Protein AF-A0AAU2QTK5-F1 (afdb_monomer_lite)

Sequence (476 aa):
MVRATRADVGRDPALYPTAYGRLEAEVRTAGRTGKPVPEVRSSALAELLRTDILDTPAWRAHYVCLSLAGSRTGDAVAVLERAGLWKRAEKEAFAYLRSPDPEDDALTSLATRAAFLETLSCTGRDGDVPRAAVDRLATDTARARQPVPALYAVEALRSIGVRVRPVRALRDADVLLEGGCTALDPIQRAALALLRQRATPQTRDCLMPALHNPDPQTRWLARRALTIDANRDASSLPPPSGLIRADGLVAKTPAQLGTLTATYDAARALTAGAQQGRVPDWLTQQLRQLGSDPALEPSDRVLLAMTCHRLSLACGPQAEKGAKEVGELSVPRRLTQENQRRWYAATVARAEFGLPCRHAAIELSQGEGSGLSARSLRIVVALADAGCSGEAERLTEKADLVAQARRSLREGDLLSASDAVQAALASDQSIPQTFWDDLPALVKRYRDTKYPSLYADSPGGTASADATRAAYYLLA

Structure (mmCIF, N/CA/C/O backbone):
data_AF-A0AAU2QTK5-F1
#
_entry.id   AF-A0AAU2QTK5-F1
#
loop_
_atom_site.group_PDB
_atom_site.id
_atom_site.type_symbol
_atom_site.label_atom_id
_atom_site.label_alt_id
_atom_site.label_comp_id
_atom_site.label_asym_id
_atom_site.label_entity_id
_atom_site.label_seq_id
_atom_site.pdbx_PDB_ins_code
_atom_site.Cartn_x
_atom_site.Cartn_y
_atom_site.Cartn_z
_atom_site.occupancy
_atom_site.B_iso_or_equiv
_atom_site.auth_seq_id
_atom_site.auth_comp_id
_atom_site.auth_asym_id
_atom_site.auth_atom_id
_atom_site.pdbx_PDB_model_num
ATOM 1 N N . MET A 1 1 ? 7.742 -5.555 31.096 1.00 28.62 1 MET A N 1
ATOM 2 C CA . MET A 1 1 ? 9.065 -6.126 30.733 1.00 28.62 1 MET A CA 1
ATOM 3 C C . MET A 1 1 ? 8.896 -7.102 29.573 1.00 28.62 1 MET A C 1
ATOM 5 O O . MET A 1 1 ? 8.525 -8.235 29.831 1.00 28.62 1 MET A O 1
ATOM 9 N N . VAL A 1 2 ? 9.151 -6.708 28.318 1.00 23.73 2 VAL A N 1
ATOM 10 C CA . VAL A 1 2 ? 9.253 -7.668 27.195 1.00 23.73 2 VAL A CA 1
ATOM 11 C C . VAL A 1 2 ? 10.229 -7.130 26.142 1.00 23.73 2 VAL A C 1
ATOM 13 O O . VAL A 1 2 ? 10.145 -5.967 25.753 1.00 23.73 2 VAL A O 1
ATOM 16 N N . ARG A 1 3 ? 11.203 -7.951 25.732 1.00 25.31 3 ARG A N 1
ATOM 17 C CA . ARG A 1 3 ? 11.964 -7.778 24.488 1.00 25.31 3 ARG A CA 1
ATOM 18 C C . ARG A 1 3 ? 11.101 -8.397 23.390 1.00 25.31 3 ARG A C 1
ATOM 20 O O . ARG A 1 3 ? 11.079 -9.618 23.287 1.00 25.31 3 ARG A O 1
ATOM 27 N N . ALA A 1 4 ? 10.373 -7.589 22.620 1.00 24.52 4 ALA A N 1
ATOM 28 C CA . ALA A 1 4 ? 9.879 -8.056 21.329 1.00 24.52 4 ALA A CA 1
ATOM 29 C C . ALA A 1 4 ? 11.125 -8.346 20.488 1.00 24.52 4 ALA A C 1
ATOM 31 O O . ALA A 1 4 ? 11.935 -7.450 20.236 1.00 24.52 4 ALA A O 1
ATOM 32 N N . THR A 1 5 ? 11.373 -9.612 20.173 1.00 27.34 5 THR A N 1
ATOM 33 C CA . THR A 1 5 ? 12.520 -9.951 19.334 1.00 27.34 5 THR A CA 1
ATOM 34 C C . THR A 1 5 ? 12.207 -9.551 17.892 1.00 27.34 5 THR A C 1
ATOM 36 O O . THR A 1 5 ? 11.043 -9.417 17.513 1.00 27.34 5 THR A O 1
ATOM 39 N N . ARG A 1 6 ? 13.233 -9.380 17.044 1.00 33.34 6 ARG A N 1
ATOM 40 C CA . ARG A 1 6 ? 13.069 -9.126 15.594 1.00 33.34 6 ARG A CA 1
ATOM 41 C C . ARG A 1 6 ? 12.146 -10.147 14.889 1.00 33.34 6 ARG A C 1
ATOM 43 O O . ARG A 1 6 ? 11.692 -9.866 13.789 1.00 33.34 6 ARG A O 1
ATOM 50 N N . ALA A 1 7 ? 11.871 -11.304 15.500 1.00 34.59 7 ALA A N 1
ATOM 51 C CA . ALA A 1 7 ? 10.972 -12.337 14.983 1.00 34.59 7 ALA A CA 1
ATOM 52 C C . ALA A 1 7 ? 9.473 -12.082 15.262 1.00 34.59 7 ALA A C 1
ATOM 54 O O . ALA A 1 7 ? 8.628 -12.747 14.659 1.00 34.59 7 ALA A O 1
ATOM 55 N N . ASP A 1 8 ? 9.140 -11.149 16.161 1.00 35.91 8 ASP A N 1
ATOM 56 C CA . ASP A 1 8 ? 7.771 -10.950 16.658 1.00 35.91 8 ASP A CA 1
ATOM 57 C C . ASP A 1 8 ? 7.055 -9.765 15.987 1.00 35.91 8 ASP A C 1
ATOM 59 O O . ASP A 1 8 ? 5.838 -9.785 15.859 1.00 35.91 8 ASP A O 1
ATOM 63 N N . VAL A 1 9 ? 7.800 -8.775 15.479 1.00 38.03 9 VAL A N 1
ATOM 64 C CA . VAL A 1 9 ? 7.250 -7.559 14.833 1.00 38.03 9 VAL A CA 1
ATOM 65 C C . VAL A 1 9 ? 6.907 -7.786 13.340 1.00 38.03 9 VAL A C 1
ATOM 67 O O . VAL A 1 9 ? 6.415 -6.897 12.664 1.00 38.03 9 VAL A O 1
ATOM 70 N N . GLY A 1 10 ? 7.129 -8.988 12.800 1.00 45.59 10 GLY A N 1
ATOM 71 C CA . GLY A 1 10 ? 6.963 -9.310 11.373 1.00 45.59 10 GLY A CA 1
ATOM 72 C C . GLY A 1 10 ? 6.029 -10.487 11.093 1.00 45.59 10 GLY A C 1
ATOM 73 O O . GLY A 1 10 ? 6.302 -11.271 10.190 1.00 45.59 10 GLY A O 1
ATOM 74 N N . ARG A 1 11 ? 4.985 -10.694 11.907 1.00 52.78 11 ARG A N 1
ATOM 75 C CA . ARG A 1 11 ? 4.004 -11.785 11.703 1.00 52.78 11 ARG A CA 1
ATOM 76 C C . ARG A 1 11 ? 2.686 -11.342 11.075 1.00 52.78 11 ARG A C 1
ATOM 78 O O . ARG A 1 11 ? 1.900 -12.196 10.645 1.00 52.78 11 ARG A O 1
ATOM 85 N N . ASP A 1 12 ? 2.494 -10.034 10.975 1.00 64.56 12 ASP A N 1
ATOM 86 C CA . ASP A 1 12 ? 1.275 -9.433 10.457 1.00 64.56 12 ASP A CA 1
ATOM 87 C C . ASP A 1 12 ? 1.293 -9.511 8.941 1.00 64.56 12 ASP A C 1
ATOM 89 O O . ASP A 1 12 ? 2.243 -9.021 8.315 1.00 64.56 12 ASP A O 1
ATOM 93 N N . PRO A 1 13 ? 0.279 -10.130 8.328 1.00 71.19 13 PRO A N 1
ATOM 94 C CA . PRO A 1 13 ? 0.131 -10.050 6.894 1.00 71.19 13 PRO A CA 1
ATOM 95 C C . PRO A 1 13 ? -0.196 -8.613 6.475 1.00 71.19 13 PRO A C 1
ATOM 97 O O . PRO A 1 13 ? -0.839 -7.870 7.208 1.00 71.19 13 PRO A O 1
ATOM 100 N N . ALA A 1 14 ? 0.250 -8.226 5.284 1.00 75.94 14 ALA A N 1
ATOM 101 C CA . ALA A 1 14 ? -0.171 -6.991 4.620 1.00 75.94 14 ALA A CA 1
ATOM 102 C C . ALA A 1 14 ? -0.400 -7.254 3.132 1.00 75.94 14 ALA A C 1
ATOM 104 O O . ALA A 1 14 ? 0.126 -8.236 2.589 1.00 75.94 14 ALA A O 1
ATOM 105 N N . LEU A 1 15 ? -1.194 -6.401 2.479 1.00 80.44 15 LEU A N 1
ATOM 106 C CA . LEU A 1 15 ? -1.607 -6.629 1.093 1.00 80.44 15 LEU A CA 1
ATOM 107 C C . LEU A 1 15 ? -0.412 -6.634 0.138 1.00 80.44 15 LEU A C 1
ATOM 109 O O . LEU A 1 15 ? -0.239 -7.591 -0.616 1.00 80.44 15 LEU A O 1
ATOM 113 N N . TYR A 1 16 ? 0.463 -5.631 0.233 1.00 82.19 16 TYR A N 1
ATOM 114 C CA . TYR A 1 16 ? 1.657 -5.527 -0.609 1.00 82.19 16 TYR A CA 1
ATOM 115 C C . TYR A 1 16 ? 2.638 -6.711 -0.432 1.00 82.19 16 TYR A C 1
ATOM 117 O O . TYR A 1 16 ? 2.990 -7.344 -1.434 1.00 82.19 16 TYR A O 1
ATOM 125 N N . PRO A 1 17 ? 3.056 -7.100 0.798 1.00 82.94 17 PRO A N 1
ATOM 126 C CA . PRO A 1 17 ? 3.866 -8.303 0.994 1.00 82.94 17 PRO A CA 1
ATOM 127 C C . PRO A 1 17 ? 3.192 -9.584 0.504 1.00 82.94 17 PRO A C 1
ATOM 129 O O . PRO A 1 17 ? 3.876 -10.446 -0.048 1.00 82.94 17 PRO A O 1
ATOM 132 N N . THR A 1 18 ? 1.872 -9.707 0.683 1.00 86.94 18 THR A N 1
ATOM 133 C CA . THR A 1 18 ? 1.109 -10.874 0.217 1.00 86.94 18 THR A CA 1
ATOM 134 C C . THR A 1 18 ? 1.119 -10.966 -1.300 1.00 86.94 18 THR A C 1
ATOM 136 O O . THR A 1 18 ? 1.481 -12.016 -1.824 1.00 86.94 18 THR A O 1
ATOM 139 N N . ALA A 1 19 ? 0.831 -9.869 -1.999 1.00 89.12 19 ALA A N 1
ATOM 140 C CA . ALA A 1 19 ? 0.843 -9.808 -3.454 1.00 89.12 19 ALA A CA 1
ATOM 141 C C . ALA A 1 19 ? 2.191 -10.256 -4.032 1.00 89.12 19 ALA A C 1
ATOM 143 O O . ALA A 1 19 ? 2.282 -11.267 -4.728 1.00 89.12 19 ALA A O 1
ATOM 144 N N . TYR A 1 20 ? 3.266 -9.543 -3.698 1.00 88.19 20 TYR A N 1
ATOM 145 C CA . TYR A 1 20 ? 4.561 -9.785 -4.331 1.00 88.19 20 TYR A CA 1
ATOM 146 C C . TYR A 1 20 ? 5.305 -10.995 -3.763 1.00 88.19 20 TYR A C 1
ATOM 148 O O . TYR A 1 20 ? 6.032 -11.658 -4.497 1.00 88.19 20 TYR A O 1
ATOM 156 N N . GLY A 1 21 ? 5.118 -11.327 -2.482 1.00 87.25 21 GLY A N 1
ATOM 157 C CA . GLY A 1 21 ? 5.737 -12.507 -1.874 1.00 87.25 21 GLY A CA 1
ATOM 158 C C . GLY A 1 21 ? 5.180 -13.816 -2.434 1.00 87.25 21 GLY A C 1
ATOM 159 O O . GLY A 1 21 ? 5.935 -14.768 -2.632 1.00 87.25 21 GLY A O 1
ATOM 160 N N . ARG A 1 22 ? 3.878 -13.857 -2.747 1.00 89.12 22 ARG A N 1
ATOM 161 C CA . ARG A 1 22 ? 3.267 -14.996 -3.444 1.00 89.12 22 ARG A CA 1
ATOM 162 C C . ARG A 1 22 ? 3.736 -15.084 -4.886 1.00 89.12 22 ARG A C 1
ATOM 164 O O . ARG A 1 22 ? 4.206 -16.140 -5.292 1.00 89.12 22 ARG A O 1
ATOM 171 N N . LEU A 1 23 ? 3.703 -13.966 -5.611 1.00 89.25 23 LEU A N 1
ATOM 172 C CA . LEU A 1 23 ? 4.207 -13.906 -6.979 1.00 89.25 23 LEU A CA 1
ATOM 173 C C . LEU A 1 23 ? 5.674 -14.349 -7.073 1.00 89.25 23 LEU A C 1
ATOM 175 O O . LEU A 1 23 ? 6.024 -15.081 -7.992 1.00 89.25 23 LEU A O 1
ATOM 179 N N . GLU A 1 24 ? 6.530 -13.954 -6.122 1.00 89.00 24 GLU A N 1
ATOM 180 C CA . GLU A 1 24 ? 7.914 -14.438 -6.011 1.00 89.00 24 GLU A CA 1
ATOM 181 C C . GLU A 1 24 ? 7.962 -15.965 -5.869 1.00 89.00 24 GLU A C 1
ATOM 183 O O . GLU A 1 24 ? 8.747 -16.621 -6.556 1.00 89.00 24 GLU A O 1
ATOM 188 N N . ALA A 1 25 ? 7.132 -16.528 -4.989 1.00 85.56 25 ALA A N 1
ATOM 189 C CA . ALA A 1 25 ? 7.099 -17.960 -4.722 1.00 85.56 25 ALA A CA 1
ATOM 190 C C . ALA A 1 25 ? 6.514 -18.794 -5.871 1.00 85.56 25 ALA A C 1
ATOM 192 O O . ALA A 1 25 ? 6.861 -19.965 -6.017 1.00 85.56 25 ALA A O 1
ATOM 193 N N . GLU A 1 26 ? 5.665 -18.191 -6.700 1.00 82.69 26 GLU A N 1
ATOM 194 C CA . GLU A 1 26 ? 5.050 -18.817 -7.871 1.00 82.69 26 GLU A CA 1
ATOM 195 C C . GLU A 1 26 ? 5.944 -18.777 -9.122 1.00 82.69 26 GLU A C 1
ATOM 197 O O . GLU A 1 26 ? 5.689 -19.522 -10.076 1.00 82.69 26 GLU A O 1
ATOM 202 N N . VAL A 1 27 ? 7.027 -17.981 -9.138 1.00 80.94 27 VAL A N 1
ATOM 203 C CA . VAL A 1 27 ? 8.030 -18.057 -10.214 1.00 80.94 27 VAL A CA 1
ATOM 204 C C . VAL A 1 27 ? 8.699 -19.433 -10.155 1.00 80.94 27 VAL A C 1
ATOM 206 O O . VAL A 1 27 ? 9.577 -19.677 -9.328 1.00 80.94 27 VAL A O 1
ATOM 209 N N . ARG A 1 28 ? 8.248 -20.336 -11.038 1.00 63.03 28 ARG A N 1
ATOM 210 C CA . ARG A 1 28 ? 8.636 -21.754 -11.124 1.00 63.03 28 ARG A CA 1
ATOM 211 C C . ARG A 1 28 ? 10.120 -21.984 -10.818 1.00 63.03 28 ARG A C 1
ATOM 213 O O . ARG A 1 28 ? 10.974 -21.725 -11.662 1.00 63.03 28 ARG A O 1
ATOM 220 N N . THR A 1 29 ? 10.416 -22.595 -9.673 1.00 51.34 29 THR A N 1
ATOM 221 C CA . THR A 1 29 ? 11.626 -23.404 -9.519 1.00 51.34 29 THR A CA 1
ATOM 222 C C . THR A 1 29 ? 11.355 -24.730 -10.226 1.00 51.34 29 THR A C 1
ATOM 224 O O . THR A 1 29 ? 10.439 -25.476 -9.881 1.00 51.34 29 THR A O 1
ATOM 227 N N . ALA A 1 30 ? 12.080 -25.001 -11.307 1.00 39.69 30 ALA A N 1
ATOM 228 C CA . ALA A 1 30 ? 11.976 -26.257 -12.036 1.00 39.69 30 ALA A CA 1
ATOM 229 C C . ALA A 1 30 ? 12.461 -27.393 -11.122 1.00 39.69 30 ALA A C 1
ATOM 231 O O . ALA A 1 30 ? 13.652 -27.647 -11.004 1.00 39.69 30 ALA A O 1
ATOM 232 N N . GLY A 1 31 ? 11.538 -28.028 -10.404 1.00 40.19 31 GLY A N 1
ATOM 233 C CA . GLY A 1 31 ? 11.841 -29.135 -9.507 1.00 40.19 31 GLY A CA 1
ATOM 234 C C . GLY A 1 31 ? 10.637 -29.493 -8.647 1.00 40.19 31 GLY A C 1
ATOM 235 O O . GLY A 1 31 ? 10.124 -28.668 -7.901 1.00 40.19 31 GLY A O 1
ATOM 236 N N . ARG A 1 32 ? 10.203 -30.754 -8.731 1.00 41.31 32 ARG A N 1
ATOM 237 C CA . ARG A 1 32 ? 9.094 -31.392 -7.987 1.00 41.31 32 ARG A CA 1
ATOM 238 C C . ARG A 1 32 ? 9.238 -31.389 -6.446 1.00 41.31 32 ARG A C 1
ATOM 240 O O . ARG A 1 32 ? 8.585 -32.179 -5.776 1.00 41.31 32 ARG A O 1
ATOM 247 N N . THR A 1 33 ? 10.096 -30.552 -5.870 1.00 40.59 33 THR A N 1
ATOM 248 C CA . THR A 1 33 ? 10.473 -30.578 -4.448 1.00 40.59 33 THR A CA 1
ATOM 249 C C . THR A 1 33 ? 10.028 -29.345 -3.659 1.00 40.59 33 THR A C 1
ATOM 251 O O . THR A 1 33 ? 10.112 -29.356 -2.432 1.00 40.59 33 THR A O 1
ATOM 254 N N . GLY A 1 34 ? 9.503 -28.304 -4.313 1.00 50.59 34 GLY A N 1
ATOM 255 C CA . GLY A 1 34 ? 8.857 -27.192 -3.616 1.00 50.59 34 GLY A CA 1
ATOM 256 C C . GLY A 1 34 ? 7.479 -27.606 -3.106 1.00 50.59 34 GLY A C 1
ATOM 257 O O . GLY A 1 34 ? 6.647 -28.067 -3.887 1.00 50.59 34 GLY A O 1
ATOM 258 N N . LYS A 1 35 ? 7.209 -27.437 -1.804 1.00 55.50 35 LYS A N 1
ATOM 259 C CA . LYS A 1 35 ? 5.823 -27.482 -1.314 1.00 55.50 35 LYS A CA 1
ATOM 260 C C . LYS A 1 35 ? 5.014 -26.452 -2.116 1.00 55.50 35 LYS A C 1
ATOM 262 O O . LYS A 1 35 ? 5.518 -25.341 -2.295 1.00 55.50 35 LYS A O 1
ATOM 267 N N . PRO A 1 36 ? 3.808 -26.793 -2.602 1.00 68.38 36 PRO A N 1
ATOM 268 C CA . PRO A 1 36 ? 2.976 -25.828 -3.305 1.00 68.38 36 PRO A CA 1
ATOM 269 C C . PRO A 1 36 ? 2.761 -24.604 -2.414 1.00 68.38 36 PRO A C 1
ATOM 271 O O . PRO A 1 36 ? 2.608 -24.742 -1.195 1.00 68.38 36 PRO A O 1
ATOM 274 N N . VAL A 1 37 ? 2.776 -23.416 -3.023 1.00 78.00 37 VAL A N 1
ATOM 275 C CA . VAL A 1 37 ? 2.398 -22.178 -2.338 1.00 78.00 37 VAL A CA 1
ATOM 276 C C . VAL A 1 37 ? 1.002 -22.402 -1.745 1.00 78.00 37 VAL A C 1
ATOM 278 O O . VAL A 1 37 ? 0.096 -22.755 -2.501 1.00 78.00 37 VAL A O 1
ATOM 281 N N . PRO A 1 38 ? 0.810 -22.257 -0.418 1.00 82.50 38 PRO A N 1
ATOM 282 C CA . PRO A 1 38 ? -0.492 -22.467 0.203 1.00 82.50 38 PRO A CA 1
ATOM 283 C C . PRO A 1 38 ? -1.581 -21.645 -0.487 1.00 82.50 38 PRO A C 1
ATOM 285 O O . PRO A 1 38 ? -1.352 -20.481 -0.828 1.00 82.50 38 PRO A O 1
ATOM 288 N N . GLU A 1 39 ? -2.760 -22.231 -0.687 1.00 85.44 39 GLU A N 1
ATOM 289 C CA . GLU A 1 39 ? -3.906 -21.501 -1.231 1.00 85.44 39 GLU A CA 1
ATOM 290 C C . GLU A 1 39 ? -4.294 -20.340 -0.310 1.00 85.44 39 GLU A C 1
ATOM 292 O O . GLU A 1 39 ? -4.220 -20.437 0.919 1.00 85.44 39 GLU A O 1
ATOM 297 N N . VAL A 1 40 ? -4.721 -19.230 -0.911 1.00 86.81 40 VAL A N 1
ATOM 298 C CA . VAL A 1 40 ? -5.196 -18.075 -0.151 1.00 86.81 40 VAL A CA 1
ATOM 299 C C . VAL A 1 40 ? -6.569 -18.382 0.428 1.00 86.81 40 VAL A C 1
ATOM 301 O O . VAL A 1 40 ? -7.535 -18.607 -0.300 1.00 86.81 40 VAL A O 1
ATOM 304 N N . ARG A 1 41 ? -6.699 -18.301 1.754 1.00 88.81 41 ARG A N 1
ATOM 305 C CA . ARG A 1 41 ? -8.013 -18.327 2.398 1.00 88.81 41 ARG A CA 1
ATOM 306 C C . ARG A 1 41 ? -8.742 -17.022 2.108 1.00 88.81 41 ARG A C 1
ATOM 308 O O . ARG A 1 41 ? -8.432 -15.980 2.684 1.00 88.81 41 ARG A O 1
ATOM 315 N N . SER A 1 42 ? -9.770 -17.089 1.267 1.00 87.44 42 SER A N 1
ATOM 316 C CA . SER A 1 42 ? -10.539 -15.921 0.826 1.00 87.44 42 SER A CA 1
ATOM 317 C C . SER A 1 42 ? -11.146 -15.101 1.973 1.00 87.44 42 SER A C 1
ATOM 319 O O . SER A 1 42 ? -11.383 -13.910 1.806 1.00 87.44 42 SER A O 1
ATOM 321 N N . SER A 1 43 ? -11.446 -15.709 3.128 1.00 83.88 43 SER A N 1
ATOM 322 C CA . SER A 1 43 ? -11.919 -14.986 4.319 1.00 83.88 43 SER A CA 1
ATOM 323 C C . SER A 1 43 ? -10.811 -14.168 4.983 1.00 83.88 43 SER A C 1
ATOM 325 O O . SER A 1 43 ? -11.055 -13.027 5.355 1.00 83.88 43 SER A O 1
ATOM 327 N N . ALA A 1 44 ? -9.599 -14.718 5.080 1.00 81.69 44 ALA A N 1
ATOM 328 C CA . ALA A 1 44 ? -8.451 -14.040 5.673 1.00 81.69 44 ALA A CA 1
ATOM 329 C C . ALA A 1 44 ? -7.978 -12.869 4.797 1.00 81.69 44 ALA A C 1
ATOM 331 O O . ALA A 1 44 ? -7.718 -11.787 5.312 1.00 81.69 44 ALA A O 1
ATOM 332 N N . LEU A 1 45 ? -7.950 -13.047 3.469 1.00 88.19 45 LEU A N 1
ATOM 333 C CA . LEU A 1 45 ? -7.635 -11.951 2.546 1.00 88.19 45 LEU A CA 1
ATOM 334 C C . LEU A 1 45 ? -8.719 -10.859 2.569 1.00 88.19 45 LEU A C 1
ATOM 336 O O . LEU A 1 45 ? -8.386 -9.678 2.589 1.00 88.19 45 LEU A O 1
ATOM 340 N N . ALA A 1 46 ? -10.005 -11.238 2.621 1.00 85.88 46 ALA A N 1
ATOM 341 C CA . ALA A 1 46 ? -11.117 -10.292 2.763 1.00 85.88 46 ALA A CA 1
ATOM 342 C C . ALA A 1 46 ? -11.049 -9.480 4.064 1.00 85.88 46 ALA A C 1
ATOM 344 O O . ALA A 1 46 ? -11.394 -8.302 4.052 1.00 85.88 46 ALA A O 1
ATOM 345 N N . GLU A 1 47 ? -10.608 -10.086 5.165 1.00 78.06 47 GLU A N 1
ATOM 346 C CA . GLU A 1 47 ? -10.397 -9.369 6.423 1.00 78.06 47 GLU A CA 1
ATOM 347 C C . GLU A 1 47 ? -9.226 -8.392 6.319 1.00 78.06 47 GLU A C 1
ATOM 349 O O . GLU A 1 47 ? -9.379 -7.214 6.633 1.00 78.06 47 GLU A O 1
ATOM 354 N N . LEU A 1 48 ? -8.098 -8.841 5.760 1.00 77.19 48 LEU A N 1
ATOM 355 C CA . LEU A 1 48 ? -6.927 -7.995 5.542 1.00 77.19 48 LEU A CA 1
ATOM 356 C C . LEU A 1 48 ? -7.250 -6.750 4.694 1.00 77.19 48 LEU A C 1
ATOM 358 O O . LEU A 1 48 ? -6.792 -5.654 4.988 1.00 77.19 48 LEU A O 1
ATOM 362 N N . LEU A 1 49 ? -8.104 -6.890 3.679 1.00 77.31 49 LEU A N 1
ATOM 363 C CA . LEU A 1 49 ? -8.613 -5.778 2.864 1.00 77.31 49 LEU A CA 1
ATOM 364 C C . LEU A 1 49 ? -9.382 -4.710 3.659 1.00 77.31 49 LEU A C 1
ATOM 366 O O . LEU A 1 49 ? -9.367 -3.527 3.288 1.00 77.31 49 LEU A O 1
ATOM 370 N N . ARG A 1 50 ? -10.105 -5.120 4.709 1.00 72.44 50 ARG A N 1
ATOM 371 C CA . ARG A 1 50 ? -10.889 -4.213 5.561 1.00 72.44 50 ARG A CA 1
ATOM 372 C C . ARG A 1 50 ? -9.989 -3.449 6.523 1.00 72.44 50 ARG A C 1
ATOM 374 O O . ARG A 1 50 ? -10.259 -2.276 6.789 1.00 72.44 50 ARG A O 1
ATOM 381 N N . THR A 1 51 ? -8.942 -4.099 7.023 1.00 59.66 51 THR A N 1
ATOM 382 C CA . THR A 1 51 ? -8.043 -3.543 8.038 1.00 59.66 51 THR A CA 1
ATOM 383 C C . THR A 1 51 ? -6.908 -2.716 7.434 1.00 59.66 51 THR A C 1
ATOM 385 O O . THR A 1 51 ? -6.594 -1.657 7.978 1.00 59.66 51 THR A O 1
ATOM 388 N N . ASP A 1 52 ? -6.376 -3.108 6.273 1.00 62.91 52 ASP A N 1
ATOM 389 C CA . ASP A 1 52 ? -5.285 -2.423 5.567 1.00 62.91 52 ASP A CA 1
ATOM 390 C C . ASP A 1 52 ? -5.797 -1.170 4.830 1.00 62.91 52 ASP A C 1
ATOM 392 O O . ASP A 1 52 ? -6.053 -1.164 3.623 1.00 62.91 52 ASP A O 1
ATOM 396 N N . ILE A 1 53 ? -6.072 -0.104 5.597 1.00 55.03 53 ILE A N 1
ATOM 397 C CA . ILE A 1 53 ? -6.767 1.088 5.091 1.00 55.03 53 ILE A CA 1
ATOM 398 C C . ILE A 1 53 ? -5.878 2.150 4.440 1.00 55.03 53 ILE A C 1
ATOM 400 O O . ILE A 1 53 ? -6.401 3.151 3.940 1.00 55.03 53 ILE A O 1
ATOM 404 N N . LEU A 1 54 ? -4.562 1.952 4.464 1.00 49.81 54 LEU A N 1
ATOM 405 C CA . LEU A 1 54 ? -3.601 2.951 4.004 1.00 49.81 54 LEU A CA 1
ATOM 406 C C . LEU A 1 54 ? -3.562 3.075 2.485 1.00 49.81 54 LEU A C 1
ATOM 408 O O . LEU A 1 54 ? -3.183 4.133 1.989 1.00 49.81 54 LEU A O 1
ATOM 412 N N . ASP A 1 55 ? -4.024 2.057 1.767 1.00 61.94 55 ASP A N 1
ATOM 413 C CA . ASP A 1 55 ? -4.206 2.086 0.321 1.00 61.94 55 ASP A CA 1
ATOM 414 C C . ASP A 1 55 ? -5.636 2.461 -0.068 1.00 61.94 55 ASP A C 1
ATOM 416 O O . ASP A 1 55 ? -6.592 2.281 0.694 1.00 61.94 55 ASP A O 1
ATOM 420 N N . THR A 1 56 ? -5.818 2.987 -1.275 1.00 69.50 56 THR A N 1
ATOM 421 C CA . THR A 1 56 ? -7.156 3.266 -1.803 1.00 69.50 56 THR A CA 1
ATOM 422 C C . THR A 1 56 ? -7.879 1.967 -2.188 1.00 69.50 56 THR A C 1
ATOM 424 O O . THR A 1 56 ? -7.221 0.946 -2.407 1.00 69.50 56 THR A O 1
ATOM 427 N N . PRO A 1 57 ? -9.223 1.944 -2.270 1.00 81.81 57 PRO A N 1
ATOM 428 C CA . PRO A 1 57 ? -9.960 0.778 -2.759 1.00 81.81 57 PRO A CA 1
ATOM 429 C C . PRO A 1 57 ? -9.386 0.155 -4.041 1.00 81.81 57 PRO A C 1
ATOM 431 O O . PRO A 1 57 ? -9.269 -1.070 -4.106 1.00 81.81 57 PRO A O 1
ATOM 434 N N . ALA A 1 58 ? -8.995 0.966 -5.031 1.00 84.31 58 ALA A N 1
ATOM 435 C CA . ALA A 1 58 ? -8.408 0.466 -6.276 1.00 84.31 58 ALA A CA 1
ATOM 436 C C . ALA A 1 58 ? -7.018 -0.170 -6.083 1.00 84.31 58 ALA A C 1
ATOM 438 O O . ALA A 1 58 ? -6.762 -1.243 -6.632 1.00 84.31 58 ALA A O 1
ATOM 439 N N . TRP A 1 59 ? -6.147 0.422 -5.258 1.00 83.62 59 TRP A N 1
ATOM 440 C CA . TRP A 1 59 ? -4.837 -0.157 -4.926 1.00 83.62 59 TRP A CA 1
ATOM 441 C C . TRP A 1 59 ? -4.949 -1.459 -4.136 1.00 83.62 59 TRP A C 1
ATOM 443 O O . TRP A 1 59 ? -4.266 -2.438 -4.434 1.00 83.62 59 TRP A O 1
ATOM 453 N N . ARG A 1 60 ? -5.875 -1.530 -3.177 1.00 84.19 60 ARG A N 1
ATOM 454 C CA . ARG A 1 60 ? -6.127 -2.782 -2.456 1.00 84.19 60 ARG A CA 1
ATOM 455 C C . ARG A 1 60 ? -6.638 -3.876 -3.387 1.00 84.19 60 ARG A C 1
ATOM 457 O O . ARG A 1 60 ? -6.202 -5.018 -3.278 1.00 84.19 60 ARG A O 1
ATOM 464 N N . ALA A 1 61 ? -7.528 -3.533 -4.320 1.00 91.25 61 ALA A N 1
ATOM 465 C CA . ALA A 1 61 ? -7.997 -4.472 -5.333 1.00 91.25 61 ALA A CA 1
ATOM 466 C C . ALA A 1 61 ? -6.876 -4.940 -6.266 1.00 91.25 61 ALA A C 1
ATOM 468 O O . ALA A 1 61 ? -6.810 -6.129 -6.570 1.00 91.25 61 ALA A O 1
ATOM 469 N N . HIS A 1 62 ? -5.953 -4.050 -6.634 1.00 92.19 62 HIS A N 1
ATOM 470 C CA . HIS A 1 62 ? -4.757 -4.421 -7.384 1.00 92.19 62 HIS A CA 1
ATOM 471 C C . HIS A 1 62 ? -3.936 -5.491 -6.644 1.00 92.19 62 HIS A C 1
ATOM 473 O O . HIS A 1 62 ? -3.650 -6.548 -7.205 1.00 92.19 62 HIS A O 1
ATOM 479 N N . TYR A 1 63 ? -3.645 -5.302 -5.352 1.00 91.19 63 TYR A N 1
ATOM 480 C CA . TYR A 1 63 ? -2.906 -6.302 -4.570 1.00 91.19 63 TYR A CA 1
ATOM 481 C C . TYR A 1 63 ? -3.651 -7.631 -4.405 1.00 91.19 63 TYR A C 1
ATOM 483 O O . TYR A 1 63 ? -3.013 -8.683 -4.347 1.00 91.19 63 TYR A O 1
ATOM 491 N N . VAL A 1 64 ? -4.985 -7.623 -4.369 1.00 93.38 64 VAL A N 1
ATOM 492 C CA . VAL A 1 64 ? -5.794 -8.856 -4.383 1.00 93.38 64 VAL A CA 1
ATOM 493 C C . VAL A 1 64 ? -5.630 -9.601 -5.696 1.00 93.38 64 VAL A C 1
ATOM 495 O O . VAL A 1 64 ? -5.392 -10.806 -5.683 1.00 93.38 64 VAL A O 1
ATOM 498 N N . CYS A 1 65 ? -5.715 -8.884 -6.814 1.00 93.12 65 CYS A N 1
ATOM 499 C CA . CYS A 1 65 ? -5.514 -9.447 -8.141 1.00 93.12 65 CYS A CA 1
ATOM 500 C C . CYS A 1 65 ? -4.124 -10.068 -8.293 1.00 93.12 65 CYS A C 1
ATOM 502 O O . CYS A 1 65 ? -4.009 -11.190 -8.777 1.00 93.12 65 CYS A O 1
ATOM 504 N N . LEU A 1 66 ? -3.085 -9.395 -7.792 1.00 91.56 66 LEU A N 1
ATOM 505 C CA . LEU A 1 66 ? -1.730 -9.945 -7.754 1.00 91.56 66 LEU A CA 1
ATOM 506 C C . LEU A 1 66 ? -1.615 -11.167 -6.826 1.00 91.56 66 LEU A C 1
ATOM 508 O O . LEU A 1 66 ? -0.992 -12.158 -7.192 1.00 91.56 66 LEU A O 1
ATOM 512 N N . SER A 1 67 ? -2.238 -11.130 -5.643 1.00 90.62 67 SER A N 1
ATOM 513 C CA . SER A 1 67 ? -2.193 -12.231 -4.663 1.00 90.62 67 SER A CA 1
ATOM 514 C C . SER A 1 67 ? -2.884 -13.508 -5.151 1.00 90.62 67 SER A C 1
ATOM 516 O O . SER A 1 67 ? -2.563 -14.598 -4.677 1.00 90.62 67 SER A O 1
ATOM 518 N N . LEU A 1 68 ? -3.855 -13.362 -6.055 1.00 90.56 68 LEU A N 1
ATOM 519 C CA . LEU A 1 68 ? -4.646 -14.443 -6.641 1.00 90.56 68 LEU A CA 1
ATOM 520 C C . LEU A 1 68 ? -4.256 -14.728 -8.100 1.00 90.56 68 LEU A C 1
ATOM 522 O O . LEU A 1 68 ? -4.996 -15.421 -8.803 1.00 90.56 68 LEU A O 1
ATOM 526 N N . ALA A 1 69 ? -3.114 -14.217 -8.571 1.00 83.56 69 ALA A N 1
ATOM 527 C CA . ALA A 1 69 ? -2.631 -14.484 -9.919 1.00 83.56 69 ALA A CA 1
ATOM 528 C C . ALA A 1 69 ? -2.563 -16.003 -10.181 1.00 83.56 69 ALA A C 1
ATOM 530 O O . ALA A 1 69 ? -2.088 -16.774 -9.355 1.00 83.56 69 ALA A O 1
ATOM 531 N N . GLY A 1 70 ? -3.108 -16.458 -11.314 1.00 72.06 70 GLY A N 1
ATOM 532 C CA . GLY A 1 70 ? -3.183 -17.890 -11.646 1.00 72.06 70 GLY A CA 1
ATOM 533 C C . GLY A 1 70 ? -4.322 -18.679 -10.977 1.00 72.06 70 GLY A C 1
ATOM 534 O O . GLY A 1 70 ? -4.460 -19.870 -11.259 1.00 72.06 70 GLY A O 1
ATOM 535 N N . SER A 1 71 ? -5.154 -18.040 -10.146 1.00 73.44 71 SER A N 1
ATOM 536 C CA . SER A 1 71 ? -6.401 -18.623 -9.612 1.00 73.44 71 SER A CA 1
ATOM 537 C C . SER A 1 71 ? -7.546 -18.552 -10.637 1.00 73.44 71 SER A C 1
ATOM 539 O O . SER A 1 71 ? -7.362 -18.070 -11.759 1.00 73.44 71 SER A O 1
ATOM 541 N N . ARG A 1 72 ? -8.739 -19.060 -10.294 1.00 69.19 72 ARG A N 1
ATOM 542 C CA . ARG A 1 72 ? -9.873 -19.059 -11.230 1.00 69.19 72 ARG A CA 1
ATOM 543 C C . ARG A 1 72 ? -10.391 -17.637 -11.437 1.00 69.19 72 ARG A C 1
ATOM 545 O O . ARG A 1 72 ? -10.426 -16.815 -10.521 1.00 69.19 72 ARG A O 1
ATOM 552 N N . THR A 1 73 ? -10.850 -17.361 -12.655 1.00 66.44 73 THR A N 1
ATOM 553 C CA . THR A 1 73 ? -11.541 -16.111 -12.980 1.00 66.44 73 THR A CA 1
ATOM 554 C C . THR A 1 73 ? -12.738 -15.929 -12.039 1.00 66.44 73 THR A C 1
ATOM 556 O O . THR A 1 73 ? -13.575 -16.823 -11.933 1.00 66.44 73 THR A O 1
ATOM 559 N N . GLY A 1 74 ? -12.810 -14.788 -11.347 1.00 75.88 74 GLY A N 1
ATOM 560 C CA . GLY A 1 74 ? -13.877 -14.469 -10.386 1.00 75.88 74 GLY A CA 1
ATOM 561 C C . GLY A 1 74 ? -13.496 -14.587 -8.903 1.00 75.88 74 GLY A C 1
ATOM 562 O O . GLY A 1 74 ? -14.177 -13.987 -8.070 1.00 75.88 74 GLY A O 1
ATOM 563 N N . ASP A 1 75 ? -12.386 -15.247 -8.552 1.00 86.81 75 ASP A N 1
ATOM 564 C CA . ASP A 1 75 ? -11.961 -15.387 -7.146 1.00 86.81 75 ASP A CA 1
ATOM 565 C C . ASP A 1 75 ? -11.654 -14.023 -6.496 1.00 86.81 75 ASP A C 1
ATOM 567 O O . ASP A 1 75 ? -12.040 -13.759 -5.353 1.00 86.81 75 ASP A O 1
ATOM 571 N N . ALA A 1 76 ? -11.030 -13.113 -7.253 1.00 91.06 76 ALA A N 1
ATOM 572 C CA . ALA A 1 76 ? -10.763 -11.745 -6.810 1.00 91.06 76 ALA A CA 1
ATOM 573 C C . ALA A 1 76 ? -12.054 -10.953 -6.557 1.00 91.06 76 ALA A C 1
ATOM 575 O O . ALA A 1 76 ? -12.161 -10.263 -5.543 1.00 91.06 76 ALA A O 1
ATOM 576 N N . VAL A 1 77 ? -13.061 -11.096 -7.428 1.00 93.44 77 VAL A N 1
ATOM 577 C CA . VAL A 1 77 ? -14.369 -10.438 -7.266 1.00 93.44 77 VAL A CA 1
ATOM 578 C C . VAL A 1 77 ? -15.046 -10.916 -5.984 1.00 93.44 77 VAL A C 1
ATOM 580 O O . VAL A 1 77 ? -15.462 -10.086 -5.181 1.00 93.44 77 VAL A O 1
ATOM 583 N N . ALA A 1 78 ? -15.071 -12.227 -5.726 1.00 92.88 78 ALA A N 1
ATOM 584 C CA . ALA A 1 78 ? -15.677 -12.785 -4.517 1.00 92.88 78 ALA A CA 1
ATOM 585 C C . ALA A 1 78 ? -14.994 -12.291 -3.224 1.00 92.88 78 ALA A C 1
ATOM 587 O O . ALA A 1 78 ? -15.660 -11.999 -2.226 1.00 92.88 78 ALA A O 1
ATOM 588 N N . VAL A 1 79 ? -13.662 -12.167 -3.228 1.00 94.25 79 VAL A N 1
ATOM 589 C CA . VAL A 1 79 ? -12.902 -11.603 -2.100 1.00 94.25 79 VAL A CA 1
ATOM 590 C C . VAL A 1 79 ? -13.219 -10.117 -1.903 1.00 94.25 79 VAL A C 1
ATOM 592 O O . VAL A 1 79 ? -13.489 -9.690 -0.777 1.00 94.25 79 VAL A O 1
ATOM 595 N N . LEU A 1 80 ? -13.236 -9.330 -2.982 1.00 93.19 80 LEU A N 1
ATOM 596 C CA . LEU A 1 80 ? -13.529 -7.895 -2.939 1.00 93.19 80 LEU A CA 1
ATOM 597 C C . LEU A 1 80 ? -14.978 -7.596 -2.552 1.00 93.19 80 LEU A C 1
ATOM 599 O O . LEU A 1 80 ? -15.240 -6.607 -1.863 1.00 93.19 80 LEU A O 1
ATOM 603 N N . GLU A 1 81 ? -15.919 -8.433 -2.978 1.00 93.06 81 GLU A N 1
ATOM 604 C CA . GLU A 1 81 ? -17.326 -8.349 -2.601 1.00 93.06 81 GLU A CA 1
ATOM 605 C C . GLU A 1 81 ? -17.498 -8.654 -1.113 1.00 93.06 81 GLU A C 1
ATOM 607 O O . GLU A 1 81 ? -18.101 -7.859 -0.393 1.00 93.06 81 GLU A O 1
ATOM 612 N N . ARG A 1 82 ? -16.863 -9.724 -0.613 1.00 91.12 82 ARG A N 1
ATOM 613 C CA . ARG A 1 82 ? -16.846 -10.040 0.823 1.00 91.12 82 ARG A CA 1
ATOM 614 C C . ARG A 1 82 ? -16.242 -8.903 1.649 1.00 91.12 82 ARG A C 1
ATOM 616 O O . ARG A 1 82 ? -16.728 -8.624 2.744 1.00 91.12 82 ARG A O 1
ATOM 623 N N . ALA A 1 83 ? -15.209 -8.232 1.146 1.00 85.06 83 ALA A N 1
ATOM 624 C CA . ALA A 1 83 ? -14.612 -7.062 1.791 1.00 85.06 83 ALA A CA 1
ATOM 625 C C . ALA A 1 83 ? -15.458 -5.774 1.653 1.00 85.06 83 ALA A C 1
ATOM 627 O O . ALA A 1 83 ? -15.134 -4.760 2.269 1.00 85.06 83 ALA A O 1
ATOM 628 N N . GLY A 1 84 ? -16.532 -5.778 0.853 1.00 87.12 84 GLY A N 1
ATOM 629 C CA . GLY A 1 84 ? -17.352 -4.594 0.579 1.00 87.12 84 GLY A CA 1
ATOM 630 C C . GLY A 1 84 ? -16.623 -3.517 -0.236 1.00 87.12 84 GLY A C 1
ATOM 631 O O . GLY A 1 84 ? -16.949 -2.329 -0.136 1.00 87.12 84 GLY A O 1
ATOM 632 N N . LEU A 1 85 ? -15.599 -3.894 -1.008 1.00 87.88 85 LEU A N 1
ATOM 633 C CA . LEU A 1 85 ? -14.733 -2.972 -1.752 1.00 87.88 85 LEU A CA 1
ATOM 634 C C . LEU A 1 85 ? -14.927 -3.027 -3.265 1.00 87.88 85 LEU A C 1
ATOM 636 O O . LEU A 1 85 ? -14.626 -2.033 -3.916 1.00 87.88 85 LEU A O 1
ATOM 640 N N . TRP A 1 86 ? -15.478 -4.114 -3.815 1.00 92.56 86 TRP A N 1
ATOM 641 C CA . TRP A 1 86 ? -15.539 -4.353 -5.264 1.00 92.56 86 TRP A CA 1
ATOM 642 C C . TRP A 1 86 ? -16.029 -3.145 -6.086 1.00 92.56 86 TRP A C 1
ATOM 644 O O . TRP A 1 86 ? -15.263 -2.569 -6.854 1.00 92.56 86 TRP A O 1
ATOM 654 N N . LYS A 1 87 ? -17.262 -2.673 -5.849 1.00 91.94 87 LYS A N 1
ATOM 655 C CA . LYS A 1 87 ? -17.838 -1.528 -6.585 1.00 91.94 87 LYS A CA 1
ATOM 656 C C . LYS A 1 87 ? -17.043 -0.228 -6.414 1.00 91.94 87 LYS A C 1
ATOM 658 O O . LYS A 1 87 ? -17.002 0.593 -7.326 1.00 91.94 87 LYS A O 1
ATOM 663 N N . ARG A 1 88 ? -16.440 -0.015 -5.238 1.00 90.06 88 ARG A N 1
ATOM 664 C CA . ARG A 1 88 ? -15.648 1.192 -4.943 1.00 90.06 88 ARG A CA 1
ATOM 665 C C . ARG A 1 88 ? -14.310 1.157 -5.672 1.00 90.06 88 ARG A C 1
ATOM 667 O O . ARG A 1 88 ? -13.943 2.158 -6.273 1.00 90.06 88 ARG A O 1
ATOM 674 N N . ALA A 1 89 ? -13.645 0.005 -5.664 1.00 91.69 89 ALA A N 1
ATOM 675 C CA . ALA A 1 89 ? -12.399 -0.218 -6.379 1.00 91.69 89 ALA A CA 1
ATOM 676 C C . ALA A 1 89 ? -12.572 -0.024 -7.890 1.00 91.69 89 ALA A C 1
ATOM 678 O O . ALA A 1 89 ? -11.801 0.714 -8.493 1.00 91.69 89 ALA A O 1
ATOM 679 N N . GLU A 1 90 ? -13.622 -0.599 -8.491 1.00 95.00 90 GLU A N 1
ATOM 680 C CA . GLU A 1 90 ? -13.901 -0.404 -9.921 1.00 95.00 90 GLU A CA 1
ATOM 681 C C . GLU A 1 90 ? -14.211 1.056 -10.247 1.00 95.00 90 GLU A C 1
ATOM 683 O O . GLU A 1 90 ? -13.647 1.614 -11.187 1.00 95.00 90 GLU A O 1
ATOM 688 N N . LYS A 1 91 ? -15.080 1.702 -9.456 1.00 93.56 91 LYS A N 1
ATOM 689 C CA . LYS A 1 91 ? -15.427 3.115 -9.655 1.00 93.56 91 LYS A CA 1
ATOM 690 C C . LYS A 1 91 ? -14.180 3.999 -9.632 1.00 93.56 91 LYS A C 1
ATOM 692 O O . LYS A 1 91 ? -14.040 4.861 -10.497 1.00 93.56 91 LYS A O 1
ATOM 697 N N . GLU A 1 92 ? -13.304 3.794 -8.656 1.00 91.50 92 GLU A N 1
ATOM 698 C CA . GLU A 1 92 ? -12.066 4.555 -8.510 1.00 91.50 92 GLU A CA 1
ATOM 699 C C . GLU A 1 92 ? -11.080 4.268 -9.652 1.00 91.50 92 GLU A C 1
ATOM 701 O O . GLU A 1 92 ? -10.578 5.210 -10.265 1.00 91.50 92 GLU A O 1
ATOM 706 N N . ALA A 1 93 ? -10.879 2.997 -10.016 1.00 95.25 93 ALA A N 1
ATOM 707 C CA . ALA A 1 93 ? -10.024 2.608 -11.136 1.00 95.25 93 ALA A CA 1
ATOM 708 C C . ALA A 1 93 ? -10.485 3.250 -12.457 1.00 95.25 93 ALA A C 1
ATOM 710 O O . ALA A 1 93 ? -9.684 3.849 -13.179 1.00 95.25 93 ALA A O 1
ATOM 711 N N . PHE A 1 94 ? -11.792 3.215 -12.745 1.00 96.12 94 PHE A N 1
ATOM 712 C CA . PHE A 1 94 ? -12.368 3.898 -13.906 1.00 96.12 94 PHE A CA 1
ATOM 713 C C . PHE A 1 94 ? -12.209 5.416 -13.841 1.00 96.12 94 PHE A C 1
ATOM 715 O O . PHE A 1 94 ? -11.928 6.041 -14.866 1.00 96.12 94 PHE A O 1
ATOM 722 N N . ALA A 1 95 ? -12.433 6.025 -12.674 1.00 92.19 95 ALA A N 1
ATOM 723 C CA . ALA A 1 95 ? -12.315 7.469 -12.506 1.00 92.19 95 ALA A CA 1
ATOM 724 C C . ALA A 1 95 ? -10.886 7.938 -12.801 1.00 92.19 95 ALA A C 1
ATOM 726 O O . ALA A 1 95 ? -10.699 8.843 -13.613 1.00 92.19 95 ALA A O 1
ATOM 727 N N . TYR A 1 96 ? -9.891 7.257 -12.236 1.00 92.06 96 TYR A N 1
ATOM 728 C CA . TYR A 1 96 ? -8.487 7.606 -12.415 1.00 92.06 96 TYR A CA 1
ATOM 729 C C . TYR A 1 96 ? -7.991 7.343 -13.848 1.00 92.06 96 TYR A C 1
ATOM 731 O O . TYR A 1 96 ? -7.255 8.151 -14.405 1.00 92.06 96 TYR A O 1
ATOM 739 N N . LEU A 1 97 ? -8.440 6.270 -14.516 1.00 94.62 97 LEU A N 1
ATOM 740 C CA . LEU A 1 97 ? -8.120 6.049 -15.937 1.00 94.62 97 LEU A CA 1
ATOM 741 C C . LEU A 1 97 ? -8.676 7.153 -16.853 1.00 94.62 97 LEU A C 1
ATOM 743 O O . LEU A 1 97 ? -8.059 7.475 -17.870 1.00 94.62 97 LEU A O 1
ATOM 747 N N . ARG A 1 98 ? -9.833 7.737 -16.510 1.00 91.94 98 ARG A N 1
ATOM 748 C CA . ARG A 1 98 ? -10.431 8.859 -17.256 1.00 91.94 98 ARG A CA 1
ATOM 749 C C . ARG A 1 98 ? -9.747 10.185 -16.944 1.00 91.94 98 ARG A C 1
ATOM 751 O O . ARG A 1 98 ? -9.521 10.979 -17.854 1.00 91.94 98 ARG A O 1
ATOM 758 N N . SER A 1 99 ? -9.443 10.418 -15.673 1.00 90.56 99 SER A N 1
ATOM 759 C CA . SER A 1 99 ? -8.857 11.655 -15.173 1.00 90.56 99 SER A CA 1
ATOM 760 C C . SER A 1 99 ? -7.849 11.331 -14.069 1.00 90.56 99 SER A C 1
ATOM 762 O O . SER A 1 99 ? -8.239 11.286 -12.901 1.00 90.56 99 SER A O 1
ATOM 764 N N . PRO A 1 100 ? -6.573 11.091 -14.424 1.00 87.50 100 PRO A N 1
ATOM 765 C CA . PRO A 1 100 ? -5.515 10.873 -13.441 1.00 87.50 100 PRO A CA 1
ATOM 766 C C . PRO A 1 100 ? -5.362 12.076 -12.510 1.00 87.50 100 PRO A C 1
ATOM 768 O O . PRO A 1 100 ? -5.704 13.199 -12.895 1.00 87.50 100 PRO A O 1
ATOM 771 N N . ASP A 1 101 ? -4.829 11.842 -11.311 1.00 79.12 101 ASP A N 1
ATOM 772 C CA . ASP A 1 101 ? -4.554 12.915 -10.355 1.00 79.12 101 ASP A CA 1
ATOM 773 C C . ASP A 1 101 ? -3.539 13.908 -10.960 1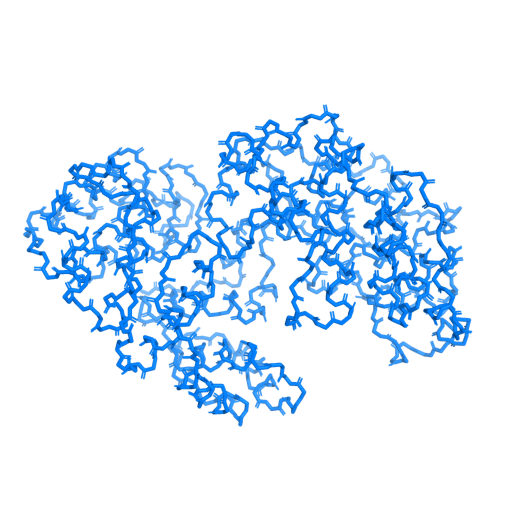.00 79.12 101 ASP A C 1
ATOM 775 O O . ASP A 1 101 ? -2.474 13.483 -11.415 1.00 79.12 101 ASP A O 1
ATOM 779 N N . PRO A 1 102 ? -3.852 15.215 -11.032 1.00 73.06 102 PRO A N 1
ATOM 780 C CA . PRO A 1 102 ? -2.922 16.214 -11.550 1.00 73.06 102 PRO A CA 1
ATOM 781 C C . PRO A 1 102 ? -1.684 16.427 -10.666 1.00 73.06 102 PRO A C 1
ATOM 783 O O . PRO A 1 102 ? -0.725 17.030 -11.148 1.00 73.06 102 PRO A O 1
ATOM 786 N N . GLU A 1 103 ? -1.697 15.986 -9.401 1.00 68.44 103 GLU A N 1
ATOM 787 C CA . GLU A 1 103 ? -0.534 16.036 -8.504 1.00 68.44 103 GLU A CA 1
ATOM 788 C C . GLU A 1 103 ? 0.471 14.899 -8.784 1.00 68.44 103 GLU A C 1
ATOM 790 O O . GLU A 1 103 ? 1.639 15.024 -8.414 1.00 68.44 103 GLU A O 1
ATOM 795 N N . ASP A 1 104 ? 0.062 13.824 -9.472 1.00 69.31 104 ASP A N 1
ATOM 796 C CA . ASP A 1 104 ? 0.957 12.710 -9.793 1.00 69.31 104 ASP A CA 1
ATOM 797 C C . ASP A 1 104 ? 1.963 13.101 -10.882 1.00 69.31 104 ASP A C 1
ATOM 799 O O . ASP A 1 104 ? 1.608 13.566 -11.973 1.00 69.31 104 ASP A O 1
ATOM 803 N N . ASP A 1 105 ? 3.244 12.819 -10.636 1.00 80.56 105 ASP A N 1
ATOM 804 C CA . ASP A 1 105 ? 4.245 12.901 -11.691 1.00 80.56 105 ASP A CA 1
ATOM 805 C C . ASP A 1 105 ? 3.947 11.888 -12.817 1.00 80.56 105 ASP A C 1
ATOM 807 O O . ASP A 1 105 ? 3.194 10.919 -12.672 1.00 80.56 105 ASP A O 1
ATOM 811 N N . ALA A 1 106 ? 4.564 12.095 -13.982 1.00 82.00 106 ALA A N 1
ATOM 812 C CA . ALA A 1 106 ? 4.266 11.305 -15.173 1.00 82.00 106 ALA A CA 1
ATOM 813 C C . ALA A 1 106 ? 4.520 9.791 -15.011 1.00 82.00 106 ALA A C 1
ATOM 815 O O . ALA A 1 106 ? 3.846 8.994 -15.668 1.00 82.00 106 ALA A O 1
ATOM 816 N N . LEU A 1 107 ? 5.492 9.383 -14.188 1.00 77.00 107 LEU A N 1
ATOM 817 C CA . LEU A 1 107 ? 5.830 7.977 -13.966 1.00 77.00 107 LEU A CA 1
ATOM 818 C C . LEU A 1 107 ? 4.910 7.340 -12.928 1.00 77.00 107 LEU A C 1
ATOM 820 O O . LEU A 1 107 ? 4.448 6.221 -13.163 1.00 77.00 107 LEU A O 1
ATOM 824 N N . THR A 1 108 ? 4.582 8.063 -11.857 1.00 78.44 108 THR A N 1
ATOM 825 C CA . THR A 1 108 ? 3.561 7.645 -10.885 1.00 78.44 108 THR A CA 1
ATOM 826 C C . THR A 1 108 ? 2.215 7.462 -11.582 1.00 78.44 108 THR A C 1
ATOM 828 O O . THR A 1 108 ? 1.633 6.379 -11.533 1.00 78.44 108 THR A O 1
ATOM 831 N N . SER A 1 109 ? 1.782 8.445 -12.377 1.00 84.88 109 SER A N 1
ATOM 832 C CA . SER A 1 109 ? 0.546 8.352 -13.161 1.00 84.88 109 SER A CA 1
ATOM 833 C C . SER A 1 109 ? 0.544 7.186 -14.155 1.00 84.88 109 SER A C 1
ATOM 835 O O . SER A 1 109 ? -0.489 6.552 -14.395 1.00 84.88 109 SER A O 1
ATOM 837 N N . LEU A 1 110 ? 1.693 6.880 -14.767 1.00 92.38 110 LEU A N 1
ATOM 838 C CA . LEU A 1 110 ? 1.830 5.738 -15.670 1.00 92.38 110 LEU A CA 1
ATOM 839 C C . LEU A 1 110 ? 1.655 4.405 -14.928 1.00 92.38 110 LEU A C 1
ATOM 841 O O . LEU A 1 110 ? 0.891 3.556 -15.388 1.00 92.38 110 LEU A O 1
ATOM 845 N N . ALA A 1 111 ? 2.340 4.235 -13.795 1.00 87.31 111 ALA A N 1
ATOM 846 C CA . ALA A 1 111 ? 2.270 3.023 -12.985 1.00 87.31 111 ALA A CA 1
ATOM 847 C C . ALA A 1 111 ? 0.864 2.811 -12.400 1.00 87.31 111 ALA A C 1
ATOM 849 O O . ALA A 1 111 ? 0.327 1.709 -12.503 1.00 87.31 111 ALA A O 1
ATOM 850 N N . THR A 1 112 ? 0.223 3.864 -11.882 1.00 87.12 112 THR A N 1
ATOM 851 C CA . THR A 1 112 ? -1.138 3.787 -11.326 1.00 87.12 112 THR A CA 1
ATOM 852 C C . THR A 1 112 ? -2.168 3.424 -12.397 1.00 87.12 112 THR A C 1
ATOM 854 O O . THR A 1 112 ? -2.995 2.539 -12.185 1.00 87.12 112 THR A O 1
ATOM 857 N N . ARG A 1 113 ? -2.101 4.032 -13.594 1.00 97.00 113 ARG A N 1
ATOM 858 C CA . ARG A 1 113 ? -2.989 3.650 -14.709 1.00 97.00 113 ARG A CA 1
ATOM 859 C C . ARG A 1 113 ? -2.774 2.203 -15.152 1.00 97.00 113 ARG A C 1
ATOM 861 O O . ARG A 1 113 ? -3.752 1.526 -15.456 1.00 97.00 113 ARG A O 1
ATOM 868 N N . ALA A 1 114 ? -1.528 1.729 -15.190 1.00 97.12 114 ALA A N 1
ATOM 869 C CA . ALA A 1 114 ? -1.225 0.336 -15.510 1.00 97.12 114 ALA A CA 1
ATOM 870 C C . ALA A 1 114 ? -1.830 -0.622 -14.473 1.00 97.12 114 ALA A C 1
ATOM 872 O O . ALA A 1 114 ? -2.574 -1.529 -14.842 1.00 97.12 114 ALA A O 1
ATOM 873 N N . ALA A 1 115 ? -1.596 -0.357 -13.186 1.00 94.44 115 ALA A N 1
ATOM 874 C CA . ALA A 1 115 ? -2.134 -1.147 -12.084 1.00 94.44 115 ALA A CA 1
ATOM 875 C C . ALA A 1 115 ? -3.669 -1.195 -12.107 1.00 94.44 115 ALA A C 1
ATOM 877 O O . ALA A 1 115 ? -4.263 -2.258 -11.943 1.00 94.44 115 ALA A O 1
ATOM 878 N N . PHE A 1 116 ? -4.326 -0.061 -12.361 1.00 96.25 116 PHE A N 1
ATOM 879 C CA . PHE A 1 116 ? -5.787 0.019 -12.393 1.00 96.25 116 PHE A CA 1
ATOM 880 C C . PHE A 1 116 ? -6.393 -0.621 -13.641 1.00 96.25 116 PHE A C 1
ATOM 882 O O . PHE A 1 116 ? -7.482 -1.188 -13.557 1.00 96.25 116 PHE A O 1
ATOM 889 N N . LEU A 1 117 ? -5.692 -0.596 -14.778 1.00 97.62 117 LEU A N 1
ATOM 890 C CA . LEU A 1 117 ? -6.087 -1.378 -15.946 1.00 97.62 117 LEU A CA 1
ATOM 891 C C . LEU A 1 117 ? -6.008 -2.885 -15.659 1.00 97.62 117 LEU A C 1
ATOM 893 O O . LEU A 1 117 ? -6.947 -3.610 -15.981 1.00 97.62 117 LEU A O 1
ATOM 897 N N . GLU A 1 118 ? -4.936 -3.354 -15.013 1.00 93.75 118 GLU A N 1
ATOM 898 C CA . GLU A 1 118 ? -4.820 -4.755 -14.580 1.00 93.75 118 GLU A CA 1
ATOM 899 C C . GLU A 1 118 ? -5.908 -5.138 -13.578 1.00 93.75 118 GLU A C 1
ATOM 901 O O . GLU A 1 118 ? -6.492 -6.213 -13.701 1.00 93.75 118 GLU A O 1
ATOM 906 N N . THR A 1 119 ? -6.237 -4.255 -12.629 1.00 93.62 119 THR A N 1
ATOM 907 C CA . THR A 1 119 ? -7.348 -4.465 -11.692 1.00 93.62 119 THR A CA 1
ATOM 908 C C . THR A 1 119 ? -8.663 -4.669 -12.437 1.00 93.62 119 THR A C 1
ATOM 910 O O . THR A 1 119 ? -9.378 -5.623 -12.144 1.00 93.62 119 THR A O 1
ATOM 913 N N . LEU A 1 120 ? -8.974 -3.822 -13.425 1.00 95.25 120 LEU A N 1
ATOM 914 C CA . LEU A 1 120 ? -10.206 -3.950 -14.210 1.00 95.25 120 LEU A CA 1
ATOM 915 C C . LEU A 1 120 ? -10.207 -5.208 -15.086 1.00 95.25 120 LEU A C 1
ATOM 917 O O . LEU A 1 120 ? -11.239 -5.857 -15.192 1.00 95.25 120 LEU A O 1
ATOM 921 N N . SER A 1 121 ? -9.069 -5.604 -15.658 1.00 92.88 121 SER A N 1
ATOM 922 C CA . SER A 1 121 ? -8.938 -6.880 -16.382 1.00 92.88 121 SER A CA 1
ATOM 923 C C . SER A 1 121 ? -9.179 -8.083 -15.463 1.00 92.88 121 SER A C 1
ATOM 925 O O . SER A 1 121 ? -10.003 -8.951 -15.745 1.00 92.88 121 SER A O 1
ATOM 927 N N . CYS A 1 122 ? -8.555 -8.081 -14.286 1.00 92.44 122 CYS A N 1
ATOM 928 C CA . CYS A 1 122 ? -8.728 -9.103 -13.257 1.00 92.44 122 CYS A CA 1
ATOM 929 C C . CYS A 1 122 ? -10.180 -9.227 -12.753 1.00 92.44 122 CYS A C 1
ATOM 931 O O . CYS A 1 122 ? -10.633 -10.339 -12.470 1.00 92.44 122 CYS A O 1
ATOM 933 N N . THR A 1 123 ? -10.926 -8.119 -12.652 1.00 91.69 123 THR A N 1
ATOM 934 C CA . THR A 1 123 ? -12.350 -8.139 -12.266 1.00 91.69 123 THR A CA 1
ATOM 935 C C . THR A 1 123 ? -13.312 -8.321 -13.446 1.00 91.69 123 THR A C 1
ATOM 937 O O . THR A 1 123 ? -14.524 -8.321 -13.238 1.00 91.69 123 THR A O 1
ATOM 940 N N . GLY A 1 124 ? -12.806 -8.522 -14.670 1.00 90.31 124 GLY A N 1
ATOM 941 C CA . GLY A 1 124 ? -13.613 -8.767 -15.872 1.00 90.31 124 GLY A CA 1
ATOM 942 C C . GLY A 1 124 ? -14.319 -7.525 -16.427 1.00 90.31 124 GLY A C 1
ATOM 943 O O . GLY A 1 124 ? -15.395 -7.635 -17.012 1.00 90.31 124 GLY A O 1
ATOM 944 N N . ARG A 1 125 ? -13.751 -6.338 -16.198 1.00 92.56 125 ARG A N 1
ATOM 945 C CA . ARG A 1 125 ? -14.276 -5.018 -16.589 1.00 92.56 125 ARG A CA 1
ATOM 946 C C . ARG A 1 125 ? -13.361 -4.245 -17.538 1.00 92.56 125 ARG A C 1
ATOM 948 O O . ARG A 1 125 ? -13.595 -3.064 -17.791 1.00 92.56 125 ARG A O 1
ATOM 955 N N . ASP A 1 126 ? -12.333 -4.879 -18.085 1.00 87.62 126 ASP A N 1
ATOM 956 C CA . ASP A 1 126 ? -11.448 -4.288 -19.093 1.00 87.62 126 ASP A CA 1
ATOM 957 C C . ASP A 1 126 ? -12.193 -3.866 -20.368 1.00 87.62 126 ASP A C 1
ATOM 959 O O . ASP A 1 126 ? -11.873 -2.826 -20.942 1.00 87.62 126 ASP A O 1
ATOM 963 N N . GLY A 1 127 ? -13.238 -4.604 -20.761 1.00 90.25 127 GLY A N 1
ATOM 964 C CA . GLY A 1 127 ? -14.089 -4.261 -21.909 1.00 90.25 127 GLY A CA 1
ATOM 965 C C . GLY A 1 127 ? -14.834 -2.923 -21.783 1.00 90.25 127 GLY A C 1
ATOM 966 O O . GLY A 1 127 ? -15.215 -2.336 -22.794 1.00 90.25 127 GLY A O 1
ATOM 967 N N . ASP A 1 128 ? -14.994 -2.407 -20.561 1.00 93.56 128 ASP A N 1
ATOM 968 C CA . ASP A 1 128 ? -15.658 -1.128 -20.284 1.00 93.56 128 ASP A CA 1
ATOM 969 C C . ASP A 1 128 ? -14.670 0.053 -20.208 1.00 93.56 128 ASP A C 1
ATOM 971 O O . ASP A 1 128 ? -15.068 1.207 -19.997 1.00 93.56 128 ASP A O 1
ATOM 975 N N . VAL A 1 129 ? -13.364 -0.206 -20.343 1.00 94.88 129 VAL A N 1
ATOM 976 C CA . VAL A 1 129 ? -12.340 0.841 -20.291 1.00 94.88 129 VAL A CA 1
ATOM 977 C C . VAL A 1 129 ? -12.413 1.693 -21.562 1.00 94.88 129 VAL A C 1
ATOM 979 O O . VAL A 1 129 ? -12.337 1.161 -22.672 1.00 94.88 129 VAL A O 1
ATOM 982 N N . PRO A 1 130 ? -12.512 3.035 -21.452 1.00 93.44 130 PRO A N 1
ATOM 983 C CA . PRO A 1 130 ? -12.539 3.897 -22.625 1.00 93.44 130 PRO A CA 1
ATOM 984 C C . PRO A 1 130 ? -11.294 3.704 -23.492 1.00 93.44 130 PRO A C 1
ATOM 986 O O . PRO A 1 130 ? -10.169 3.856 -23.014 1.00 93.44 130 PRO A O 1
ATOM 989 N N . ARG A 1 131 ? -11.487 3.466 -24.793 1.00 94.81 131 ARG A N 1
ATOM 990 C CA . ARG A 1 131 ? -10.384 3.267 -25.749 1.00 94.81 131 ARG A CA 1
ATOM 991 C C . ARG A 1 131 ? -9.358 4.404 -25.723 1.00 94.81 131 ARG A C 1
ATOM 993 O O . ARG A 1 131 ? -8.162 4.150 -25.737 1.00 94.81 131 ARG A O 1
ATOM 1000 N N . ALA A 1 132 ? -9.819 5.645 -25.560 1.00 95.50 132 ALA A N 1
ATOM 1001 C CA . ALA A 1 132 ? -8.947 6.810 -25.418 1.00 95.50 132 ALA A CA 1
ATOM 1002 C C . ALA A 1 132 ? -7.996 6.725 -24.203 1.00 95.50 132 ALA A C 1
ATOM 1004 O O . ALA A 1 132 ? -6.863 7.197 -24.280 1.00 95.50 132 ALA A O 1
ATOM 1005 N N . ALA A 1 133 ? -8.426 6.116 -23.090 1.00 95.44 133 ALA A N 1
ATOM 1006 C CA . ALA A 1 133 ? -7.572 5.911 -21.920 1.00 95.44 133 ALA A CA 1
ATOM 1007 C C . ALA A 1 133 ? -6.481 4.865 -22.204 1.00 95.44 133 ALA A C 1
ATOM 1009 O O . ALA A 1 133 ? -5.322 5.075 -21.842 1.00 95.44 133 ALA A O 1
ATOM 1010 N N . VAL A 1 134 ? -6.834 3.787 -22.915 1.00 97.12 134 VAL A N 1
ATOM 1011 C CA . VAL A 1 134 ? -5.894 2.745 -23.365 1.00 97.12 134 VAL A CA 1
ATOM 1012 C C . VAL A 1 134 ? -4.870 3.314 -24.351 1.00 97.12 134 VAL A C 1
ATOM 1014 O O . VAL A 1 134 ? -3.669 3.123 -24.165 1.00 97.12 134 VAL A O 1
ATOM 1017 N N . ASP A 1 135 ? -5.316 4.079 -25.350 1.00 97.06 135 ASP A N 1
ATOM 1018 C CA . ASP A 1 135 ? -4.443 4.704 -26.353 1.00 97.06 135 ASP A CA 1
ATOM 1019 C C . ASP A 1 135 ? -3.476 5.720 -25.713 1.00 97.06 135 ASP A C 1
ATOM 1021 O O . ASP A 1 135 ? -2.295 5.806 -26.079 1.00 97.06 135 ASP A O 1
ATOM 1025 N N . ARG A 1 136 ? -3.949 6.469 -24.707 1.00 96.56 136 ARG A N 1
ATOM 1026 C CA . ARG A 1 136 ? -3.109 7.388 -23.929 1.00 96.56 136 ARG A CA 1
ATOM 1027 C C . ARG A 1 136 ? -2.086 6.637 -23.083 1.00 96.56 136 ARG A C 1
ATOM 1029 O O . ARG A 1 136 ? -0.916 7.014 -23.100 1.00 96.56 136 ARG A O 1
ATOM 1036 N N . LEU A 1 137 ? -2.497 5.575 -22.384 1.00 97.75 137 LEU A N 1
ATOM 1037 C CA . LEU A 1 137 ? -1.582 4.713 -21.631 1.00 97.75 137 LEU A CA 1
ATOM 1038 C C . LEU A 1 137 ? -0.489 4.163 -22.554 1.00 97.75 137 LEU A C 1
ATOM 1040 O O . LEU A 1 137 ? 0.687 4.353 -22.271 1.00 97.75 137 LEU A O 1
ATOM 1044 N N . ALA A 1 138 ? -0.864 3.613 -23.711 1.00 98.00 138 ALA A N 1
ATOM 1045 C CA . ALA A 1 138 ? 0.068 3.109 -24.717 1.00 98.00 138 ALA A CA 1
ATOM 1046 C C . ALA A 1 138 ? 1.071 4.168 -25.211 1.00 98.00 138 ALA A C 1
ATOM 1048 O O . ALA A 1 138 ? 2.275 3.907 -25.311 1.00 98.00 138 ALA A O 1
ATOM 1049 N N . THR A 1 139 ? 0.590 5.381 -25.488 1.00 97.38 139 THR A N 1
ATOM 1050 C CA . THR A 1 139 ? 1.436 6.504 -25.916 1.00 97.38 139 THR A CA 1
ATOM 1051 C C . THR A 1 139 ? 2.440 6.899 -24.832 1.00 97.38 139 THR A C 1
ATOM 1053 O O . THR A 1 139 ? 3.619 7.122 -25.125 1.00 97.38 139 THR A O 1
ATOM 1056 N N . ASP A 1 140 ? 1.997 6.964 -23.579 1.00 97.25 140 ASP A N 1
ATOM 1057 C CA . ASP A 1 140 ? 2.847 7.338 -22.450 1.00 97.25 140 ASP A CA 1
ATOM 1058 C C . ASP A 1 140 ? 3.859 6.234 -22.117 1.00 97.25 140 ASP A C 1
ATOM 1060 O O . ASP A 1 140 ? 5.029 6.535 -21.878 1.00 97.25 140 ASP A O 1
ATOM 1064 N N . THR A 1 141 ? 3.479 4.957 -22.233 1.00 98.06 141 THR A N 1
ATOM 1065 C CA . THR A 1 141 ? 4.395 3.810 -22.119 1.00 98.06 141 THR A CA 1
ATOM 1066 C C . THR A 1 141 ? 5.544 3.897 -23.125 1.00 98.06 141 THR A C 1
ATOM 1068 O O . THR A 1 141 ? 6.698 3.656 -22.772 1.00 98.06 141 THR A O 1
ATOM 1071 N N . ALA A 1 142 ? 5.277 4.299 -24.374 1.00 96.12 142 ALA A N 1
ATOM 1072 C CA . ALA A 1 142 ? 6.328 4.487 -25.381 1.00 96.12 142 ALA A CA 1
ATOM 1073 C C . ALA A 1 142 ? 7.316 5.618 -25.016 1.00 96.12 142 ALA A C 1
ATOM 1075 O O . ALA A 1 142 ? 8.482 5.598 -25.433 1.00 96.12 142 ALA A O 1
ATOM 1076 N N . ARG A 1 143 ? 6.855 6.605 -24.235 1.00 95.31 143 ARG A N 1
ATOM 1077 C CA . ARG A 1 143 ? 7.612 7.792 -23.801 1.00 95.31 143 ARG A CA 1
ATOM 1078 C C . ARG A 1 143 ? 8.265 7.636 -22.425 1.00 95.31 143 ARG A C 1
ATOM 1080 O O . ARG A 1 143 ? 9.115 8.462 -22.078 1.00 95.31 143 ARG A O 1
ATOM 1087 N N . ALA A 1 144 ? 7.902 6.606 -21.670 1.00 94.56 144 ALA A N 1
ATOM 1088 C CA . ALA A 1 144 ? 8.473 6.303 -20.368 1.00 94.56 144 ALA A CA 1
ATOM 1089 C C . ALA A 1 144 ? 9.983 6.065 -20.484 1.00 94.56 144 ALA A C 1
ATOM 1091 O O . ALA A 1 144 ? 10.439 5.322 -21.355 1.00 94.56 144 ALA A O 1
ATOM 1092 N N . ARG A 1 145 ? 10.767 6.726 -19.625 1.00 91.31 145 ARG A N 1
ATOM 1093 C CA . ARG A 1 145 ? 12.230 6.565 -19.582 1.00 91.31 145 ARG A CA 1
ATOM 1094 C C . ARG A 1 145 ? 12.676 5.517 -18.568 1.00 91.31 145 ARG A C 1
ATOM 1096 O O . ARG A 1 145 ? 13.706 4.894 -18.782 1.00 91.31 145 ARG A O 1
ATOM 1103 N N . GLN A 1 146 ? 11.918 5.330 -17.489 1.00 89.44 146 GLN A N 1
ATOM 1104 C CA . GLN A 1 146 ? 12.263 4.363 -16.452 1.00 89.44 146 GLN A CA 1
ATOM 1105 C C . GLN A 1 146 ? 11.731 2.959 -16.796 1.00 89.44 146 GLN A C 1
ATOM 1107 O O . GLN A 1 146 ? 10.549 2.837 -17.139 1.00 89.44 146 GLN A O 1
ATOM 1112 N N . PRO A 1 147 ? 12.572 1.908 -16.706 1.00 94.56 147 PRO A N 1
ATOM 1113 C CA . PRO A 1 147 ? 12.182 0.529 -16.996 1.00 94.56 147 PRO A CA 1
ATOM 1114 C C . PRO A 1 147 ? 10.995 -0.013 -16.188 1.00 94.56 147 PRO A C 1
ATOM 1116 O O . PRO A 1 147 ? 10.132 -0.654 -16.780 1.00 94.56 147 PRO A O 1
ATOM 1119 N N . VAL A 1 148 ? 10.917 0.233 -14.875 1.00 92.75 148 VAL A N 1
ATOM 1120 C CA . VAL A 1 148 ? 9.881 -0.366 -14.006 1.00 92.75 148 VAL A CA 1
ATOM 1121 C C . VAL A 1 148 ? 8.462 0.100 -14.373 1.00 92.75 148 VAL A C 1
ATOM 1123 O O . VAL A 1 148 ? 7.653 -0.755 -14.738 1.00 92.75 148 VAL A O 1
ATOM 1126 N N . PRO A 1 149 ? 8.137 1.413 -14.394 1.00 90.31 149 PRO A N 1
ATOM 1127 C CA . PRO A 1 149 ? 6.812 1.870 -14.829 1.00 90.31 149 PRO A CA 1
ATOM 1128 C C . PRO A 1 149 ? 6.471 1.448 -16.265 1.00 90.31 149 PRO A C 1
ATOM 1130 O O . PRO A 1 149 ? 5.319 1.146 -16.577 1.00 90.31 149 PRO A O 1
ATOM 1133 N N . ALA A 1 150 ? 7.475 1.399 -17.150 1.00 97.00 150 ALA A N 1
ATOM 1134 C CA . ALA A 1 150 ? 7.290 0.950 -18.525 1.00 97.00 150 ALA A CA 1
ATOM 1135 C C . ALA A 1 150 ? 6.946 -0.545 -18.611 1.00 97.00 150 ALA A C 1
ATOM 1137 O O . ALA A 1 150 ? 6.075 -0.910 -19.398 1.00 97.00 150 ALA A O 1
ATOM 1138 N N . LEU A 1 151 ? 7.600 -1.399 -17.814 1.00 97.62 151 LEU A N 1
ATOM 1139 C CA . LEU A 1 151 ? 7.307 -2.830 -17.748 1.00 97.62 151 LEU A CA 1
ATOM 1140 C C . LEU A 1 151 ? 5.862 -3.067 -17.315 1.00 97.62 151 LEU A C 1
ATOM 1142 O O . LEU A 1 151 ? 5.138 -3.744 -18.039 1.00 97.62 151 LEU A O 1
ATOM 1146 N N . TYR A 1 152 ? 5.433 -2.469 -16.201 1.00 95.62 152 TYR A N 1
ATOM 1147 C CA . TYR A 1 152 ? 4.063 -2.641 -15.711 1.00 95.62 152 TYR A CA 1
ATOM 1148 C C . TYR A 1 152 ? 3.028 -2.171 -16.725 1.00 95.62 152 TYR A C 1
ATOM 1150 O O . TYR A 1 152 ? 2.071 -2.884 -17.005 1.00 95.62 152 TYR A O 1
ATOM 1158 N N . ALA A 1 153 ? 3.251 -1.027 -17.374 1.00 97.94 153 ALA A N 1
ATOM 1159 C CA . ALA A 1 153 ? 2.332 -0.564 -18.406 1.00 97.94 153 ALA A CA 1
ATOM 1160 C C . ALA A 1 153 ? 2.310 -1.474 -19.650 1.00 97.94 153 ALA A C 1
ATOM 1162 O O . ALA A 1 153 ? 1.244 -1.702 -20.220 1.00 97.94 153 ALA A O 1
ATOM 1163 N N . VAL A 1 154 ? 3.453 -2.036 -20.065 1.00 98.25 154 VAL A N 1
ATOM 1164 C CA . VAL A 1 154 ? 3.506 -3.029 -21.155 1.00 98.25 154 VAL A CA 1
ATOM 1165 C C . VAL A 1 154 ? 2.744 -4.305 -20.791 1.00 98.25 154 VAL A C 1
ATOM 1167 O O . VAL A 1 154 ? 2.068 -4.863 -21.655 1.00 98.25 154 VAL A O 1
ATOM 1170 N N . GLU A 1 155 ? 2.858 -4.785 -19.553 1.00 96.19 155 GLU A N 1
ATOM 1171 C CA . GLU A 1 155 ? 2.177 -5.998 -19.080 1.00 96.19 155 GLU A CA 1
ATOM 1172 C C . GLU A 1 155 ? 0.665 -5.783 -18.962 1.00 96.19 155 GLU A C 1
ATOM 1174 O O . GLU A 1 155 ? -0.101 -6.561 -19.542 1.00 96.19 155 GLU A O 1
ATOM 1179 N N . ALA A 1 156 ? 0.250 -4.659 -18.377 1.00 96.62 156 ALA A N 1
ATOM 1180 C CA . ALA A 1 156 ? -1.143 -4.243 -18.293 1.00 96.62 156 ALA A CA 1
ATOM 1181 C C . ALA A 1 156 ? -1.807 -4.164 -19.674 1.00 96.62 156 ALA A C 1
ATOM 1183 O O . ALA A 1 156 ? -2.848 -4.775 -19.911 1.00 96.62 156 ALA A O 1
ATOM 1184 N N . LEU A 1 157 ? -1.174 -3.473 -20.628 1.00 97.88 157 LEU A N 1
ATOM 1185 C CA . LEU A 1 157 ? -1.680 -3.352 -21.999 1.00 97.88 157 LEU A CA 1
ATOM 1186 C C . LEU A 1 157 ? -1.712 -4.704 -22.722 1.00 97.88 157 LEU A C 1
ATOM 1188 O O . LEU A 1 157 ? -2.665 -4.998 -23.444 1.00 97.88 157 LEU A O 1
ATOM 1192 N N . ARG A 1 158 ? -0.707 -5.561 -22.504 1.00 95.62 158 ARG A N 1
ATOM 1193 C CA . ARG A 1 158 ? -0.670 -6.903 -23.098 1.00 95.62 158 ARG A CA 1
ATOM 1194 C C . ARG A 1 158 ? -1.827 -7.768 -22.606 1.00 95.62 158 ARG A C 1
ATOM 1196 O O . ARG A 1 158 ? -2.351 -8.539 -23.409 1.00 95.62 158 ARG A O 1
ATOM 1203 N N . SER A 1 159 ? -2.221 -7.638 -21.337 1.00 90.38 159 SER A N 1
ATOM 1204 C CA . SER A 1 159 ? -3.323 -8.414 -20.751 1.00 90.38 159 SER A CA 1
ATOM 1205 C C . SER A 1 159 ? -4.659 -8.200 -21.475 1.00 90.38 159 SER A C 1
ATOM 1207 O O . SER A 1 159 ? -5.454 -9.128 -21.560 1.00 90.38 159 SER A O 1
ATOM 1209 N N . ILE A 1 160 ? -4.849 -7.025 -22.087 1.00 93.44 160 ILE A N 1
ATOM 1210 C CA . ILE A 1 160 ? -6.038 -6.657 -22.875 1.00 93.44 160 ILE A CA 1
ATOM 1211 C C . ILE A 1 160 ? -5.784 -6.692 -24.396 1.00 93.44 160 ILE A C 1
ATOM 1213 O O . ILE A 1 160 ? -6.509 -6.087 -25.184 1.00 93.44 160 ILE A O 1
ATOM 1217 N N . GLY A 1 161 ? -4.711 -7.358 -24.838 1.00 93.94 161 GLY A N 1
ATOM 1218 C CA . GLY A 1 161 ? -4.392 -7.546 -26.258 1.00 93.94 161 GLY A CA 1
ATOM 1219 C C . GLY A 1 161 ? -3.687 -6.374 -26.955 1.00 93.94 161 GLY A C 1
ATOM 1220 O O . GLY A 1 161 ? -3.451 -6.443 -28.163 1.00 93.94 161 GLY A O 1
ATOM 1221 N N . VAL A 1 162 ? -3.286 -5.322 -26.235 1.00 96.56 162 VAL A N 1
ATOM 1222 C CA . VAL A 1 162 ? -2.585 -4.160 -26.805 1.00 96.56 162 VAL A CA 1
ATOM 1223 C C . VAL A 1 162 ? -1.070 -4.339 -26.701 1.00 96.56 162 VAL A C 1
ATOM 1225 O O . VAL A 1 162 ? -0.504 -4.521 -25.626 1.00 96.56 162 VAL A O 1
ATOM 1228 N N . ARG A 1 163 ? -0.372 -4.270 -27.839 1.00 95.38 163 ARG A N 1
ATOM 1229 C CA . ARG A 1 163 ? 1.094 -4.382 -27.892 1.00 95.38 163 ARG A CA 1
ATOM 1230 C C . ARG A 1 163 ? 1.735 -3.005 -27.978 1.00 95.38 163 ARG A C 1
ATOM 1232 O O . ARG A 1 163 ? 1.473 -2.260 -28.917 1.00 95.38 163 ARG A O 1
ATOM 1239 N N . VAL A 1 164 ? 2.641 -2.710 -27.048 1.00 95.38 164 VAL A N 1
ATOM 1240 C CA . VAL A 1 164 ? 3.426 -1.469 -27.036 1.00 95.38 164 VAL A CA 1
ATOM 1241 C C . VAL A 1 164 ? 4.901 -1.773 -26.848 1.00 95.38 164 VAL A C 1
ATOM 1243 O O . VAL A 1 164 ? 5.279 -2.653 -26.076 1.00 95.38 164 VAL A O 1
ATOM 1246 N N . ARG A 1 165 ? 5.745 -1.018 -27.555 1.00 95.06 165 ARG A N 1
ATOM 1247 C CA . ARG A 1 165 ? 7.195 -1.038 -27.375 1.00 95.06 165 ARG A CA 1
ATOM 1248 C C . ARG A 1 165 ? 7.625 0.204 -26.583 1.00 95.06 165 ARG A C 1
ATOM 1250 O O . ARG A 1 165 ? 7.431 1.312 -27.083 1.00 95.06 165 ARG A O 1
ATOM 1257 N N . PRO A 1 166 ? 8.243 0.062 -25.397 1.00 95.56 166 PRO A N 1
ATOM 1258 C CA . PRO A 1 166 ? 8.692 1.199 -24.596 1.00 95.56 166 PRO A CA 1
ATOM 1259 C C . PRO A 1 166 ? 10.016 1.755 -25.142 1.00 95.56 166 PRO A C 1
ATOM 1261 O O . PRO A 1 166 ? 11.095 1.509 -24.606 1.00 95.56 166 PRO A O 1
ATOM 1264 N N . VAL A 1 167 ? 9.947 2.470 -26.271 1.00 95.00 167 VAL A N 1
ATOM 1265 C CA . VAL A 1 167 ? 11.121 2.890 -27.063 1.00 95.00 167 VAL A CA 1
ATOM 1266 C C . VAL A 1 167 ? 12.133 3.680 -26.233 1.00 95.00 167 VAL A C 1
ATOM 1268 O O . VAL A 1 167 ? 13.334 3.464 -26.380 1.00 95.00 167 VAL A O 1
ATOM 1271 N N . ARG A 1 168 ? 11.673 4.585 -25.359 1.00 93.94 168 ARG A N 1
ATOM 1272 C CA . ARG A 1 168 ? 12.579 5.423 -24.560 1.00 93.94 168 ARG A CA 1
ATOM 1273 C C . ARG A 1 168 ? 13.265 4.660 -23.430 1.00 93.94 168 ARG A C 1
ATOM 1275 O O . ARG A 1 168 ? 14.474 4.807 -23.301 1.00 93.94 168 ARG A O 1
ATOM 1282 N N . ALA A 1 169 ? 12.548 3.816 -22.690 1.00 93.56 169 ALA A N 1
ATOM 1283 C CA . ALA A 1 169 ? 13.152 2.952 -21.671 1.00 93.56 169 ALA A CA 1
ATOM 1284 C C . ALA A 1 169 ? 14.157 1.956 -22.276 1.00 93.56 169 ALA A C 1
ATOM 1286 O O . ALA A 1 169 ? 15.103 1.548 -21.613 1.00 93.56 169 ALA A O 1
ATOM 1287 N N . LEU A 1 170 ? 13.978 1.582 -23.550 1.00 95.75 170 LEU A N 1
ATOM 1288 C CA . LEU A 1 170 ? 14.866 0.646 -24.238 1.00 95.75 170 LEU A CA 1
ATOM 1289 C C . LEU A 1 170 ? 16.057 1.294 -24.952 1.00 95.75 170 LEU A C 1
ATOM 1291 O O . LEU A 1 170 ? 16.888 0.539 -25.456 1.00 95.75 170 LEU A O 1
ATOM 1295 N N . ARG A 1 171 ? 16.146 2.629 -25.037 1.00 92.25 171 ARG A N 1
ATOM 1296 C CA . ARG A 1 171 ? 17.116 3.328 -25.901 1.00 92.25 171 ARG A CA 1
ATOM 1297 C C . ARG A 1 171 ? 18.565 2.907 -25.633 1.00 92.25 171 ARG A C 1
ATOM 1299 O O . ARG A 1 171 ? 19.258 2.569 -26.583 1.00 92.25 171 ARG A O 1
ATOM 1306 N N . ASP A 1 172 ? 18.949 2.827 -24.362 1.00 88.56 172 ASP A N 1
ATOM 1307 C CA . ASP A 1 172 ? 20.321 2.516 -23.928 1.00 88.56 172 ASP A CA 1
ATOM 1308 C C . ASP A 1 172 ? 20.406 1.163 -23.202 1.00 88.56 172 ASP A C 1
ATOM 1310 O O . ASP A 1 172 ? 21.316 0.907 -22.416 1.00 88.56 172 ASP A O 1
ATOM 1314 N N . ALA A 1 173 ? 19.424 0.286 -23.440 1.00 89.38 173 ALA A N 1
ATOM 1315 C CA . ALA A 1 173 ? 19.244 -0.916 -22.634 1.00 89.38 173 ALA A CA 1
ATOM 1316 C C . ALA A 1 173 ? 20.452 -1.855 -22.668 1.00 89.38 173 ALA A C 1
ATOM 1318 O O . ALA A 1 173 ? 20.832 -2.391 -21.635 1.00 89.38 173 ALA A O 1
ATOM 1319 N N . ASP A 1 174 ? 21.045 -2.049 -23.846 1.00 87.94 174 ASP A N 1
ATOM 1320 C CA . ASP A 1 174 ? 22.155 -2.985 -24.024 1.00 87.94 174 ASP A CA 1
ATOM 1321 C C . ASP A 1 174 ? 23.400 -2.500 -23.252 1.00 87.94 174 ASP A C 1
ATOM 1323 O O . ASP A 1 174 ? 23.979 -3.264 -22.483 1.00 87.94 174 ASP A O 1
ATOM 1327 N N . VAL A 1 175 ? 23.706 -1.197 -23.315 1.00 89.31 175 VAL A N 1
ATOM 1328 C CA . VAL A 1 175 ? 24.792 -0.568 -22.537 1.00 89.31 175 VAL A CA 1
ATOM 1329 C C . VAL A 1 175 ? 24.539 -0.684 -21.029 1.00 89.31 175 VAL A C 1
ATOM 1331 O O . VAL A 1 175 ? 25.435 -1.057 -20.274 1.00 89.31 175 VAL A O 1
ATOM 1334 N N . LEU A 1 176 ? 23.315 -0.403 -20.570 1.00 88.94 176 LEU A N 1
ATOM 1335 C CA . LEU A 1 176 ? 22.962 -0.467 -19.145 1.00 88.94 176 LEU A CA 1
ATOM 1336 C C . LEU A 1 176 ? 22.989 -1.902 -18.590 1.00 88.94 176 LEU A C 1
ATOM 1338 O O . LEU A 1 176 ? 23.417 -2.119 -17.455 1.00 88.94 176 LEU A O 1
ATOM 1342 N N . LEU A 1 177 ? 22.553 -2.892 -19.377 1.00 89.50 177 LEU A N 1
ATOM 1343 C CA . LEU A 1 177 ? 22.547 -4.304 -18.979 1.00 89.50 177 LEU A CA 1
ATOM 1344 C C . LEU A 1 177 ? 23.952 -4.930 -18.977 1.00 89.50 177 LEU A C 1
ATOM 1346 O O . LEU A 1 177 ? 24.183 -5.883 -18.226 1.00 89.50 177 LEU A O 1
ATOM 1350 N N . GLU A 1 178 ? 24.883 -4.407 -19.775 1.00 87.81 178 GLU A N 1
ATOM 1351 C CA . GLU A 1 178 ? 26.301 -4.804 -19.787 1.00 87.81 178 GLU A CA 1
ATOM 1352 C C . GLU A 1 178 ? 27.156 -4.020 -18.778 1.00 87.81 178 GLU A C 1
ATOM 1354 O O . GLU A 1 178 ? 28.212 -4.495 -18.366 1.00 87.81 178 GLU A O 1
ATOM 1359 N N . GLY A 1 179 ? 26.687 -2.855 -18.321 1.00 88.12 179 GLY A N 1
ATOM 1360 C CA . GLY A 1 179 ? 27.343 -2.074 -17.275 1.00 88.12 179 GLY A CA 1
ATOM 1361 C C . GLY A 1 179 ? 27.375 -2.775 -15.910 1.00 88.12 179 GLY A C 1
ATOM 1362 O O . GLY A 1 179 ? 26.551 -3.646 -15.609 1.00 88.12 179 GLY A O 1
ATOM 1363 N N . GLY A 1 180 ? 28.306 -2.346 -15.050 1.00 87.25 180 GLY A N 1
ATOM 1364 C CA . GLY A 1 180 ? 28.480 -2.875 -13.691 1.00 87.25 180 GLY A CA 1
ATOM 1365 C C . GLY A 1 180 ? 27.245 -2.708 -12.791 1.00 87.25 180 GLY A C 1
ATOM 1366 O O . GLY A 1 180 ? 26.338 -1.927 -13.081 1.00 87.25 180 GLY A O 1
ATOM 1367 N N . CYS A 1 181 ? 27.198 -3.433 -11.669 1.00 87.44 181 CYS A N 1
ATOM 1368 C CA . CYS A 1 181 ? 25.986 -3.539 -10.840 1.00 87.44 181 CYS A CA 1
ATOM 1369 C C . CYS A 1 181 ? 25.519 -2.227 -10.195 1.00 87.44 181 CYS A C 1
ATOM 1371 O O . CYS A 1 181 ? 24.357 -2.119 -9.829 1.00 87.44 181 CYS A O 1
ATOM 1373 N N . THR A 1 182 ? 26.389 -1.224 -10.091 1.00 83.00 182 THR A N 1
ATOM 1374 C CA . THR A 1 182 ? 26.052 0.112 -9.579 1.00 83.00 182 THR A CA 1
ATOM 1375 C C . THR A 1 182 ? 25.438 1.033 -10.634 1.00 83.00 182 THR A C 1
ATOM 1377 O O . THR A 1 182 ? 24.881 2.064 -10.277 1.00 83.00 182 THR A O 1
ATOM 1380 N N . ALA A 1 183 ? 25.516 0.682 -11.924 1.00 81.88 183 ALA A N 1
ATOM 1381 C CA . ALA A 1 183 ? 24.999 1.516 -13.011 1.00 81.88 183 ALA A CA 1
ATOM 1382 C C . ALA A 1 183 ? 23.464 1.592 -13.046 1.00 81.88 183 ALA A C 1
ATOM 1384 O O . ALA A 1 183 ? 22.906 2.508 -13.645 1.00 81.88 183 ALA A O 1
ATOM 1385 N N . LEU A 1 184 ? 22.781 0.615 -12.446 1.00 84.19 184 LEU A N 1
ATOM 1386 C CA . LEU A 1 184 ? 21.328 0.539 -12.423 1.00 84.19 184 LEU A CA 1
ATOM 1387 C C . LEU A 1 184 ? 20.893 -0.218 -11.174 1.00 84.19 184 LEU A C 1
ATOM 13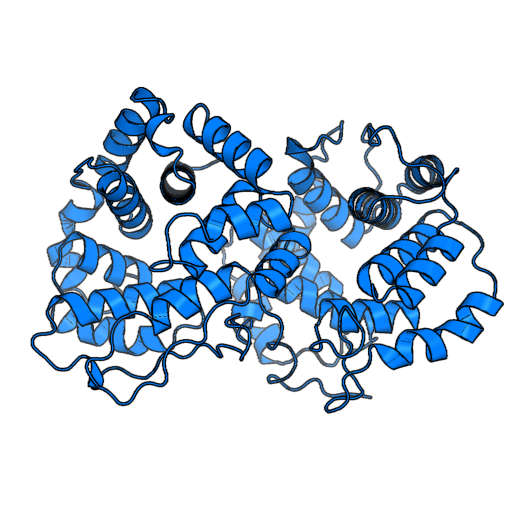89 O O . LEU A 1 184 ? 21.443 -1.287 -10.896 1.00 84.19 184 LEU A O 1
ATOM 1393 N N . ASP A 1 185 ? 19.907 0.313 -10.451 1.00 86.06 185 ASP A N 1
ATOM 1394 C CA . ASP A 1 185 ? 19.362 -0.390 -9.298 1.00 86.06 185 ASP A CA 1
ATOM 1395 C C . ASP A 1 185 ? 18.787 -1.768 -9.710 1.00 86.06 185 ASP A C 1
ATOM 1397 O O . ASP A 1 185 ? 18.434 -1.990 -10.880 1.00 86.06 185 ASP A O 1
ATOM 1401 N N . PRO A 1 186 ? 18.702 -2.730 -8.775 1.00 89.31 186 PRO A N 1
ATOM 1402 C CA . PRO A 1 186 ? 18.302 -4.086 -9.125 1.00 89.31 186 PRO A CA 1
ATOM 1403 C C . PRO A 1 186 ? 16.892 -4.202 -9.715 1.00 89.31 186 PRO A C 1
ATOM 1405 O O . PRO A 1 186 ? 16.680 -5.034 -10.599 1.00 89.31 186 PRO A O 1
ATOM 1408 N N . ILE A 1 187 ? 15.933 -3.384 -9.267 1.00 90.06 187 ILE A N 1
ATOM 1409 C CA . ILE A 1 187 ? 14.545 -3.472 -9.734 1.00 90.06 187 ILE A CA 1
ATOM 1410 C C . ILE A 1 187 ? 14.415 -2.932 -11.168 1.00 90.06 187 ILE A C 1
ATOM 1412 O O . ILE A 1 187 ? 13.795 -3.577 -12.017 1.00 90.06 187 ILE A O 1
ATOM 1416 N N . GLN A 1 188 ? 15.097 -1.830 -11.493 1.00 92.50 188 GLN A N 1
ATOM 1417 C CA . GLN A 1 188 ? 15.175 -1.279 -12.847 1.00 92.50 188 GLN A CA 1
ATOM 1418 C C . GLN A 1 188 ? 15.951 -2.200 -13.784 1.00 92.50 188 GLN A C 1
ATOM 1420 O O . GLN A 1 188 ? 15.532 -2.398 -14.925 1.00 92.50 188 GLN A O 1
ATOM 1425 N N . ARG A 1 189 ? 17.041 -2.823 -13.317 1.00 95.25 189 ARG A N 1
ATOM 1426 C CA . ARG A 1 189 ? 17.796 -3.807 -14.108 1.00 95.25 189 ARG A CA 1
ATOM 1427 C C . ARG A 1 189 ? 16.955 -5.035 -14.436 1.00 95.25 189 ARG A C 1
ATOM 1429 O O . ARG A 1 189 ? 16.939 -5.465 -15.589 1.00 95.25 189 ARG A O 1
ATOM 1436 N N . ALA A 1 190 ? 16.230 -5.569 -13.456 1.00 96.38 190 ALA A N 1
ATOM 1437 C CA . ALA A 1 190 ? 15.314 -6.680 -13.671 1.00 96.38 190 ALA A CA 1
ATOM 1438 C C . ALA A 1 190 ? 14.202 -6.311 -14.663 1.00 96.38 190 ALA A C 1
ATOM 1440 O O . ALA A 1 190 ? 13.943 -7.058 -15.609 1.00 96.38 190 ALA A O 1
ATOM 1441 N N . ALA A 1 191 ? 13.597 -5.131 -14.504 1.00 96.88 191 ALA A N 1
ATOM 1442 C CA . ALA A 1 191 ? 12.559 -4.664 -15.411 1.00 96.88 191 ALA A CA 1
ATOM 1443 C C . ALA A 1 191 ? 13.070 -4.467 -16.845 1.00 96.88 191 ALA A C 1
ATOM 1445 O O . ALA A 1 191 ? 12.413 -4.871 -17.803 1.00 96.88 191 ALA A O 1
ATOM 1446 N N . LEU A 1 192 ? 14.271 -3.913 -17.005 1.00 96.44 192 LEU A N 1
ATOM 1447 C CA . LEU A 1 192 ? 14.905 -3.713 -18.304 1.00 96.44 192 LEU A CA 1
ATOM 1448 C C . LEU A 1 192 ? 15.238 -5.043 -18.997 1.00 96.44 192 LEU A C 1
ATOM 1450 O O . LEU A 1 192 ? 14.985 -5.188 -20.195 1.00 96.44 192 LEU A O 1
ATOM 1454 N N . ALA A 1 193 ? 15.735 -6.028 -18.244 1.00 95.62 193 ALA A N 1
ATOM 1455 C CA . ALA A 1 193 ? 15.977 -7.384 -18.734 1.00 95.62 193 ALA A CA 1
ATOM 1456 C C . ALA A 1 193 ? 14.677 -8.060 -19.203 1.00 95.62 193 ALA A C 1
ATOM 1458 O O . ALA A 1 193 ? 14.643 -8.650 -20.283 1.00 95.62 193 ALA A O 1
ATOM 1459 N N . LEU A 1 194 ? 13.583 -7.911 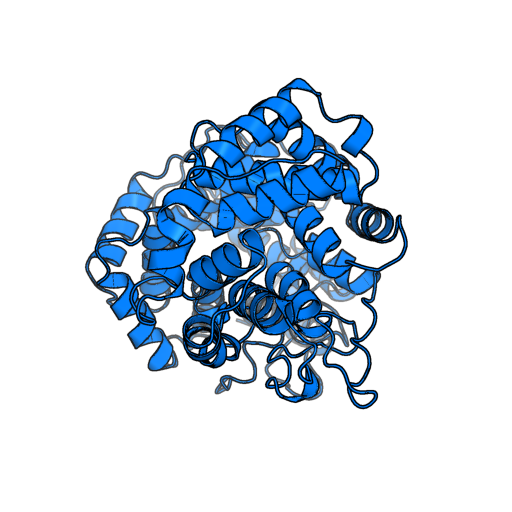-18.445 1.00 96.19 194 LEU A N 1
ATOM 1460 C CA . LEU A 1 194 ? 12.252 -8.417 -18.807 1.00 96.19 194 LEU A CA 1
ATOM 1461 C C . LEU A 1 194 ? 11.670 -7.711 -20.036 1.00 96.19 194 LEU A C 1
ATOM 1463 O O . LEU A 1 194 ? 11.129 -8.369 -20.924 1.00 96.19 194 LEU A O 1
ATOM 1467 N N . LEU A 1 195 ? 11.816 -6.391 -20.147 1.00 96.25 195 LEU A N 1
ATOM 1468 C CA . LEU A 1 195 ? 11.398 -5.642 -21.336 1.00 96.25 195 LEU A CA 1
ATOM 1469 C C . LEU A 1 195 ? 12.172 -6.065 -22.589 1.00 96.25 195 LEU A C 1
ATOM 1471 O O . LEU A 1 195 ? 11.602 -6.106 -23.681 1.00 96.25 195 LEU A O 1
ATOM 1475 N N . ARG A 1 196 ? 13.462 -6.386 -22.441 1.00 94.44 196 ARG A N 1
ATOM 1476 C CA . ARG A 1 196 ? 14.301 -6.916 -23.524 1.00 94.44 196 ARG A CA 1
ATOM 1477 C C . ARG A 1 196 ? 14.150 -8.415 -23.747 1.00 94.44 196 ARG A C 1
ATOM 1479 O O . ARG A 1 196 ? 14.625 -8.887 -24.774 1.00 94.44 196 ARG A O 1
ATOM 1486 N N . GLN A 1 197 ? 13.493 -9.130 -22.831 1.00 92.31 197 GLN A N 1
ATOM 1487 C CA . GLN A 1 197 ? 13.427 -10.593 -22.821 1.00 92.31 197 GLN A CA 1
ATOM 1488 C C . GLN A 1 197 ? 14.826 -11.209 -22.965 1.00 92.31 197 GLN A C 1
ATOM 1490 O O . GLN A 1 197 ? 15.045 -12.109 -23.769 1.00 92.31 197 GLN A O 1
ATOM 1495 N N . ARG A 1 198 ? 15.798 -10.680 -22.207 1.00 90.31 198 ARG A N 1
ATOM 1496 C CA . ARG A 1 198 ? 17.188 -11.146 -22.231 1.00 90.31 198 ARG A CA 1
ATOM 1497 C C . ARG A 1 198 ? 17.863 -10.925 -20.885 1.00 90.31 198 ARG A C 1
ATOM 1499 O O . ARG A 1 198 ? 17.861 -9.805 -20.378 1.00 90.31 198 ARG A O 1
ATOM 1506 N N . ALA A 1 199 ? 18.531 -11.952 -20.362 1.00 88.44 199 ALA A N 1
ATOM 1507 C CA . ALA A 1 199 ? 19.435 -11.812 -19.224 1.00 88.44 199 ALA A CA 1
ATOM 1508 C C . ALA A 1 199 ? 20.888 -12.040 -19.674 1.00 88.44 199 ALA A C 1
ATOM 1510 O O . ALA A 1 199 ? 21.260 -13.130 -20.110 1.00 88.44 199 ALA A O 1
ATOM 1511 N N . THR A 1 200 ? 21.741 -11.016 -19.578 1.00 88.69 200 THR A N 1
ATOM 1512 C CA . THR A 1 200 ? 23.194 -11.159 -19.805 1.00 88.69 200 THR A CA 1
ATOM 1513 C C . THR A 1 200 ? 23.861 -11.840 -18.600 1.00 88.69 200 THR A C 1
ATOM 1515 O O . THR A 1 200 ? 23.283 -11.824 -17.511 1.00 88.69 200 THR A O 1
ATOM 1518 N N . PRO A 1 201 ? 25.060 -12.444 -18.734 1.00 89.31 201 PRO A N 1
ATOM 1519 C CA . PRO A 1 201 ? 25.822 -12.937 -17.580 1.00 89.31 201 PRO A CA 1
ATOM 1520 C C . PRO A 1 201 ? 25.996 -11.862 -16.497 1.00 89.31 201 PRO A C 1
ATOM 1522 O O . PRO A 1 201 ? 25.603 -12.086 -15.359 1.00 89.31 201 PRO A O 1
ATOM 1525 N N . GLN A 1 202 ? 26.400 -10.648 -16.892 1.00 90.38 202 GLN A N 1
ATOM 1526 C CA . GLN A 1 202 ? 26.516 -9.497 -15.991 1.00 90.38 202 GLN A CA 1
ATOM 1527 C C . GLN A 1 202 ? 25.202 -9.182 -15.260 1.00 90.38 202 GLN A C 1
ATOM 1529 O O . GLN A 1 202 ? 25.191 -8.934 -14.058 1.00 90.38 202 GLN A O 1
ATOM 1534 N N . THR A 1 203 ? 24.070 -9.212 -15.969 1.00 91.81 203 THR A N 1
ATOM 1535 C CA . THR A 1 203 ? 22.754 -8.998 -15.353 1.00 91.81 203 THR A CA 1
ATOM 1536 C C . THR A 1 203 ? 22.427 -10.086 -14.338 1.00 91.81 203 THR A C 1
ATOM 1538 O O . THR A 1 203 ? 21.896 -9.768 -13.277 1.00 91.81 203 THR A O 1
ATOM 1541 N N . ARG A 1 204 ? 22.766 -11.350 -14.619 1.00 91.06 204 ARG A N 1
ATOM 1542 C CA . ARG A 1 204 ? 22.561 -12.445 -13.663 1.00 91.06 204 ARG A CA 1
ATOM 1543 C C . ARG A 1 204 ? 23.382 -12.236 -12.395 1.00 91.06 204 ARG A C 1
ATOM 1545 O O . ARG A 1 204 ? 22.817 -12.309 -11.307 1.00 91.06 204 ARG A O 1
ATOM 1552 N N . ASP A 1 205 ? 24.658 -11.896 -12.541 1.00 91.38 205 ASP A N 1
ATOM 1553 C CA . ASP A 1 205 ? 25.558 -11.655 -11.411 1.00 91.38 205 ASP A CA 1
ATOM 1554 C C . ASP A 1 205 ? 25.082 -10.476 -10.552 1.00 91.38 205 ASP A C 1
ATOM 1556 O O . ASP A 1 205 ? 25.092 -10.555 -9.325 1.00 91.38 205 ASP A O 1
ATOM 1560 N N . CYS A 1 206 ? 24.568 -9.411 -11.177 1.00 92.62 206 CYS A N 1
ATOM 1561 C CA . CYS A 1 206 ? 24.028 -8.257 -10.456 1.00 92.62 206 CYS A CA 1
ATOM 1562 C C . CYS A 1 206 ? 22.661 -8.506 -9.798 1.00 92.62 206 CYS A C 1
ATOM 1564 O O . CYS A 1 206 ? 22.348 -7.866 -8.795 1.00 92.62 206 CYS A O 1
ATOM 1566 N N . LEU A 1 207 ? 21.832 -9.400 -10.347 1.00 93.56 207 LEU A N 1
ATOM 1567 C CA . LEU A 1 207 ? 20.497 -9.694 -9.811 1.00 93.56 207 LEU A CA 1
ATOM 1568 C C . LEU A 1 207 ? 20.491 -10.826 -8.779 1.00 93.56 207 LEU A C 1
ATOM 1570 O O . LEU A 1 207 ? 19.561 -10.891 -7.978 1.00 93.56 207 LEU A O 1
ATOM 1574 N N . MET A 1 208 ? 21.511 -11.690 -8.745 1.00 91.94 208 MET A N 1
ATOM 1575 C CA . MET A 1 208 ? 21.579 -12.781 -7.767 1.00 91.94 208 MET A CA 1
ATOM 1576 C C . MET A 1 208 ? 21.512 -12.278 -6.310 1.00 91.94 208 MET A C 1
ATOM 1578 O O . MET A 1 208 ? 20.683 -12.789 -5.554 1.00 91.94 208 MET A O 1
ATOM 1582 N N . PRO A 1 209 ? 22.264 -11.231 -5.898 1.00 90.50 209 PRO A N 1
ATOM 1583 C CA . PRO A 1 209 ? 22.144 -10.670 -4.549 1.00 90.50 209 PRO A CA 1
ATOM 1584 C C . PRO A 1 209 ? 20.772 -10.037 -4.276 1.00 90.50 209 PRO A C 1
ATOM 1586 O O . PRO A 1 209 ? 20.321 -9.997 -3.132 1.00 90.50 209 PRO A O 1
ATOM 1589 N N . ALA A 1 210 ? 20.076 -9.568 -5.318 1.00 88.69 210 ALA A N 1
ATOM 1590 C CA . ALA A 1 210 ? 18.768 -8.930 -5.190 1.00 88.69 210 ALA A CA 1
ATOM 1591 C C . ALA A 1 210 ? 17.660 -9.907 -4.766 1.00 88.69 210 ALA A C 1
ATOM 1593 O O . ALA A 1 210 ? 16.627 -9.465 -4.274 1.00 88.69 210 ALA A O 1
ATOM 1594 N N . LEU A 1 211 ? 17.885 -11.223 -4.857 1.00 88.50 211 LEU A N 1
ATOM 1595 C CA . LEU A 1 211 ? 16.993 -12.240 -4.284 1.00 88.50 211 LEU A CA 1
ATOM 1596 C C . LEU A 1 211 ? 16.952 -12.220 -2.746 1.00 88.50 211 LEU A C 1
ATOM 1598 O O . LEU A 1 211 ? 16.069 -12.834 -2.154 1.00 88.50 211 LEU A O 1
ATOM 1602 N N . HIS A 1 212 ? 17.864 -11.493 -2.098 1.00 83.31 212 HIS A N 1
ATOM 1603 C CA . HIS A 1 212 ? 17.842 -11.222 -0.659 1.00 83.31 212 HIS A CA 1
ATOM 1604 C C . HIS A 1 212 ? 17.374 -9.798 -0.327 1.00 83.31 212 HIS A C 1
ATOM 1606 O O . HIS A 1 212 ? 17.422 -9.394 0.835 1.00 83.31 212 HIS A O 1
ATOM 1612 N N . ASN A 1 213 ? 16.925 -9.023 -1.325 1.00 81.69 213 ASN A N 1
ATOM 1613 C CA . ASN A 1 213 ? 16.429 -7.669 -1.103 1.00 81.69 213 ASN A CA 1
ATOM 1614 C C . ASN A 1 213 ? 15.223 -7.702 -0.142 1.00 81.69 213 ASN A C 1
ATOM 1616 O O . ASN A 1 213 ? 14.377 -8.593 -0.264 1.00 81.69 213 ASN A O 1
ATOM 1620 N N . PRO A 1 214 ? 15.116 -6.771 0.820 1.00 68.75 214 PRO A N 1
ATOM 1621 C CA . PRO A 1 214 ? 13.986 -6.729 1.747 1.00 68.75 214 PRO A CA 1
ATOM 1622 C C . PRO A 1 214 ? 12.622 -6.526 1.069 1.00 68.75 214 PRO A C 1
ATOM 1624 O O . PRO A 1 214 ? 11.611 -7.035 1.567 1.00 68.75 214 PRO A O 1
ATOM 1627 N N . ASP A 1 215 ? 12.593 -5.849 -0.077 1.00 74.12 215 ASP A N 1
ATOM 1628 C CA . ASP A 1 215 ? 11.392 -5.594 -0.860 1.00 74.12 215 ASP A CA 1
ATOM 1629 C C . ASP A 1 215 ? 10.988 -6.815 -1.727 1.00 74.12 215 ASP A C 1
ATOM 1631 O O . ASP A 1 215 ? 11.754 -7.248 -2.596 1.00 74.12 215 ASP A O 1
ATOM 1635 N N . PRO A 1 216 ? 9.786 -7.396 -1.524 1.00 82.19 216 PRO A N 1
ATOM 1636 C CA . PRO A 1 216 ? 9.296 -8.534 -2.296 1.00 82.19 216 PRO A CA 1
ATOM 1637 C C . PRO A 1 216 ? 9.086 -8.224 -3.778 1.00 82.19 216 PRO A C 1
ATOM 1639 O O . PRO A 1 216 ? 9.244 -9.137 -4.584 1.00 82.19 216 PRO A O 1
ATOM 1642 N N . GLN A 1 217 ? 8.770 -6.983 -4.164 1.00 87.25 217 GLN A N 1
ATOM 1643 C CA . GLN A 1 217 ? 8.599 -6.624 -5.576 1.00 87.25 217 GLN A CA 1
ATOM 1644 C C . GLN A 1 217 ? 9.936 -6.702 -6.319 1.00 87.25 217 GLN A C 1
ATOM 1646 O O . GLN A 1 217 ? 10.020 -7.313 -7.388 1.00 87.25 217 GLN A O 1
ATOM 1651 N N . THR A 1 218 ? 11.003 -6.173 -5.715 1.00 88.25 218 THR A N 1
ATOM 1652 C CA . THR A 1 218 ? 12.373 -6.299 -6.222 1.00 88.25 218 THR A CA 1
ATOM 1653 C C . THR A 1 218 ? 12.791 -7.763 -6.345 1.00 88.25 218 THR A C 1
ATOM 1655 O O . THR A 1 218 ? 13.285 -8.164 -7.400 1.00 88.25 218 THR A O 1
ATOM 1658 N N . ARG A 1 219 ? 12.560 -8.590 -5.312 1.00 89.38 219 ARG A N 1
ATOM 1659 C CA . ARG A 1 219 ? 12.881 -10.030 -5.371 1.00 89.38 219 ARG A CA 1
ATOM 1660 C C . ARG A 1 219 ? 12.105 -10.750 -6.467 1.00 89.38 219 ARG A C 1
ATOM 1662 O O . ARG A 1 219 ? 12.689 -11.529 -7.219 1.00 89.38 219 ARG A O 1
ATOM 1669 N N . TRP A 1 220 ? 10.805 -10.481 -6.575 1.00 91.62 220 TRP A N 1
ATOM 1670 C CA . TRP A 1 220 ? 9.940 -11.053 -7.602 1.00 91.62 220 TRP A CA 1
ATOM 1671 C C . TRP A 1 220 ? 10.427 -10.702 -9.012 1.00 91.62 220 TRP A C 1
ATOM 1673 O O . TRP A 1 220 ? 10.629 -11.605 -9.828 1.00 91.62 220 TRP A O 1
ATOM 1683 N N . LEU A 1 221 ? 10.686 -9.420 -9.297 1.00 94.06 221 LEU A N 1
ATOM 1684 C CA . LEU A 1 221 ? 11.197 -8.992 -10.600 1.00 94.06 221 LEU A CA 1
ATOM 1685 C C . LEU A 1 221 ? 12.582 -9.575 -10.891 1.00 94.06 221 LEU A C 1
ATOM 1687 O O . LEU A 1 221 ? 12.802 -10.080 -11.994 1.00 94.06 221 LEU A O 1
ATOM 1691 N N . ALA A 1 222 ? 13.497 -9.565 -9.918 1.00 93.44 222 ALA A N 1
ATOM 1692 C CA . ALA A 1 222 ? 14.823 -10.158 -10.069 1.00 93.44 222 ALA A CA 1
ATOM 1693 C C . ALA A 1 222 ? 14.727 -11.651 -10.408 1.00 93.44 222 ALA A C 1
ATOM 1695 O O . ALA A 1 222 ? 15.348 -12.108 -11.367 1.00 93.44 222 ALA A O 1
ATOM 1696 N N . ARG A 1 223 ? 13.884 -12.403 -9.690 1.00 92.38 223 ARG A N 1
ATOM 1697 C CA . ARG A 1 223 ? 13.646 -13.827 -9.955 1.00 92.38 223 ARG A CA 1
ATOM 1698 C C . ARG A 1 223 ? 13.072 -14.050 -11.352 1.00 92.38 223 ARG A C 1
ATOM 1700 O O . ARG A 1 223 ? 13.610 -14.871 -12.088 1.00 92.38 223 ARG A O 1
ATOM 1707 N N . ARG A 1 224 ? 12.053 -13.281 -11.759 1.00 92.62 224 ARG A N 1
ATOM 1708 C CA . ARG A 1 224 ? 11.496 -13.335 -13.124 1.00 92.62 224 ARG A CA 1
ATOM 1709 C C . ARG A 1 224 ? 12.574 -13.091 -14.182 1.00 92.62 224 ARG A C 1
ATOM 1711 O O . ARG A 1 224 ? 12.683 -13.866 -15.130 1.00 92.62 224 ARG A O 1
ATOM 1718 N N . ALA A 1 225 ? 13.392 -12.056 -14.007 1.00 93.56 225 ALA A N 1
ATOM 1719 C CA . ALA A 1 225 ? 14.462 -11.715 -14.940 1.00 93.56 225 ALA A CA 1
ATOM 1720 C C . ALA A 1 225 ? 15.531 -12.819 -15.037 1.00 93.56 225 ALA A C 1
ATOM 1722 O O . ALA A 1 225 ? 15.972 -13.163 -16.132 1.00 93.56 225 ALA A O 1
ATOM 1723 N N . LEU A 1 226 ? 15.902 -13.431 -13.909 1.00 91.31 226 LEU A N 1
ATOM 1724 C CA . LEU A 1 226 ? 16.848 -14.550 -13.863 1.00 91.31 226 LEU A CA 1
ATOM 1725 C C . LEU A 1 226 ? 16.321 -15.815 -14.568 1.00 91.31 226 LEU A C 1
ATOM 1727 O O . LEU A 1 226 ? 17.125 -16.647 -14.990 1.00 91.31 226 LEU A O 1
ATOM 1731 N N . THR A 1 227 ? 15.000 -15.939 -14.750 1.00 88.31 227 THR A N 1
ATOM 1732 C CA . THR A 1 227 ? 14.352 -17.091 -15.405 1.00 88.31 227 THR A CA 1
ATOM 1733 C C . THR A 1 227 ? 14.066 -16.936 -16.905 1.00 88.31 227 THR A C 1
ATOM 1735 O O . THR A 1 227 ? 13.596 -17.891 -17.514 1.00 88.31 227 THR A O 1
ATOM 1738 N N . ILE A 1 228 ? 14.368 -15.785 -17.525 1.00 86.62 228 ILE A N 1
ATOM 1739 C CA . ILE A 1 228 ? 14.043 -15.501 -18.942 1.00 86.62 228 ILE A CA 1
ATOM 1740 C C . ILE A 1 228 ? 14.588 -16.572 -19.911 1.00 86.62 228 ILE A C 1
ATOM 1742 O O . ILE A 1 228 ? 13.883 -16.983 -20.826 1.00 86.62 228 ILE A O 1
ATOM 1746 N N . ASP A 1 229 ? 15.811 -17.062 -19.682 1.00 70.56 229 ASP A N 1
ATOM 1747 C CA . ASP A 1 229 ? 16.507 -18.011 -20.571 1.00 70.56 229 ASP A CA 1
ATOM 1748 C C . ASP A 1 229 ? 16.663 -19.408 -19.938 1.00 70.56 229 ASP A C 1
ATOM 1750 O O . ASP A 1 229 ? 17.661 -20.099 -20.169 1.00 70.56 229 ASP A O 1
ATOM 1754 N N . ALA A 1 230 ? 15.736 -19.816 -19.066 1.00 61.31 230 ALA A N 1
ATOM 1755 C CA . ALA A 1 230 ? 15.835 -21.045 -18.276 1.00 61.31 230 ALA A CA 1
ATOM 1756 C C . ALA A 1 230 ? 15.628 -22.340 -19.104 1.00 61.31 230 ALA A C 1
ATOM 1758 O O . ALA A 1 230 ? 14.731 -23.130 -18.838 1.00 61.31 230 ALA A O 1
ATOM 1759 N N . ASN A 1 231 ? 16.514 -22.587 -20.077 1.00 52.56 231 ASN A N 1
ATOM 1760 C CA . ASN A 1 231 ? 17.010 -23.931 -20.410 1.00 52.56 231 ASN A CA 1
ATOM 1761 C C . ASN A 1 231 ? 18.065 -24.408 -19.385 1.00 52.56 231 ASN A C 1
ATOM 1763 O O . ASN A 1 231 ? 18.523 -25.545 -19.447 1.00 52.56 231 ASN A O 1
ATOM 1767 N N . ARG A 1 232 ? 18.470 -23.538 -18.446 1.00 51.59 232 ARG A N 1
ATOM 1768 C CA . ARG A 1 232 ? 19.228 -23.887 -17.239 1.00 51.59 232 ARG A CA 1
ATOM 1769 C C . ARG A 1 232 ? 18.293 -23.894 -16.035 1.00 51.59 232 ARG A C 1
ATOM 1771 O O . ARG A 1 232 ? 17.500 -22.975 -15.852 1.00 51.59 232 ARG A O 1
ATOM 1778 N N . ASP A 1 233 ? 18.420 -24.956 -15.257 1.00 52.62 233 ASP A N 1
ATOM 1779 C CA . ASP A 1 233 ? 17.639 -25.327 -14.085 1.00 52.62 233 ASP A CA 1
ATOM 1780 C C . ASP A 1 233 ? 17.290 -24.152 -13.152 1.00 52.62 233 ASP A C 1
ATOM 1782 O O . ASP A 1 233 ? 18.112 -23.677 -12.372 1.00 52.62 233 ASP A O 1
ATOM 1786 N N . ALA A 1 234 ? 16.020 -23.733 -13.147 1.00 54.44 234 ALA A N 1
ATOM 1787 C CA . ALA A 1 234 ? 15.491 -22.792 -12.155 1.00 54.44 234 ALA A CA 1
ATOM 1788 C C . ALA A 1 234 ? 15.574 -23.325 -10.701 1.00 54.44 234 ALA A C 1
ATOM 1790 O O . ALA A 1 234 ? 15.264 -22.598 -9.760 1.00 54.44 234 ALA A O 1
ATOM 1791 N N . SER A 1 235 ? 16.017 -24.573 -10.503 1.00 56.47 235 SER A N 1
ATOM 1792 C CA . SER A 1 235 ? 16.401 -25.145 -9.208 1.00 56.47 235 SER A CA 1
ATOM 1793 C C . SER A 1 235 ? 17.726 -24.603 -8.650 1.00 56.47 235 SER A C 1
ATOM 1795 O O . SER A 1 235 ? 18.003 -24.829 -7.475 1.00 56.47 235 SER A O 1
ATOM 1797 N N . SER A 1 236 ? 18.525 -23.858 -9.431 1.00 69.62 236 SER A N 1
ATOM 1798 C CA . SER A 1 236 ? 19.772 -23.240 -8.951 1.00 69.62 236 SER A CA 1
ATOM 1799 C C . SER A 1 236 ? 19.574 -21.895 -8.242 1.00 69.62 236 SER A C 1
ATOM 1801 O O . SER A 1 236 ? 20.541 -21.323 -7.739 1.00 69.62 236 SER A O 1
ATOM 1803 N N . LEU A 1 237 ? 18.356 -21.341 -8.244 1.00 80.94 237 LEU A N 1
ATOM 1804 C CA . LEU A 1 237 ? 18.060 -20.084 -7.559 1.00 80.94 237 LEU A CA 1
ATOM 1805 C C . LEU A 1 237 ? 17.788 -20.337 -6.068 1.00 80.94 237 LEU A C 1
ATOM 1807 O O . LEU A 1 237 ? 17.095 -21.303 -5.738 1.00 80.94 237 LEU A O 1
ATOM 1811 N N . PRO A 1 238 ? 18.240 -19.446 -5.164 1.00 81.75 238 PRO A N 1
ATOM 1812 C CA . PRO A 1 238 ? 17.833 -19.466 -3.763 1.00 81.75 238 PRO A CA 1
ATOM 1813 C C . PRO A 1 238 ? 16.307 -19.570 -3.612 1.00 81.75 238 PRO A C 1
ATOM 1815 O O . PRO A 1 238 ? 15.578 -18.980 -4.424 1.00 81.75 238 PRO A O 1
ATOM 1818 N N . PRO A 1 239 ? 15.794 -20.272 -2.584 1.00 78.25 239 PRO A N 1
ATOM 1819 C CA . PRO A 1 239 ? 14.360 -20.327 -2.333 1.00 78.25 239 PRO A CA 1
ATOM 1820 C C . PRO A 1 239 ? 13.792 -18.917 -2.070 1.00 78.25 239 PRO A C 1
ATOM 1822 O O . PRO A 1 239 ? 14.531 -18.026 -1.644 1.00 78.25 239 PRO A O 1
ATOM 1825 N N . PRO A 1 240 ? 12.494 -18.687 -2.332 1.00 80.94 240 PRO A N 1
ATOM 1826 C CA . PRO A 1 240 ? 11.823 -17.439 -1.974 1.00 80.94 240 PRO A CA 1
ATOM 1827 C C . PRO A 1 240 ? 11.986 -17.120 -0.482 1.00 80.94 240 PRO A C 1
ATOM 1829 O O . PRO A 1 240 ? 11.887 -18.013 0.359 1.00 80.94 240 PRO A O 1
ATOM 1832 N N . SER A 1 241 ? 12.225 -15.849 -0.151 1.00 67.88 241 SER A N 1
ATOM 1833 C CA . SER A 1 241 ? 12.531 -15.431 1.233 1.00 67.88 241 SER A CA 1
ATOM 1834 C C . SER A 1 241 ? 11.290 -15.076 2.075 1.00 67.88 241 SER A C 1
ATOM 1836 O O .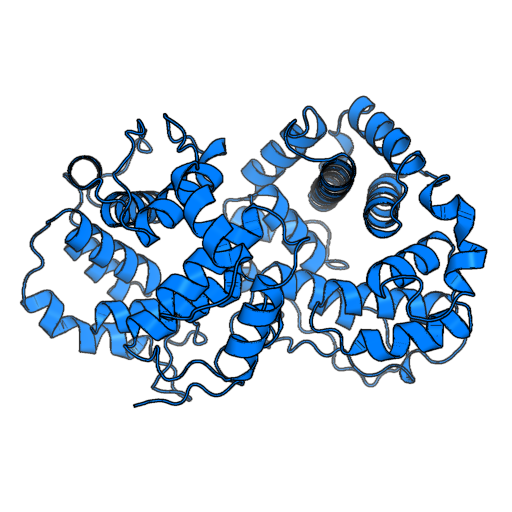 SER A 1 241 ? 11.409 -14.851 3.279 1.00 67.88 241 SER A O 1
ATOM 1838 N N . GLY A 1 242 ? 10.097 -14.996 1.472 1.00 66.56 242 GLY A N 1
ATOM 1839 C CA . GLY A 1 242 ? 8.855 -14.633 2.167 1.00 66.56 242 GLY A CA 1
ATOM 1840 C C . GLY A 1 242 ? 8.263 -15.776 3.001 1.00 66.56 242 GLY A C 1
ATOM 1841 O O . GLY A 1 242 ? 8.065 -16.880 2.496 1.00 66.56 242 GLY A O 1
ATOM 1842 N N . LEU A 1 243 ? 7.918 -15.509 4.268 1.00 72.94 243 LEU A N 1
ATOM 1843 C CA . LEU A 1 243 ? 7.173 -16.460 5.097 1.00 72.94 243 LEU A CA 1
ATOM 1844 C C . LEU A 1 243 ? 5.694 -16.454 4.687 1.00 72.94 243 LEU A C 1
ATOM 1846 O O . LEU A 1 243 ? 4.922 -15.601 5.127 1.00 72.94 243 LEU A O 1
ATOM 1850 N N . ILE A 1 244 ? 5.305 -17.421 3.855 1.00 81.25 244 ILE A N 1
ATOM 1851 C CA . ILE A 1 244 ? 3.901 -17.662 3.510 1.00 81.25 244 ILE A CA 1
ATOM 1852 C C . ILE A 1 244 ? 3.262 -18.488 4.628 1.00 81.25 244 ILE A C 1
ATOM 1854 O O . ILE A 1 244 ? 3.695 -19.601 4.937 1.00 81.25 244 ILE A O 1
ATOM 1858 N N . ARG A 1 245 ? 2.235 -17.924 5.259 1.00 80.38 245 ARG A N 1
ATOM 1859 C CA . ARG A 1 245 ? 1.465 -18.552 6.335 1.00 80.38 245 ARG A CA 1
ATOM 1860 C C . ARG A 1 245 ? 0.573 -19.672 5.790 1.00 80.38 245 ARG A C 1
ATOM 1862 O O . ARG A 1 245 ? 0.329 -19.785 4.591 1.00 80.38 245 ARG A O 1
ATOM 1869 N N . ALA A 1 246 ? 0.026 -20.489 6.690 1.00 80.62 246 ALA A N 1
ATOM 1870 C CA . ALA A 1 246 ? -0.887 -21.581 6.329 1.00 80.62 246 ALA A CA 1
ATOM 1871 C C . ALA A 1 246 ? -2.227 -21.106 5.726 1.00 80.62 246 ALA A C 1
ATOM 1873 O O . ALA A 1 246 ? -2.940 -21.897 5.116 1.00 80.62 246 ALA A O 1
ATOM 1874 N N . ASP A 1 247 ? -2.581 -19.833 5.913 1.00 81.06 247 ASP A N 1
ATOM 1875 C CA . ASP A 1 247 ? -3.734 -19.172 5.289 1.00 81.06 247 ASP A CA 1
ATOM 1876 C C . ASP A 1 247 ? -3.404 -18.546 3.918 1.00 81.06 247 ASP A C 1
ATOM 1878 O O . ASP A 1 247 ? -4.273 -17.926 3.304 1.00 81.06 247 ASP A O 1
ATOM 1882 N N . GLY A 1 248 ? -2.164 -18.708 3.440 1.00 83.25 248 GLY A N 1
ATOM 1883 C CA . GLY A 1 248 ? -1.679 -18.184 2.167 1.00 83.25 248 GLY A CA 1
ATOM 1884 C C . GLY A 1 248 ? -1.257 -16.714 2.199 1.00 83.25 248 GLY A C 1
ATOM 1885 O O . GLY A 1 248 ? -0.800 -16.218 1.167 1.00 83.25 248 GLY A O 1
ATOM 1886 N N . LEU A 1 249 ? -1.372 -16.027 3.343 1.00 86.19 249 LEU A N 1
ATOM 1887 C CA . LEU A 1 249 ? -0.957 -14.632 3.503 1.00 86.19 249 LEU A CA 1
ATOM 1888 C C . LEU A 1 249 ? 0.544 -14.524 3.807 1.00 86.19 249 LEU A C 1
ATOM 1890 O O . LEU A 1 249 ? 1.130 -15.419 4.422 1.00 86.19 249 LEU A O 1
ATOM 1894 N N . VAL A 1 250 ? 1.176 -13.421 3.404 1.00 81.06 250 VAL A N 1
ATOM 1895 C CA . VAL A 1 250 ? 2.615 -13.200 3.627 1.00 81.06 250 VAL A CA 1
ATOM 1896 C C . VAL A 1 250 ? 2.804 -12.107 4.658 1.00 81.06 250 VAL A C 1
ATOM 1898 O O . VAL A 1 250 ? 2.275 -11.004 4.519 1.00 81.06 250 VAL A O 1
ATOM 1901 N N . ALA A 1 251 ? 3.569 -12.429 5.696 1.00 70.94 251 ALA A N 1
ATOM 1902 C CA . ALA A 1 251 ? 3.863 -11.489 6.761 1.00 70.94 251 ALA A CA 1
ATOM 1903 C C . ALA A 1 251 ? 4.862 -10.407 6.319 1.00 70.94 251 ALA A C 1
ATOM 1905 O O . ALA A 1 251 ? 5.732 -10.658 5.479 1.00 70.94 251 ALA A O 1
ATOM 1906 N N . LYS A 1 252 ? 4.764 -9.213 6.914 1.00 63.94 252 LYS A N 1
ATOM 1907 C CA . LYS A 1 252 ? 5.768 -8.151 6.758 1.00 63.94 252 LYS A CA 1
ATOM 1908 C C . LYS A 1 252 ? 7.139 -8.684 7.187 1.00 63.94 252 LYS A C 1
ATOM 1910 O O . LYS A 1 252 ? 7.295 -9.186 8.297 1.00 63.94 252 LYS A O 1
ATOM 1915 N N . THR A 1 253 ? 8.163 -8.549 6.348 1.00 55.78 253 THR A N 1
ATOM 1916 C CA . THR A 1 253 ? 9.532 -8.840 6.793 1.00 55.78 253 THR A CA 1
ATOM 1917 C C . THR A 1 253 ? 9.997 -7.769 7.791 1.00 55.78 253 THR A C 1
ATOM 1919 O O . THR A 1 253 ? 9.558 -6.618 7.708 1.00 55.78 253 THR A O 1
ATOM 1922 N N . PRO A 1 254 ? 10.940 -8.079 8.703 1.00 47.56 254 PRO A N 1
ATOM 1923 C CA . PRO A 1 254 ? 11.500 -7.079 9.613 1.00 47.56 254 PRO A CA 1
ATOM 1924 C C . PRO A 1 254 ? 12.108 -5.855 8.916 1.00 47.56 254 PRO A C 1
ATOM 1926 O O . PRO A 1 254 ? 12.212 -4.799 9.523 1.00 47.56 254 PRO A O 1
ATOM 1929 N N . ALA A 1 255 ? 12.496 -5.979 7.646 1.00 46.84 255 ALA A N 1
ATOM 1930 C CA . ALA A 1 255 ? 13.007 -4.871 6.849 1.00 46.84 255 ALA A CA 1
ATOM 1931 C C . ALA A 1 255 ? 11.903 -4.093 6.105 1.00 46.84 255 ALA A C 1
ATOM 1933 O O . ALA A 1 255 ? 12.089 -2.918 5.816 1.00 46.84 255 ALA A O 1
ATOM 1934 N N . GLN A 1 256 ? 10.727 -4.688 5.865 1.00 45.75 256 GLN A N 1
ATOM 1935 C CA . GLN A 1 256 ? 9.529 -3.957 5.418 1.00 45.75 256 GLN A CA 1
ATOM 1936 C C . GLN A 1 256 ? 8.903 -3.117 6.536 1.00 45.75 256 GLN A C 1
ATOM 1938 O O . GLN A 1 256 ? 8.269 -2.101 6.253 1.00 45.75 256 GLN A O 1
ATOM 1943 N N . LEU A 1 257 ? 9.159 -3.473 7.802 1.00 43.41 257 LEU A N 1
ATOM 1944 C CA . LEU A 1 257 ? 8.989 -2.536 8.919 1.00 43.41 257 LEU A CA 1
ATOM 1945 C C . LEU A 1 257 ? 9.866 -1.289 8.769 1.00 43.41 257 LEU A C 1
ATOM 1947 O O . LEU A 1 257 ? 9.569 -0.278 9.386 1.00 43.41 257 LEU A O 1
ATOM 1951 N N . GLY A 1 258 ? 10.923 -1.355 7.955 1.00 41.44 258 GLY A N 1
ATOM 1952 C CA . GLY A 1 258 ? 11.785 -0.233 7.601 1.00 41.44 258 GLY A CA 1
ATOM 1953 C C . GLY A 1 258 ? 11.200 0.708 6.543 1.00 41.44 258 GLY A C 1
ATOM 1954 O O . GLY A 1 258 ? 11.877 1.668 6.186 1.00 41.44 258 GLY A O 1
ATOM 1955 N N . THR A 1 259 ? 9.982 0.468 6.032 1.00 57.34 259 THR A N 1
ATOM 1956 C CA . THR A 1 259 ? 9.219 1.546 5.376 1.00 57.34 259 THR A CA 1
ATOM 1957 C C . THR A 1 259 ? 8.825 2.562 6.440 1.00 57.34 259 THR A C 1
ATOM 1959 O O . THR A 1 259 ? 8.448 2.175 7.544 1.00 57.34 259 THR A O 1
ATOM 1962 N N . LEU A 1 260 ? 8.898 3.857 6.137 1.00 62.16 260 LEU A N 1
ATOM 1963 C CA . LEU A 1 260 ? 8.651 4.896 7.141 1.00 62.16 260 LEU A CA 1
ATOM 1964 C C . LEU A 1 260 ? 7.250 4.806 7.760 1.00 62.16 260 LEU A C 1
ATOM 1966 O O . LEU A 1 260 ? 7.096 5.034 8.955 1.00 62.16 260 LEU A O 1
ATOM 1970 N N . THR A 1 261 ? 6.250 4.376 6.990 1.00 59.91 261 THR A N 1
ATOM 1971 C CA . THR A 1 261 ? 4.902 4.085 7.493 1.00 59.91 261 THR A CA 1
ATOM 1972 C C . THR A 1 261 ? 4.891 2.939 8.506 1.00 59.91 261 THR A C 1
ATOM 1974 O O . THR A 1 261 ? 4.402 3.106 9.619 1.00 59.91 261 THR A O 1
ATOM 1977 N N . ALA A 1 262 ? 5.476 1.786 8.169 1.00 57.47 262 ALA A N 1
ATOM 1978 C CA . ALA A 1 262 ? 5.515 0.655 9.094 1.00 57.47 262 ALA A CA 1
ATOM 1979 C C . ALA A 1 262 ? 6.427 0.925 10.305 1.00 57.47 262 ALA A C 1
ATOM 1981 O O . ALA A 1 262 ? 6.170 0.417 11.398 1.00 57.47 262 ALA A O 1
ATOM 1982 N N . THR A 1 263 ? 7.466 1.751 10.138 1.00 66.62 263 THR A N 1
ATOM 1983 C CA . THR A 1 263 ? 8.305 2.201 11.250 1.00 66.62 263 THR A CA 1
ATOM 1984 C C . THR A 1 263 ? 7.526 3.119 12.182 1.00 66.62 263 THR A C 1
ATOM 1986 O O . THR A 1 263 ? 7.638 2.980 13.399 1.00 66.62 263 THR A O 1
ATOM 1989 N N . TYR A 1 264 ? 6.716 4.023 11.635 1.00 69.44 264 TYR A N 1
ATOM 1990 C CA . TYR A 1 264 ? 5.850 4.883 12.426 1.00 69.44 264 TYR A CA 1
ATOM 1991 C C . TYR A 1 264 ? 4.852 4.060 13.256 1.00 69.44 264 TYR A C 1
ATOM 1993 O O . TYR A 1 264 ? 4.757 4.270 14.464 1.00 69.44 264 TYR A O 1
ATOM 2001 N N . ASP A 1 265 ? 4.196 3.051 12.677 1.00 59.16 265 ASP A N 1
ATOM 2002 C CA . ASP A 1 265 ? 3.290 2.166 13.428 1.00 59.16 265 ASP A CA 1
ATOM 2003 C C . ASP A 1 265 ? 4.020 1.385 14.537 1.00 59.16 265 ASP A C 1
ATOM 2005 O O . ASP A 1 265 ? 3.533 1.279 15.669 1.00 59.16 265 ASP A O 1
ATOM 2009 N N . ALA A 1 266 ? 5.235 0.899 14.259 1.00 60.59 266 ALA A N 1
ATOM 2010 C CA . ALA A 1 266 ? 6.082 0.264 15.268 1.00 60.59 266 ALA A CA 1
ATOM 2011 C C . ALA A 1 266 ? 6.482 1.246 16.386 1.00 60.59 266 ALA A C 1
ATOM 2013 O O . ALA A 1 266 ? 6.472 0.882 17.565 1.00 60.59 266 ALA A O 1
ATOM 2014 N N . ALA A 1 267 ? 6.786 2.500 16.042 1.00 67.00 267 ALA A N 1
ATOM 2015 C CA . ALA A 1 267 ? 7.056 3.559 17.006 1.00 67.00 267 ALA A CA 1
ATOM 2016 C C . ALA A 1 267 ? 5.834 3.848 17.884 1.00 67.00 267 ALA A C 1
ATOM 2018 O O . ALA A 1 267 ? 5.975 3.938 19.104 1.00 67.00 267 ALA A O 1
ATOM 2019 N N . ARG A 1 268 ? 4.624 3.899 17.307 1.00 61.91 268 ARG A N 1
ATOM 2020 C CA . ARG A 1 268 ? 3.375 4.027 18.077 1.00 61.91 268 ARG A CA 1
ATOM 2021 C C . ARG A 1 268 ? 3.219 2.892 19.084 1.00 61.91 268 ARG A C 1
ATOM 2023 O O . ARG A 1 268 ? 2.879 3.152 20.235 1.00 61.91 268 ARG A O 1
ATOM 2030 N N . ALA A 1 269 ? 3.479 1.652 18.673 1.00 54.50 269 ALA A N 1
ATOM 2031 C CA . ALA A 1 269 ? 3.382 0.490 19.554 1.00 54.50 269 ALA A CA 1
ATOM 2032 C C . ALA A 1 269 ? 4.411 0.534 20.700 1.00 54.50 269 ALA A C 1
ATOM 2034 O O . ALA A 1 269 ? 4.064 0.279 21.854 1.00 54.50 269 ALA A O 1
ATOM 2035 N N . LEU A 1 270 ? 5.664 0.901 20.407 1.00 56.00 270 LEU A N 1
ATOM 2036 C CA . LEU A 1 270 ? 6.710 1.053 21.423 1.00 56.00 270 LEU A CA 1
ATOM 2037 C C . LEU A 1 270 ? 6.376 2.165 22.422 1.00 56.00 270 LEU A C 1
ATOM 2039 O O . LEU A 1 270 ? 6.544 1.967 23.625 1.00 56.00 270 LEU A O 1
ATOM 2043 N N . THR A 1 271 ? 5.871 3.302 21.943 1.00 57.22 271 THR A N 1
ATOM 2044 C CA . THR A 1 271 ? 5.457 4.430 22.785 1.00 57.22 271 THR A CA 1
ATOM 2045 C C . THR A 1 271 ? 4.253 4.085 23.655 1.00 57.22 271 THR A C 1
ATOM 2047 O O . THR A 1 271 ? 4.281 4.370 24.849 1.00 57.22 271 THR A O 1
ATOM 2050 N N . ALA A 1 272 ? 3.246 3.395 23.111 1.00 51.56 272 ALA A N 1
ATOM 2051 C CA . ALA A 1 272 ? 2.092 2.933 23.886 1.00 51.56 272 ALA A CA 1
ATOM 2052 C C . ALA A 1 272 ? 2.490 1.973 25.022 1.00 51.56 272 ALA A C 1
ATOM 2054 O O . ALA A 1 272 ? 1.911 2.010 26.100 1.00 51.56 272 ALA A O 1
ATOM 2055 N N . GLY A 1 273 ? 3.518 1.143 24.817 1.00 48.03 273 GLY A N 1
ATOM 2056 C CA . GLY A 1 273 ? 4.058 0.262 25.856 1.00 48.03 273 GLY A CA 1
ATOM 2057 C C . GLY A 1 273 ? 5.075 0.914 26.805 1.00 48.03 273 GLY A C 1
ATOM 2058 O O . GLY A 1 273 ? 5.719 0.184 27.569 1.00 48.03 273 GLY A O 1
ATOM 2059 N N . ALA A 1 274 ? 5.300 2.233 26.715 1.00 56.66 274 ALA A N 1
ATOM 2060 C CA . ALA A 1 274 ? 6.382 2.952 27.401 1.00 56.66 274 ALA A CA 1
ATOM 2061 C C . ALA A 1 274 ? 7.767 2.287 27.209 1.00 56.66 274 ALA A C 1
ATOM 2063 O O . ALA A 1 274 ? 8.576 2.170 28.132 1.00 56.66 274 ALA A O 1
ATOM 2064 N N . GLN A 1 275 ? 8.024 1.763 26.005 1.00 56.62 275 GLN A N 1
ATOM 2065 C CA . GLN A 1 275 ? 9.253 1.061 25.621 1.00 56.62 275 GLN A CA 1
ATOM 2066 C C . GLN A 1 275 ? 10.110 1.873 24.634 1.00 56.62 275 GLN A C 1
ATOM 2068 O O . GLN A 1 275 ? 10.932 1.277 23.936 1.00 56.62 275 GLN A O 1
ATOM 2073 N N . GLN A 1 276 ? 9.973 3.205 24.559 1.00 64.38 276 GLN A N 1
ATOM 2074 C CA . GLN A 1 276 ? 10.761 4.017 23.614 1.00 64.38 276 GLN A CA 1
ATOM 2075 C C . GLN A 1 276 ? 12.272 3.805 23.792 1.00 64.38 276 GLN A C 1
ATOM 2077 O O . GLN A 1 276 ? 13.002 3.713 22.817 1.00 64.38 276 GLN A O 1
ATOM 2082 N N . GLY A 1 277 ? 12.757 3.589 25.020 1.00 65.88 277 GLY A N 1
ATOM 2083 C CA . GLY A 1 277 ? 14.172 3.282 25.281 1.00 65.88 277 GLY A CA 1
ATOM 2084 C C . GLY A 1 277 ? 14.670 1.927 24.748 1.00 65.88 277 GLY A C 1
ATOM 2085 O O . GLY A 1 277 ? 15.828 1.580 24.962 1.00 65.88 277 GLY A O 1
ATOM 2086 N N . ARG A 1 278 ? 13.814 1.125 24.099 1.00 66.44 278 ARG A N 1
ATOM 2087 C CA . ARG A 1 278 ? 14.146 -0.201 23.548 1.00 66.44 278 ARG A CA 1
ATOM 2088 C C . ARG A 1 278 ? 14.145 -0.244 22.022 1.00 66.44 278 ARG A C 1
ATOM 2090 O O . ARG A 1 278 ? 14.128 -1.343 21.463 1.00 66.44 278 ARG A O 1
ATOM 2097 N N . VAL A 1 279 ? 14.153 0.911 21.352 1.00 64.50 279 VAL A N 1
ATOM 2098 C CA . VAL A 1 279 ? 14.312 0.960 19.892 1.00 64.50 279 VAL A CA 1
ATOM 2099 C C . VAL A 1 279 ? 15.598 0.220 19.502 1.00 64.50 279 VAL A C 1
ATOM 2101 O O . VAL A 1 279 ? 16.663 0.543 20.025 1.00 64.50 279 VAL A O 1
ATOM 2104 N N . PRO A 1 280 ? 15.536 -0.775 18.603 1.00 59.09 280 PRO A N 1
ATOM 2105 C CA . PRO A 1 280 ? 16.733 -1.474 18.155 1.00 59.09 280 PRO A CA 1
ATOM 2106 C C . PRO A 1 280 ? 17.725 -0.550 17.430 1.00 59.09 280 PRO A C 1
ATOM 2108 O O . PRO A 1 280 ? 17.318 0.255 16.595 1.00 59.09 280 PRO A O 1
ATOM 2111 N N . ASP A 1 281 ? 19.028 -0.750 17.642 1.00 66.69 281 ASP A N 1
ATOM 2112 C CA . ASP A 1 281 ? 20.081 0.113 17.071 1.00 66.69 281 ASP A CA 1
ATOM 2113 C C . ASP A 1 281 ? 20.022 0.241 15.546 1.00 66.69 281 ASP A C 1
ATOM 2115 O O . ASP A 1 281 ? 20.228 1.322 15.001 1.00 66.69 281 ASP A O 1
ATOM 2119 N N . TRP A 1 282 ? 19.695 -0.853 14.852 1.00 63.78 282 TRP A N 1
ATOM 2120 C CA . TRP A 1 282 ? 19.562 -0.854 13.393 1.00 63.78 282 TRP A CA 1
ATOM 2121 C C . TRP A 1 282 ? 18.481 0.118 12.907 1.00 63.78 282 TRP A C 1
ATOM 2123 O O . TRP A 1 282 ? 18.655 0.753 11.871 1.00 63.78 282 TRP A O 1
ATOM 2133 N N . LEU A 1 283 ? 17.389 0.259 13.664 1.00 66.75 283 LEU A N 1
ATOM 2134 C CA . LEU A 1 283 ? 16.281 1.135 13.309 1.00 66.75 283 LEU A CA 1
ATOM 2135 C C . LEU A 1 283 ? 16.674 2.596 13.522 1.00 66.75 283 LEU A C 1
ATOM 2137 O O . LEU A 1 283 ? 16.467 3.436 12.652 1.00 66.75 283 LEU A O 1
ATOM 2141 N N . THR A 1 284 ? 17.337 2.879 14.643 1.00 76.88 284 THR A N 1
ATOM 2142 C CA . THR A 1 284 ? 17.911 4.198 14.925 1.00 76.88 284 THR A CA 1
ATOM 2143 C C . THR A 1 284 ? 18.919 4.616 13.850 1.00 76.88 284 THR A C 1
ATOM 2145 O O . THR A 1 284 ? 18.891 5.756 13.388 1.00 76.88 284 THR A O 1
ATOM 2148 N N . GLN A 1 285 ? 19.800 3.705 13.424 1.00 75.44 285 GLN A N 1
ATOM 2149 C CA . GLN A 1 285 ? 20.773 3.959 12.357 1.00 75.44 285 GLN A CA 1
ATOM 2150 C C . GLN A 1 285 ? 20.086 4.240 11.017 1.00 75.44 285 GLN A C 1
ATOM 2152 O O . GLN A 1 285 ? 20.425 5.224 10.363 1.00 75.44 285 GLN A O 1
ATOM 2157 N N . GLN A 1 286 ? 19.093 3.431 10.643 1.00 75.06 286 GLN A N 1
ATOM 2158 C CA . GLN A 1 286 ? 18.340 3.615 9.404 1.00 75.06 286 GLN A CA 1
ATOM 2159 C C . GLN A 1 286 ? 17.597 4.959 9.375 1.00 75.06 286 GLN A C 1
ATOM 2161 O O . GLN A 1 286 ? 17.685 5.686 8.388 1.00 75.06 286 GLN A O 1
ATOM 2166 N N . LEU A 1 287 ? 16.907 5.329 10.460 1.00 84.06 287 LEU A N 1
ATOM 2167 C CA . LEU A 1 287 ? 16.187 6.605 10.547 1.00 84.06 287 LEU A CA 1
ATOM 2168 C C . LEU A 1 287 ? 17.133 7.806 10.451 1.00 84.06 287 LEU A C 1
ATOM 2170 O O . LEU A 1 287 ? 16.812 8.792 9.793 1.00 84.06 287 LEU A O 1
ATOM 2174 N N . ARG A 1 288 ? 18.328 7.716 11.048 1.00 88.50 288 ARG A N 1
ATOM 2175 C CA . ARG A 1 288 ? 19.366 8.749 10.903 1.00 88.50 288 ARG A CA 1
ATOM 2176 C C . ARG A 1 288 ? 19.935 8.815 9.487 1.00 88.50 288 ARG A C 1
ATOM 2178 O O . ARG A 1 288 ? 20.211 9.908 8.997 1.00 88.50 288 ARG A O 1
ATOM 2185 N N . GLN A 1 289 ? 20.097 7.668 8.826 1.00 82.88 289 GLN A N 1
ATOM 2186 C CA . GLN A 1 289 ? 20.550 7.610 7.437 1.00 82.88 289 GLN A CA 1
ATOM 2187 C C . GLN A 1 289 ? 19.540 8.291 6.506 1.00 82.88 289 GLN A C 1
ATOM 2189 O O . GLN A 1 289 ? 19.928 9.173 5.746 1.00 82.88 289 GLN A O 1
ATOM 2194 N N . LEU A 1 290 ? 18.250 7.959 6.631 1.00 82.69 290 LEU A N 1
ATOM 2195 C CA . LEU A 1 290 ? 17.167 8.628 5.901 1.00 82.69 290 LEU A CA 1
ATOM 2196 C C . LEU A 1 290 ? 17.113 10.122 6.228 1.00 82.69 290 LEU A C 1
ATOM 2198 O O . LEU A 1 290 ? 16.995 10.955 5.337 1.00 82.69 290 LEU A O 1
ATOM 2202 N N . GLY A 1 291 ? 17.280 10.484 7.500 1.00 89.50 291 GLY A N 1
ATOM 2203 C CA . GLY A 1 291 ? 17.309 11.882 7.910 1.00 89.50 291 GLY A CA 1
ATOM 2204 C C . GLY A 1 291 ? 18.503 12.691 7.405 1.00 89.50 291 GLY A C 1
ATOM 2205 O O . GLY A 1 291 ? 18.454 13.923 7.446 1.00 89.50 291 GLY A O 1
ATOM 2206 N N . SER A 1 292 ? 19.534 12.021 6.887 1.00 89.81 292 SER A N 1
ATOM 2207 C CA . SER A 1 292 ? 20.683 12.643 6.229 1.00 89.81 292 SER A CA 1
ATOM 2208 C C . SER A 1 292 ? 20.546 12.700 4.703 1.00 89.81 292 SER A C 1
ATOM 2210 O O . SER A 1 292 ? 21.352 13.370 4.063 1.00 89.81 292 SER A O 1
ATOM 2212 N N . ASP A 1 293 ? 19.554 12.028 4.110 1.00 85.94 293 ASP A N 1
ATOM 2213 C CA . ASP A 1 293 ? 19.406 11.924 2.659 1.00 85.94 293 ASP A CA 1
ATOM 2214 C C . ASP A 1 293 ? 18.789 13.206 2.064 1.00 85.94 293 ASP A C 1
ATOM 2216 O O . ASP A 1 293 ? 17.612 13.497 2.293 1.00 85.94 293 ASP A O 1
ATOM 2220 N N . PRO A 1 294 ? 19.538 14.021 1.294 1.00 83.88 294 PRO A N 1
ATOM 2221 C CA . PRO A 1 294 ? 18.997 15.232 0.688 1.00 83.88 294 PRO A CA 1
ATOM 2222 C C . PRO A 1 294 ? 17.867 14.977 -0.316 1.00 83.88 294 PRO A C 1
ATOM 2224 O O . PRO A 1 294 ? 17.098 15.905 -0.564 1.00 83.88 294 PRO A O 1
ATOM 2227 N N . ALA A 1 295 ? 17.765 13.765 -0.868 1.00 78.62 295 ALA A N 1
ATOM 2228 C CA . ALA A 1 295 ? 16.802 13.399 -1.899 1.00 78.62 295 ALA A CA 1
ATOM 2229 C C . ALA A 1 295 ? 15.484 12.827 -1.347 1.00 78.62 295 ALA A C 1
ATOM 2231 O O . ALA A 1 295 ? 14.609 12.481 -2.134 1.00 78.62 295 ALA A O 1
ATOM 2232 N N . LEU A 1 296 ? 15.322 12.729 -0.021 1.00 71.19 296 LEU A N 1
ATOM 2233 C CA . LEU A 1 296 ? 14.115 12.164 0.584 1.00 71.19 296 LEU A CA 1
ATOM 2234 C C . LEU A 1 296 ? 12.875 13.003 0.238 1.00 71.19 296 LEU A C 1
ATOM 2236 O O . LEU A 1 296 ? 12.871 14.208 0.486 1.00 71.19 296 LEU A O 1
ATOM 2240 N N . GLU A 1 297 ? 11.826 12.375 -0.290 1.00 73.25 297 GLU A N 1
ATOM 2241 C CA . GLU A 1 297 ? 10.589 13.036 -0.731 1.00 73.25 297 GLU A CA 1
ATOM 2242 C C . GLU A 1 297 ? 9.803 13.680 0.436 1.00 73.25 297 GLU A C 1
ATOM 2244 O O . GLU A 1 297 ? 9.865 13.182 1.562 1.00 73.25 297 GLU A O 1
ATOM 2249 N N . PRO A 1 298 ? 9.019 14.757 0.213 1.00 72.81 298 PRO A N 1
ATOM 2250 C CA . PRO A 1 298 ? 8.285 15.454 1.281 1.00 72.81 298 PRO A CA 1
ATOM 2251 C C . PRO A 1 298 ? 7.379 14.552 2.137 1.00 72.81 298 PRO A C 1
ATOM 2253 O O . PRO A 1 298 ? 7.371 14.649 3.363 1.00 72.81 298 PRO A O 1
ATOM 2256 N N . SER A 1 299 ? 6.636 13.629 1.518 1.00 66.31 299 SER A N 1
ATOM 2257 C CA . SER A 1 299 ? 5.769 12.691 2.250 1.00 66.31 299 SER A CA 1
ATOM 2258 C C . SER A 1 299 ? 6.561 11.785 3.197 1.00 66.31 299 SER A C 1
ATOM 2260 O O . SER A 1 299 ? 6.124 11.515 4.318 1.00 66.31 299 SER A O 1
ATOM 2262 N N . ASP A 1 300 ? 7.750 11.365 2.771 1.00 75.56 300 ASP A N 1
ATOM 2263 C CA . ASP A 1 300 ? 8.654 10.541 3.564 1.00 75.56 300 ASP A CA 1
ATOM 2264 C C . ASP A 1 300 ? 9.332 11.363 4.661 1.00 75.56 300 ASP A C 1
ATOM 2266 O O . ASP A 1 300 ? 9.475 10.893 5.788 1.00 75.56 300 ASP A O 1
ATOM 2270 N N . ARG A 1 301 ? 9.669 12.632 4.402 1.00 84.00 301 ARG A N 1
ATOM 2271 C CA . ARG A 1 301 ? 10.172 13.543 5.442 1.00 84.00 301 ARG A CA 1
ATOM 2272 C C . ARG A 1 301 ? 9.171 13.713 6.579 1.00 84.00 301 ARG A C 1
ATOM 2274 O O . ARG A 1 301 ? 9.574 13.649 7.740 1.00 84.00 301 ARG A O 1
ATOM 2281 N N . VAL A 1 302 ? 7.882 13.872 6.272 1.00 82.50 302 VAL A N 1
ATOM 2282 C CA . VAL A 1 302 ? 6.810 13.948 7.280 1.00 82.50 302 VAL A CA 1
ATOM 2283 C C . VAL A 1 302 ? 6.737 12.665 8.114 1.00 82.50 302 VAL A C 1
ATOM 2285 O O . VAL A 1 302 ? 6.767 12.735 9.343 1.00 82.50 302 VAL A O 1
ATOM 2288 N N . LEU A 1 303 ? 6.704 11.489 7.479 1.00 79.81 303 LEU A N 1
ATOM 2289 C CA . LEU A 1 303 ? 6.649 10.209 8.200 1.00 79.81 303 LEU A CA 1
ATOM 2290 C C . LEU A 1 303 ? 7.909 9.953 9.039 1.00 79.81 303 LEU A C 1
ATOM 2292 O O . LEU A 1 303 ? 7.815 9.472 10.172 1.00 79.81 303 LEU A O 1
ATOM 2296 N N . LEU A 1 304 ? 9.083 10.312 8.517 1.00 85.56 304 LEU A N 1
ATOM 2297 C CA . LEU A 1 304 ? 10.342 10.282 9.255 1.00 85.56 304 LEU A CA 1
ATOM 2298 C C . LEU A 1 304 ? 10.269 11.191 10.484 1.00 85.56 304 LEU A C 1
ATOM 2300 O O . LEU A 1 304 ? 10.605 10.756 11.584 1.00 85.56 304 LEU A O 1
ATOM 2304 N N . ALA A 1 305 ? 9.794 12.425 10.318 1.00 89.00 305 ALA A N 1
ATOM 2305 C CA . ALA A 1 305 ? 9.648 13.379 11.407 1.00 89.00 305 ALA A CA 1
ATOM 2306 C C . ALA A 1 305 ? 8.718 12.844 12.504 1.00 89.00 305 ALA A C 1
ATOM 2308 O O . ALA A 1 305 ? 9.101 12.843 13.673 1.00 89.00 305 ALA A O 1
ATOM 2309 N N . MET A 1 306 ? 7.537 12.338 12.133 1.00 86.62 306 MET A N 1
ATOM 2310 C CA . MET A 1 306 ? 6.567 11.755 13.070 1.00 86.62 306 MET A CA 1
ATOM 2311 C C . MET A 1 306 ? 7.168 10.568 13.833 1.00 86.62 306 MET A C 1
ATOM 2313 O O . MET A 1 306 ? 7.068 10.489 15.056 1.00 86.62 306 MET A O 1
ATOM 2317 N N . THR A 1 307 ? 7.848 9.666 13.123 1.00 85.94 307 THR A N 1
ATOM 2318 C CA . THR A 1 307 ? 8.518 8.500 13.715 1.00 85.94 307 THR A CA 1
ATOM 2319 C C . THR A 1 307 ? 9.576 8.920 14.732 1.00 85.94 307 THR A C 1
ATOM 2321 O O . THR A 1 307 ? 9.600 8.433 15.863 1.00 85.94 307 THR A O 1
ATOM 2324 N N . CYS A 1 308 ? 10.447 9.847 14.343 1.00 89.81 308 CYS A N 1
ATOM 2325 C CA . CYS A 1 308 ? 11.544 10.318 15.177 1.00 89.81 308 CYS A CA 1
ATOM 2326 C C . CYS A 1 308 ? 11.050 11.112 16.387 1.00 89.81 308 CYS A C 1
ATOM 2328 O O . CYS A 1 308 ? 11.558 10.906 17.488 1.00 89.81 308 CYS A O 1
ATOM 2330 N N . HIS A 1 309 ? 10.013 11.937 16.213 1.00 89.31 309 HIS A N 1
ATOM 2331 C CA . HIS A 1 309 ? 9.337 12.622 17.311 1.00 89.31 309 HIS A CA 1
ATOM 2332 C C . HIS A 1 309 ? 8.810 11.616 18.342 1.00 89.31 309 HIS A C 1
ATOM 2334 O O . HIS A 1 309 ? 9.142 11.701 19.525 1.00 89.31 309 HIS A O 1
ATOM 2340 N N . ARG A 1 310 ? 8.077 10.596 17.877 1.00 83.31 310 ARG A N 1
ATOM 2341 C CA . ARG A 1 310 ? 7.442 9.594 18.743 1.00 83.31 310 ARG A CA 1
ATOM 2342 C C . ARG A 1 310 ? 8.442 8.729 19.513 1.00 83.31 310 ARG A C 1
ATOM 2344 O O . ARG A 1 310 ? 8.162 8.341 20.646 1.00 83.31 310 ARG A O 1
ATOM 2351 N N . LEU A 1 311 ? 9.595 8.437 18.909 1.00 83.56 311 LEU A N 1
ATOM 2352 C CA . LEU A 1 311 ? 10.696 7.690 19.529 1.00 83.56 311 LEU A CA 1
ATOM 2353 C C . LEU A 1 311 ? 11.655 8.575 20.341 1.00 83.56 311 LEU A C 1
ATOM 2355 O O . LEU A 1 311 ? 12.621 8.059 20.899 1.00 83.56 311 LEU A O 1
ATOM 2359 N N . SER A 1 312 ? 11.420 9.892 20.391 1.00 88.25 312 SER A N 1
ATOM 2360 C CA . SER A 1 312 ? 12.333 10.873 20.993 1.00 88.25 312 SER A CA 1
ATOM 2361 C C . SER A 1 312 ? 13.764 10.793 20.430 1.00 88.25 312 SER A C 1
ATOM 2363 O O . SER A 1 312 ? 14.748 10.918 21.159 1.00 88.25 312 SER A O 1
ATOM 2365 N N . LEU A 1 313 ? 13.890 10.577 19.116 1.00 89.56 313 LEU A N 1
ATOM 2366 C CA . LEU A 1 313 ? 15.162 10.470 18.401 1.00 89.56 313 LEU A CA 1
ATOM 2367 C C . LEU A 1 313 ? 15.469 11.734 17.591 1.00 89.56 313 LEU A C 1
ATOM 2369 O O . LEU A 1 313 ? 14.651 12.212 16.810 1.00 89.56 313 LEU A O 1
ATOM 2373 N N . ALA A 1 314 ? 16.712 12.208 17.685 1.00 91.38 314 ALA A N 1
ATOM 2374 C CA . ALA A 1 314 ? 17.269 13.155 16.725 1.00 91.38 314 ALA A CA 1
ATOM 2375 C C . ALA A 1 314 ? 17.715 12.397 15.461 1.00 91.38 314 ALA A C 1
ATOM 2377 O O . ALA A 1 314 ? 18.706 11.656 15.486 1.00 91.38 314 ALA A O 1
ATOM 2378 N N . CYS A 1 315 ? 16.957 12.561 14.375 1.00 91.94 315 CYS A N 1
ATOM 2379 C CA . CYS A 1 315 ? 17.179 11.852 13.111 1.00 91.94 315 CYS A CA 1
ATOM 2380 C C . CYS A 1 315 ? 17.880 12.684 12.031 1.00 91.94 315 CYS A C 1
ATOM 2382 O O . CYS A 1 315 ? 18.264 12.121 11.016 1.00 91.94 315 CYS A O 1
ATOM 2384 N N . GLY A 1 316 ? 18.102 13.982 12.249 1.00 93.88 316 GLY A N 1
ATOM 2385 C CA . GLY A 1 316 ? 18.832 14.847 11.318 1.00 93.88 316 GLY A CA 1
ATOM 2386 C C . GLY A 1 316 ? 17.940 15.805 10.513 1.00 93.88 316 GLY A C 1
ATOM 2387 O O . GLY A 1 316 ? 16.735 15.902 10.764 1.00 93.88 316 GLY A O 1
ATOM 2388 N N . PRO A 1 317 ? 18.527 16.535 9.548 1.00 94.12 317 PRO A N 1
ATOM 2389 C CA . PRO A 1 317 ? 17.914 17.715 8.937 1.00 94.12 317 PRO A CA 1
ATOM 2390 C C . PRO A 1 317 ? 16.634 17.427 8.148 1.00 94.12 317 PRO A C 1
ATOM 2392 O O . PRO A 1 317 ? 15.762 18.292 8.081 1.00 94.12 317 PRO A O 1
ATOM 2395 N N . GLN A 1 318 ? 16.476 16.243 7.549 1.00 92.38 318 GLN A N 1
ATOM 2396 C CA . GLN A 1 318 ? 15.234 15.937 6.827 1.00 92.38 318 GLN A CA 1
ATOM 2397 C C . GLN A 1 318 ? 14.052 15.691 7.761 1.00 92.38 318 GLN A C 1
ATOM 2399 O O . GLN A 1 318 ? 12.933 16.056 7.417 1.00 92.38 318 GLN A O 1
ATOM 2404 N N . ALA A 1 319 ? 14.291 15.143 8.956 1.00 92.06 319 ALA A N 1
ATOM 2405 C CA . ALA A 1 319 ? 13.250 15.016 9.972 1.00 92.06 319 ALA A CA 1
ATOM 2406 C C . ALA A 1 319 ? 12.815 16.401 10.487 1.00 92.06 319 ALA A C 1
ATOM 2408 O O . ALA A 1 319 ? 11.629 16.654 10.671 1.00 92.06 319 ALA A O 1
ATOM 2409 N N . GLU A 1 320 ? 13.758 17.335 10.654 1.00 93.12 320 GLU A N 1
ATOM 2410 C CA . GLU A 1 320 ? 13.445 18.724 11.025 1.00 93.12 320 GLU A CA 1
ATOM 2411 C C . GLU A 1 320 ? 12.657 19.457 9.933 1.00 93.12 320 GLU A C 1
ATOM 2413 O O . GLU A 1 320 ? 11.720 20.198 10.233 1.00 93.12 320 GLU A O 1
ATOM 2418 N N . LYS A 1 321 ? 13.010 19.246 8.658 1.00 92.31 321 LYS A N 1
ATOM 2419 C CA . LYS A 1 321 ? 12.231 19.760 7.522 1.00 92.31 321 LYS A CA 1
ATOM 2420 C C . LYS A 1 321 ? 10.833 19.155 7.491 1.00 92.31 321 LYS A C 1
ATOM 2422 O O . LYS A 1 321 ? 9.874 19.909 7.391 1.00 92.31 321 LYS A O 1
ATOM 2427 N N . GLY A 1 322 ? 10.711 17.841 7.667 1.00 89.62 322 GLY A N 1
ATOM 2428 C CA . GLY A 1 322 ? 9.421 17.160 7.747 1.00 89.62 322 GLY A CA 1
ATOM 2429 C C . GLY A 1 322 ? 8.528 17.723 8.854 1.00 89.62 322 GLY A C 1
ATOM 2430 O O . GLY A 1 322 ? 7.357 17.992 8.618 1.00 89.62 322 GLY A O 1
ATOM 2431 N N . ALA A 1 323 ? 9.081 18.007 10.038 1.00 90.56 323 ALA A N 1
ATOM 2432 C CA . ALA A 1 323 ? 8.330 18.643 11.124 1.00 90.56 323 ALA A CA 1
ATOM 2433 C C . ALA A 1 323 ? 7.807 20.045 10.744 1.00 90.56 323 ALA A C 1
ATOM 2435 O O . ALA A 1 323 ? 6.693 20.412 11.115 1.00 90.56 323 ALA A O 1
ATOM 2436 N N . LYS A 1 324 ? 8.575 20.823 9.966 1.00 91.06 324 LYS A N 1
ATOM 2437 C CA . LYS A 1 324 ? 8.117 22.116 9.420 1.00 91.06 324 LYS A CA 1
ATOM 2438 C C . LYS A 1 324 ? 7.026 21.927 8.365 1.00 91.06 324 LYS A C 1
ATOM 2440 O O . LYS A 1 324 ? 6.014 22.621 8.416 1.00 91.06 324 LYS A O 1
ATOM 2445 N N . GLU A 1 325 ? 7.193 20.952 7.473 1.00 89.25 325 GLU A N 1
ATOM 2446 C CA . GLU A 1 325 ? 6.220 20.605 6.428 1.00 89.25 325 GLU A CA 1
ATOM 2447 C C . GLU A 1 325 ? 4.865 20.197 7.020 1.00 89.25 325 GLU A C 1
ATOM 2449 O O . GLU A 1 325 ? 3.826 20.592 6.496 1.00 89.25 325 GLU A O 1
ATOM 2454 N N . VAL A 1 326 ? 4.846 19.506 8.168 1.00 85.50 326 VAL A N 1
ATOM 2455 C CA . VAL A 1 326 ? 3.603 19.207 8.903 1.00 85.50 326 VAL A CA 1
ATOM 2456 C C . VAL A 1 326 ? 2.822 20.478 9.265 1.00 85.50 326 VAL A C 1
ATOM 2458 O O . VAL A 1 326 ? 1.589 20.504 9.177 1.00 85.50 326 VAL A O 1
ATOM 2461 N N . GLY A 1 327 ? 3.523 21.555 9.629 1.00 79.56 327 GLY A N 1
ATOM 2462 C CA . GLY A 1 327 ? 2.924 22.864 9.896 1.00 79.56 327 GLY A CA 1
ATOM 2463 C C . GLY A 1 327 ? 2.161 23.438 8.699 1.00 79.56 327 GLY A C 1
ATOM 2464 O O . GLY A 1 327 ? 1.108 24.063 8.876 1.00 79.56 327 GLY A O 1
ATOM 2465 N N . GLU A 1 328 ? 2.660 23.163 7.495 1.00 85.12 328 GLU A N 1
ATOM 2466 C CA . GLU A 1 328 ? 2.160 23.661 6.211 1.00 85.12 328 GLU A CA 1
ATOM 2467 C C . GLU A 1 328 ? 1.104 22.741 5.574 1.00 85.12 328 GLU A C 1
ATOM 2469 O O . GLU A 1 328 ? 0.397 23.162 4.652 1.00 85.12 328 GLU A O 1
ATOM 2474 N N . LEU A 1 329 ? 0.927 21.516 6.092 1.00 83.62 329 LEU A N 1
ATOM 2475 C CA . LEU A 1 329 ? -0.061 20.568 5.578 1.00 83.62 329 LEU A CA 1
ATOM 2476 C C . LEU A 1 329 ? -1.470 21.170 5.580 1.00 83.62 329 LEU A C 1
ATOM 2478 O O . LEU A 1 329 ? -2.037 21.566 6.607 1.00 83.62 329 LEU A O 1
ATOM 2482 N N . SER A 1 330 ? -2.060 21.187 4.388 1.00 81.88 330 SER A N 1
ATOM 2483 C CA . SER A 1 330 ? -3.431 21.625 4.178 1.00 81.88 330 SER A CA 1
ATOM 2484 C C . SER A 1 330 ? -4.398 20.503 4.543 1.00 81.88 330 SER A C 1
ATOM 2486 O O . SER A 1 330 ? -4.466 19.482 3.862 1.00 81.88 330 SER A O 1
ATOM 2488 N N . VAL A 1 331 ? -5.175 20.709 5.606 1.00 82.38 331 VAL A N 1
ATOM 2489 C CA . VAL A 1 331 ? -6.302 19.834 5.955 1.00 82.38 331 VAL A CA 1
ATOM 2490 C C . VAL A 1 331 ? -7.497 20.216 5.071 1.00 82.38 331 VAL A C 1
ATOM 2492 O O . VAL A 1 331 ? -7.885 21.391 5.069 1.00 82.38 331 VAL A O 1
ATOM 2495 N N . PRO A 1 332 ? -8.091 19.276 4.309 1.00 81.06 332 PRO A N 1
ATOM 2496 C CA . PRO A 1 332 ? -9.288 19.552 3.525 1.00 81.06 332 PRO A CA 1
ATOM 2497 C C . PRO A 1 332 ? -10.412 20.132 4.395 1.00 81.06 332 PRO A C 1
ATOM 2499 O O . PRO A 1 332 ? -10.756 19.565 5.429 1.00 81.06 332 PRO A O 1
ATOM 2502 N N . ARG A 1 333 ? -11.028 21.236 3.949 1.00 79.19 333 ARG A N 1
ATOM 2503 C CA . ARG A 1 333 ? -12.121 21.917 4.677 1.00 79.19 333 ARG A CA 1
ATOM 2504 C C . ARG A 1 333 ? -13.406 21.095 4.795 1.00 79.19 333 ARG A C 1
ATOM 2506 O O . ARG A 1 333 ? -14.276 21.454 5.578 1.00 79.19 333 ARG A O 1
ATOM 2513 N N . ARG A 1 334 ? -13.561 20.040 3.997 1.00 81.31 334 ARG A N 1
ATOM 2514 C CA . ARG A 1 334 ? -14.694 19.111 4.052 1.00 81.31 334 ARG A CA 1
ATOM 2515 C C . ARG A 1 334 ? -14.166 17.696 3.913 1.00 81.31 334 ARG A C 1
ATOM 2517 O O . ARG A 1 334 ? -13.412 17.435 2.978 1.00 81.31 334 ARG A O 1
ATOM 2524 N N . LEU A 1 335 ? -14.573 16.804 4.807 1.00 80.69 335 LEU A N 1
ATOM 2525 C CA . LEU A 1 335 ? -14.245 15.386 4.719 1.00 80.69 335 LEU A CA 1
ATOM 2526 C C . LEU A 1 335 ? -15.247 14.684 3.794 1.00 80.69 335 LEU A C 1
ATOM 2528 O O . LEU A 1 335 ? -16.443 14.646 4.072 1.00 80.69 335 LEU A O 1
ATOM 2532 N N . THR A 1 336 ? -14.754 14.117 2.698 1.00 77.25 336 THR A N 1
ATOM 2533 C CA . THR A 1 336 ? -15.513 13.281 1.759 1.00 77.25 336 THR A CA 1
ATOM 2534 C C . THR A 1 336 ? -14.945 11.862 1.762 1.00 77.25 336 THR A C 1
ATOM 2536 O O . THR A 1 336 ? -13.888 11.598 2.333 1.00 77.25 336 THR A O 1
ATOM 2539 N N . GLN A 1 337 ? -15.632 10.907 1.127 1.00 70.31 337 GLN A N 1
ATOM 2540 C CA . GLN A 1 337 ? -15.050 9.570 0.934 1.00 70.31 337 GLN A CA 1
ATOM 2541 C C . GLN A 1 337 ? -13.768 9.612 0.088 1.00 70.31 337 GLN A C 1
ATOM 2543 O O . GLN A 1 337 ? -12.852 8.838 0.342 1.00 70.31 337 GLN A O 1
ATOM 2548 N N . GLU A 1 338 ? -13.696 10.521 -0.884 1.00 65.19 338 GLU A N 1
ATOM 2549 C CA . GLU A 1 338 ? -12.592 10.615 -1.847 1.00 65.19 338 GLU A CA 1
ATOM 2550 C C . GLU A 1 338 ? -11.327 11.211 -1.220 1.00 65.19 338 GLU A C 1
ATOM 2552 O O . GLU A 1 338 ? -10.225 10.745 -1.491 1.00 65.19 338 GLU A O 1
ATOM 2557 N N . ASN A 1 339 ? -11.465 12.195 -0.325 1.00 72.25 339 ASN A N 1
ATOM 2558 C CA . ASN A 1 339 ? -10.314 12.863 0.288 1.00 72.25 339 ASN A CA 1
ATOM 2559 C C . ASN A 1 339 ? -9.955 12.342 1.688 1.00 72.25 339 ASN A C 1
ATOM 2561 O O . ASN A 1 339 ? -9.038 12.872 2.317 1.00 72.25 339 ASN A O 1
ATOM 2565 N N . GLN A 1 340 ? -10.640 11.301 2.174 1.00 74.19 340 GLN A N 1
ATOM 2566 C CA . GLN A 1 340 ? -10.488 10.805 3.542 1.00 74.19 340 GLN A CA 1
ATOM 2567 C C . GLN A 1 340 ? -9.047 10.437 3.894 1.00 74.19 340 GLN A C 1
ATOM 2569 O O . GLN A 1 340 ? -8.604 10.730 4.999 1.00 74.19 340 GLN A O 1
ATOM 2574 N N . ARG A 1 341 ? -8.306 9.822 2.967 1.00 71.81 341 ARG A N 1
ATOM 2575 C CA . ARG A 1 341 ? -6.899 9.455 3.188 1.00 71.81 341 ARG A CA 1
ATOM 2576 C C . ARG A 1 341 ? -6.036 10.692 3.427 1.00 71.81 341 ARG A C 1
ATOM 2578 O O . ARG A 1 341 ? -5.306 10.746 4.410 1.00 71.81 341 ARG A O 1
ATOM 2585 N N . ARG A 1 342 ? -6.163 11.698 2.553 1.00 74.56 342 ARG A N 1
ATOM 2586 C CA . ARG A 1 342 ? -5.429 12.970 2.647 1.00 74.56 342 ARG A CA 1
ATOM 2587 C C . ARG A 1 342 ? -5.800 13.720 3.921 1.00 74.56 342 ARG A C 1
ATOM 2589 O O . ARG A 1 342 ? -4.921 14.237 4.600 1.00 74.56 342 ARG A O 1
ATOM 2596 N N . TRP A 1 343 ? -7.088 13.735 4.261 1.00 83.31 343 TRP A N 1
ATOM 2597 C CA . TRP A 1 343 ? -7.573 14.327 5.501 1.00 83.31 343 TRP A CA 1
ATOM 2598 C C . TRP A 1 343 ? -6.984 13.620 6.725 1.00 83.31 343 TRP A C 1
ATOM 2600 O O . TRP A 1 343 ? -6.397 14.282 7.569 1.00 83.31 343 TRP A O 1
ATOM 2610 N N . TYR A 1 344 ? -7.052 12.287 6.786 1.00 77.56 344 TYR A N 1
ATOM 2611 C CA . TYR A 1 344 ? -6.536 11.513 7.916 1.00 77.56 344 TYR A CA 1
ATOM 2612 C C . TYR A 1 344 ? -5.026 11.695 8.081 1.00 77.56 344 TYR A C 1
ATOM 2614 O O . TYR A 1 344 ? -4.566 11.999 9.176 1.00 77.56 344 TYR A O 1
ATOM 2622 N N . ALA A 1 345 ? -4.265 11.588 6.987 1.00 74.19 345 ALA A N 1
ATOM 2623 C CA . ALA A 1 345 ? -2.821 11.787 7.005 1.00 74.19 345 ALA A CA 1
ATOM 2624 C C . ALA A 1 345 ? -2.445 13.189 7.511 1.00 74.19 345 ALA A C 1
ATOM 2626 O O . ALA A 1 345 ? -1.597 13.310 8.390 1.00 74.19 345 ALA A O 1
ATOM 2627 N N . ALA A 1 346 ? -3.106 14.242 7.015 1.00 80.44 346 ALA A N 1
ATOM 2628 C CA . ALA A 1 346 ? -2.837 15.611 7.448 1.00 80.44 346 ALA A CA 1
ATOM 2629 C C . ALA A 1 346 ? -3.250 15.856 8.908 1.00 80.44 346 ALA A C 1
ATOM 2631 O O . ALA A 1 346 ? -2.493 16.468 9.657 1.00 80.44 346 ALA A O 1
ATOM 2632 N N . THR A 1 347 ? -4.422 15.374 9.326 1.00 79.00 347 THR A N 1
ATOM 2633 C CA . THR A 1 347 ? -4.926 15.535 10.697 1.00 79.00 347 THR A CA 1
ATOM 2634 C C . THR A 1 347 ? -4.035 14.810 11.705 1.00 79.00 347 THR A C 1
ATOM 2636 O O . THR A 1 347 ? -3.588 15.434 12.662 1.00 79.00 347 THR A O 1
ATOM 2639 N N . VAL A 1 348 ? -3.700 13.538 11.461 1.00 79.31 348 VAL A N 1
ATOM 2640 C CA . VAL A 1 348 ? -2.841 12.740 12.356 1.00 79.31 348 VAL A CA 1
ATOM 2641 C C . VAL A 1 348 ? -1.415 13.281 12.396 1.00 79.31 348 VAL A C 1
ATOM 2643 O O . VAL A 1 348 ? -0.841 13.393 13.474 1.00 79.31 348 VAL A O 1
ATOM 2646 N N . ALA A 1 349 ? -0.841 13.671 11.253 1.00 79.12 349 ALA A N 1
ATOM 2647 C CA . ALA A 1 349 ? 0.492 14.268 11.241 1.00 79.12 349 ALA A CA 1
ATOM 2648 C C . ALA A 1 349 ? 0.534 15.547 12.081 1.00 79.12 349 ALA A C 1
ATOM 2650 O O . ALA A 1 349 ? 1.433 15.724 12.894 1.00 79.12 349 ALA A O 1
ATOM 2651 N N . ARG A 1 350 ? -0.464 16.422 11.935 1.00 82.81 350 ARG A N 1
ATOM 2652 C CA . ARG A 1 350 ? -0.558 17.658 12.721 1.00 82.81 350 ARG A CA 1
ATOM 2653 C C . ARG A 1 350 ? -0.765 17.389 14.212 1.00 82.81 350 ARG A C 1
ATOM 2655 O O . ARG A 1 350 ? -0.130 18.062 15.023 1.00 82.81 350 ARG A O 1
ATOM 2662 N N . ALA A 1 351 ? -1.605 16.411 14.546 1.00 78.69 351 ALA A N 1
ATOM 2663 C CA . ALA A 1 351 ? -1.847 15.960 15.913 1.00 78.69 351 ALA A CA 1
ATOM 2664 C C . ALA A 1 351 ? -0.557 15.519 16.613 1.00 78.69 351 ALA A C 1
ATOM 2666 O O . ALA A 1 351 ? -0.290 15.945 17.732 1.00 78.69 351 ALA A O 1
ATOM 2667 N N . GLU A 1 352 ? 0.290 14.743 15.927 1.00 80.75 352 GLU A N 1
ATOM 2668 C CA . GLU A 1 352 ? 1.558 14.263 16.496 1.00 80.75 352 GLU A CA 1
ATOM 2669 C C . GLU A 1 352 ? 2.500 15.381 16.935 1.00 80.75 352 GLU A C 1
ATOM 2671 O O . GLU A 1 352 ? 3.298 15.188 17.843 1.00 80.75 352 GLU A O 1
ATOM 2676 N N . PHE A 1 353 ? 2.405 16.557 16.318 1.00 81.12 353 PHE A N 1
ATOM 2677 C CA . PHE A 1 353 ? 3.210 17.723 16.678 1.00 81.12 353 PHE A CA 1
ATOM 2678 C C . PHE A 1 353 ? 2.437 18.751 17.517 1.00 81.12 353 PHE A C 1
ATOM 2680 O O . PHE A 1 353 ? 2.880 19.893 17.643 1.00 81.12 353 PHE A O 1
ATOM 2687 N N . GLY A 1 354 ? 1.281 18.376 18.078 1.00 76.19 354 GLY A N 1
ATOM 2688 C CA . GLY A 1 354 ? 0.465 19.244 18.932 1.00 76.19 354 GLY A CA 1
ATOM 2689 C C . GLY A 1 354 ? -0.046 20.500 18.223 1.00 76.19 354 GLY A C 1
ATOM 2690 O O . GLY A 1 354 ? -0.248 21.538 18.856 1.00 76.19 354 GLY A O 1
ATOM 2691 N N . LEU A 1 355 ? -0.201 20.454 16.896 1.00 80.69 355 LEU A N 1
ATOM 2692 C CA . LEU A 1 355 ? -0.647 21.613 16.134 1.00 80.69 355 LEU A CA 1
ATOM 2693 C C . LEU A 1 355 ? -2.160 21.825 16.278 1.00 80.69 355 LEU A C 1
ATOM 2695 O O . LEU A 1 355 ? -2.908 20.850 16.289 1.00 80.69 355 LEU A O 1
ATOM 2699 N N . PRO A 1 356 ? -2.642 23.086 16.271 1.00 74.56 356 PRO A N 1
ATOM 2700 C CA . PRO A 1 356 ? -4.060 23.372 16.429 1.00 74.56 356 PRO A CA 1
ATOM 2701 C C . PRO A 1 356 ? -4.931 22.718 15.357 1.00 74.56 356 PRO A C 1
ATOM 2703 O O . PRO A 1 356 ? -4.574 22.684 14.163 1.00 74.56 356 PRO A O 1
ATOM 2706 N N . CYS A 1 357 ? -6.116 22.304 15.802 1.00 74.88 357 CYS A N 1
ATOM 2707 C CA . CYS A 1 357 ? -7.201 21.831 14.964 1.00 74.88 357 CYS A CA 1
ATOM 2708 C C . CYS A 1 357 ? -7.537 22.842 13.857 1.00 74.88 357 CYS A C 1
ATOM 2710 O O . CYS A 1 357 ? -7.756 24.030 14.108 1.00 74.88 357 CYS A O 1
ATOM 2712 N N . ARG A 1 358 ? -7.631 22.363 12.613 1.00 75.19 358 ARG A N 1
ATOM 2713 C CA . ARG A 1 358 ? -8.230 23.126 11.512 1.00 75.19 358 ARG A CA 1
ATOM 2714 C C . ARG A 1 358 ? -9.635 22.596 11.268 1.00 75.19 358 ARG A C 1
ATOM 2716 O O . ARG A 1 358 ? -9.809 21.397 11.087 1.00 75.19 358 ARG A O 1
ATOM 2723 N N . HIS A 1 359 ? -10.614 23.499 11.235 1.00 65.94 359 HIS A N 1
ATOM 2724 C CA . HIS A 1 359 ? -12.008 23.140 10.987 1.00 65.94 359 HIS A CA 1
ATOM 2725 C C . HIS A 1 359 ? -12.155 22.375 9.664 1.00 65.94 359 HIS A C 1
ATOM 2727 O O . HIS A 1 359 ? -11.741 22.858 8.605 1.00 65.94 359 HIS A O 1
ATOM 2733 N N . ALA A 1 360 ? -12.799 21.212 9.735 1.00 63.50 360 ALA A N 1
ATOM 2734 C CA . ALA A 1 360 ? -13.271 20.462 8.586 1.00 63.50 360 ALA A CA 1
ATOM 2735 C C . ALA A 1 360 ? -14.751 20.129 8.795 1.00 63.50 360 ALA A C 1
ATOM 2737 O O . ALA A 1 360 ? -15.118 19.572 9.822 1.00 63.50 360 ALA A O 1
ATOM 2738 N N . ALA A 1 361 ? -15.603 20.463 7.828 1.00 68.81 361 ALA A N 1
ATOM 2739 C CA . ALA A 1 361 ? -16.993 20.033 7.8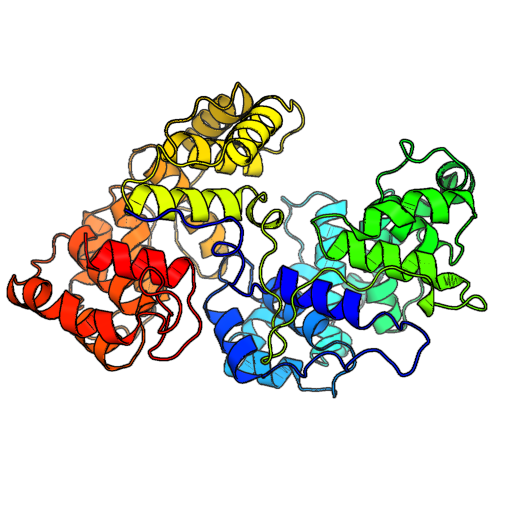25 1.00 68.81 361 ALA A CA 1
ATOM 2740 C C . ALA A 1 361 ? -17.054 18.520 7.569 1.00 68.81 361 ALA A C 1
ATOM 2742 O O . ALA A 1 361 ? -16.586 18.046 6.527 1.00 68.81 361 ALA A O 1
ATOM 2743 N N . ILE A 1 362 ? -17.620 17.764 8.509 1.00 70.06 362 ILE A N 1
ATOM 2744 C CA . ILE A 1 362 ? -17.708 16.304 8.433 1.00 70.06 362 ILE A CA 1
ATOM 2745 C C . ILE A 1 362 ? -19.168 15.890 8.278 1.00 70.06 362 ILE A C 1
ATOM 2747 O O . ILE A 1 362 ? -19.996 16.104 9.166 1.00 70.06 362 ILE A O 1
ATOM 2751 N N . GLU A 1 363 ? -19.479 15.273 7.139 1.00 62.94 363 GLU A N 1
ATOM 2752 C CA . GLU A 1 363 ? -20.765 14.616 6.922 1.00 62.94 363 GLU A CA 1
ATOM 2753 C C . GLU A 1 363 ? -20.691 13.176 7.429 1.00 62.94 363 GLU A C 1
ATOM 2755 O O . GLU A 1 363 ? -19.982 12.334 6.868 1.00 62.94 363 GLU A O 1
ATOM 2760 N N . LEU A 1 364 ? -21.436 12.895 8.498 1.00 59.09 364 LEU A N 1
ATOM 2761 C CA . LEU A 1 364 ? -21.665 11.529 8.953 1.00 59.09 364 LEU A CA 1
ATOM 2762 C C . LEU A 1 364 ? -22.533 10.772 7.947 1.00 59.09 364 LEU A C 1
ATOM 2764 O O . LEU A 1 364 ? -23.395 11.338 7.271 1.00 59.09 364 LEU A O 1
ATOM 2768 N N . SER A 1 365 ? -22.313 9.463 7.869 1.00 57.56 365 SER A N 1
ATOM 2769 C CA . SER A 1 365 ? -23.157 8.592 7.052 1.00 57.56 365 SER A CA 1
ATOM 2770 C C . SER A 1 365 ? -24.544 8.523 7.703 1.00 57.56 365 SER A C 1
ATOM 2772 O O . SER A 1 365 ? -24.643 8.267 8.901 1.00 57.56 365 SER A O 1
ATOM 2774 N N . GLN A 1 366 ? -25.624 8.758 6.950 1.00 48.00 366 GLN A N 1
ATOM 2775 C CA . GLN A 1 366 ? -26.979 8.625 7.498 1.00 48.00 366 GLN A CA 1
ATOM 2776 C C . GLN A 1 366 ? -27.215 7.177 7.964 1.00 48.00 366 GLN A C 1
ATOM 2778 O O . GLN A 1 366 ? -27.026 6.246 7.183 1.00 48.00 366 GLN A O 1
ATOM 2783 N N . GLY A 1 367 ? -27.614 6.993 9.228 1.00 50.97 367 GLY A N 1
ATOM 2784 C CA . GLY A 1 367 ? -27.925 5.678 9.809 1.00 50.97 367 GLY A CA 1
ATOM 2785 C C . GLY A 1 367 ? -27.099 5.268 11.035 1.00 50.97 367 GLY A C 1
ATOM 2786 O O . GLY A 1 367 ? -27.324 4.183 11.566 1.00 50.97 367 GLY A O 1
ATOM 2787 N N . GLU A 1 368 ? -26.174 6.103 11.513 1.00 56.03 368 GLU A N 1
ATOM 2788 C CA . GLU A 1 368 ? -25.444 5.850 12.765 1.00 56.03 368 GLU A CA 1
ATOM 2789 C C . GLU A 1 368 ? -26.357 6.159 13.967 1.00 56.03 368 GLU A C 1
ATOM 2791 O O . GLU A 1 368 ? -26.577 7.314 14.324 1.00 56.03 368 GLU A O 1
ATOM 2796 N N . GLY A 1 369 ? -26.993 5.109 14.502 1.00 61.16 369 GLY A N 1
ATOM 2797 C CA . GLY A 1 369 ? -27.856 5.151 15.688 1.00 61.16 369 GLY A CA 1
ATOM 2798 C C . GLY A 1 369 ? -27.047 5.211 16.990 1.00 61.16 369 GLY A C 1
ATOM 2799 O O . GLY A 1 369 ? -26.250 6.115 17.188 1.00 61.16 369 GLY A O 1
ATOM 2800 N N . SER A 1 370 ? -27.217 4.230 17.885 1.00 63.72 370 SER A N 1
ATOM 2801 C CA . SER A 1 370 ? -26.549 4.195 19.204 1.00 63.72 370 SER A CA 1
ATOM 2802 C C . SER A 1 370 ? -25.054 3.821 19.172 1.00 63.72 370 SER A C 1
ATOM 2804 O O . SER A 1 370 ? -24.477 3.541 20.220 1.00 63.72 370 SER A O 1
ATOM 2806 N N . GLY A 1 371 ? -24.445 3.699 17.991 1.00 73.44 371 GLY A N 1
ATOM 2807 C CA . GLY A 1 371 ? -23.059 3.272 17.812 1.00 73.44 371 GLY A CA 1
ATOM 2808 C C . GLY A 1 371 ? -22.499 3.750 16.476 1.00 73.44 371 GLY A C 1
ATOM 2809 O O . GLY A 1 371 ? -23.232 3.866 15.491 1.00 73.44 371 GLY A O 1
ATOM 2810 N N . LEU A 1 372 ? -21.199 4.031 16.460 1.00 80.94 372 LEU A N 1
ATOM 2811 C CA . LEU A 1 372 ? -20.485 4.561 15.302 1.00 80.94 372 LEU A CA 1
ATOM 2812 C C . LEU A 1 372 ? -19.903 3.431 14.452 1.00 80.94 372 LEU A C 1
ATOM 2814 O O . LEU A 1 372 ? -19.451 2.412 14.974 1.00 80.94 372 LEU A O 1
ATOM 2818 N N . SER A 1 373 ? -19.858 3.605 13.131 1.00 79.56 373 SER A N 1
ATOM 2819 C CA . SER A 1 373 ? -19.089 2.687 12.286 1.00 79.56 373 SER A CA 1
ATOM 2820 C C . SER A 1 373 ? -17.593 2.756 12.627 1.00 79.56 373 SER A C 1
ATOM 2822 O O . SER A 1 373 ? -17.102 3.787 13.085 1.00 79.56 373 SER A O 1
ATOM 2824 N N . ALA A 1 374 ? -16.825 1.700 12.331 1.00 74.31 374 ALA A N 1
ATOM 2825 C CA . ALA A 1 374 ? -15.362 1.713 12.498 1.00 74.31 374 ALA A CA 1
ATOM 2826 C C . ALA A 1 374 ? -14.696 2.896 11.762 1.00 74.31 374 ALA A C 1
ATOM 2828 O O . ALA A 1 374 ? -13.698 3.455 12.210 1.00 74.31 374 ALA A O 1
ATOM 2829 N N . ARG A 1 375 ? -15.286 3.324 10.637 1.00 77.44 375 ARG A N 1
ATOM 2830 C CA . ARG A 1 375 ? -14.870 4.525 9.904 1.00 77.44 375 ARG A CA 1
ATOM 2831 C C . ARG A 1 375 ? -15.064 5.789 10.743 1.00 77.44 375 ARG A C 1
ATOM 2833 O O . ARG A 1 375 ? -14.132 6.583 10.834 1.00 77.44 375 ARG A O 1
ATOM 2840 N N . SER A 1 376 ? -16.250 5.976 11.314 1.00 80.00 376 SER A N 1
ATOM 2841 C CA . SER A 1 376 ? -16.574 7.147 12.132 1.00 80.00 376 SER A CA 1
ATOM 2842 C C . SER A 1 376 ? -15.765 7.176 13.426 1.00 80.00 376 SER A C 1
ATOM 2844 O O . SER A 1 376 ? -15.225 8.226 13.756 1.00 80.00 376 SER A O 1
ATOM 2846 N N . LEU A 1 377 ? -15.558 6.028 14.086 1.00 78.88 377 LEU A N 1
ATOM 2847 C CA . LEU A 1 377 ? -14.673 5.925 15.254 1.00 78.88 377 LEU A CA 1
ATOM 2848 C C . LEU A 1 377 ? -13.261 6.442 14.953 1.00 78.88 377 LEU A C 1
ATOM 2850 O O . LEU A 1 377 ? -12.753 7.300 15.665 1.00 78.88 377 LEU A O 1
ATOM 2854 N N . ARG A 1 378 ? -12.646 6.004 13.848 1.00 76.44 378 ARG A N 1
ATOM 2855 C CA . ARG A 1 378 ? -11.299 6.462 13.462 1.00 76.44 378 ARG A CA 1
ATOM 2856 C C . ARG A 1 378 ? -11.234 7.955 13.141 1.00 76.44 378 ARG A C 1
ATOM 2858 O O . ARG A 1 378 ? -10.203 8.576 13.383 1.00 76.44 378 ARG A O 1
ATOM 2865 N N . ILE A 1 379 ? -12.304 8.525 12.578 1.00 80.38 379 ILE A N 1
ATOM 2866 C CA . ILE A 1 379 ? -12.400 9.972 12.329 1.00 80.38 379 ILE A CA 1
ATOM 2867 C C . ILE A 1 379 ? -12.442 10.726 13.661 1.00 80.38 379 ILE A C 1
ATOM 2869 O O . ILE A 1 379 ? -11.689 11.681 13.825 1.00 80.38 379 ILE A O 1
ATOM 2873 N N . VAL A 1 380 ? -13.266 10.273 14.609 1.00 79.81 380 VAL A N 1
ATOM 2874 C CA . VAL A 1 380 ? -13.376 10.860 15.954 1.00 79.81 380 VAL A CA 1
ATOM 2875 C C . VAL A 1 380 ? -12.038 10.813 16.689 1.00 79.81 380 VAL A C 1
ATOM 2877 O O . VAL A 1 380 ? -11.594 11.838 17.196 1.00 79.81 380 VAL A O 1
ATOM 2880 N N . VAL A 1 381 ? -11.355 9.664 16.685 1.00 76.62 381 VAL A N 1
ATOM 2881 C CA . VAL A 1 381 ? -10.031 9.527 17.317 1.00 76.62 381 VAL A CA 1
ATOM 2882 C C . VAL A 1 381 ? -9.028 10.505 16.703 1.00 76.62 381 VAL A C 1
ATOM 2884 O O . VAL A 1 381 ? -8.358 11.231 17.428 1.00 76.62 381 VAL A O 1
ATOM 2887 N N . ALA A 1 382 ? -8.966 10.600 15.370 1.00 76.75 382 ALA A N 1
ATOM 2888 C CA . ALA A 1 382 ? -8.056 11.534 14.707 1.00 76.75 382 ALA A CA 1
ATOM 2889 C C . ALA A 1 382 ? -8.375 13.008 15.010 1.00 76.75 382 ALA A C 1
ATOM 2891 O O . ALA A 1 382 ? -7.458 13.814 15.142 1.00 76.75 382 ALA A O 1
ATOM 2892 N N . LEU A 1 383 ? -9.659 13.371 15.109 1.00 76.62 383 LEU A N 1
ATOM 2893 C CA . LEU A 1 383 ? -10.078 14.719 15.496 1.00 76.62 383 LEU A CA 1
ATOM 2894 C C . LEU A 1 383 ? -9.611 15.066 16.904 1.00 76.62 383 LEU A C 1
ATOM 2896 O O . LEU A 1 383 ? -9.050 16.138 17.114 1.00 76.62 383 LEU A O 1
ATOM 2900 N N . ALA A 1 384 ? -9.838 14.175 17.858 1.00 71.06 384 ALA A N 1
ATOM 2901 C CA . ALA A 1 384 ? -9.481 14.435 19.239 1.00 71.06 384 ALA A CA 1
ATOM 2902 C C . ALA A 1 384 ? -7.973 14.448 19.470 1.00 71.06 384 ALA A C 1
ATOM 2904 O O . ALA A 1 384 ? -7.486 15.359 20.134 1.00 71.06 384 ALA A O 1
ATOM 2905 N N . ASP A 1 385 ? -7.227 13.536 18.837 1.00 70.44 385 ASP A N 1
ATOM 2906 C CA . ASP A 1 385 ? -5.761 13.582 18.826 1.00 70.44 385 ASP A CA 1
ATOM 2907 C C . ASP A 1 385 ? -5.264 14.937 18.277 1.00 70.44 385 ASP A C 1
ATOM 2909 O O . ASP A 1 385 ? -4.285 15.496 18.767 1.00 70.44 385 ASP A O 1
ATOM 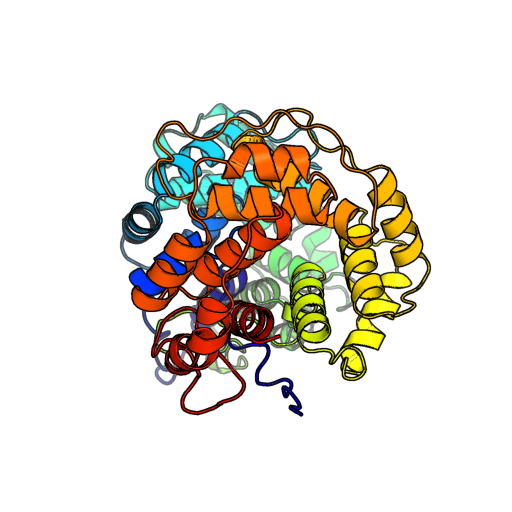2913 N N . ALA A 1 386 ? -5.963 15.511 17.290 1.00 70.31 386 ALA A N 1
ATOM 2914 C CA . ALA A 1 386 ? -5.664 16.833 16.729 1.00 70.31 386 ALA A CA 1
ATOM 2915 C C . ALA A 1 386 ? -6.179 18.021 17.570 1.00 70.31 386 ALA A C 1
ATOM 2917 O O . ALA A 1 386 ? -6.106 19.170 17.121 1.00 70.31 386 ALA A O 1
ATOM 2918 N N . GLY A 1 387 ? -6.732 17.774 18.762 1.00 69.94 387 GLY A N 1
ATOM 2919 C CA . GLY A 1 387 ? -7.294 18.805 19.636 1.00 69.94 387 GLY A CA 1
ATOM 2920 C C . GLY A 1 387 ? -8.614 19.404 19.133 1.00 69.94 387 GLY A C 1
ATOM 2921 O O . GLY A 1 387 ? -8.959 20.525 19.498 1.00 69.94 387 GLY A O 1
ATOM 2922 N N . CYS A 1 388 ? -9.350 18.696 18.272 1.00 76.31 388 CYS A N 1
ATOM 2923 C CA . CYS A 1 388 ? -10.675 19.081 17.778 1.00 76.31 388 CYS A CA 1
ATOM 2924 C C . CYS A 1 388 ? -11.811 18.529 18.670 1.00 76.31 388 CYS A C 1
ATOM 2926 O O . CYS A 1 388 ? -12.774 17.965 18.142 1.00 76.31 388 CYS A O 1
ATOM 2928 N N . SER A 1 389 ? -11.707 18.653 19.999 1.00 74.31 389 SER A N 1
ATOM 2929 C CA . SER A 1 389 ? -12.616 17.987 20.955 1.00 74.31 389 SER A CA 1
ATOM 2930 C C . SER A 1 389 ? -14.095 18.303 20.713 1.00 74.31 389 SER A C 1
ATOM 2932 O O . SER A 1 389 ? -14.894 17.385 20.594 1.00 74.31 389 SER A O 1
ATOM 2934 N N . GLY A 1 390 ? -14.455 19.570 20.480 1.00 77.38 390 GLY A N 1
ATOM 2935 C CA . GLY A 1 390 ? -15.855 19.950 20.240 1.00 77.38 390 GLY A CA 1
ATOM 2936 C C . GLY A 1 390 ? -16.489 19.310 18.994 1.00 77.38 390 GLY A C 1
ATOM 2937 O O . GLY A 1 390 ? -17.685 19.030 18.979 1.00 77.38 390 GLY A O 1
ATOM 2938 N N . GLU A 1 391 ? -15.703 19.026 17.950 1.00 80.50 391 GLU A N 1
ATOM 2939 C CA . GLU A 1 391 ? -16.207 18.305 16.772 1.00 80.50 391 GLU A CA 1
ATOM 2940 C C . GLU A 1 391 ? -16.279 16.794 17.045 1.00 80.50 391 GLU A C 1
ATOM 2942 O O . GLU A 1 391 ? -17.231 16.144 16.620 1.00 80.50 391 GLU A O 1
ATOM 2947 N N . ALA A 1 392 ? -15.322 16.231 17.792 1.00 80.31 392 ALA A N 1
ATOM 2948 C CA . ALA A 1 392 ? -15.361 14.836 18.236 1.00 80.31 392 ALA A CA 1
ATOM 2949 C C . ALA A 1 392 ? -16.580 14.557 19.145 1.00 80.31 392 ALA A C 1
ATOM 2951 O O . ALA A 1 392 ? -17.332 13.613 18.895 1.00 80.31 392 ALA A O 1
ATOM 2952 N N . GLU A 1 393 ? -16.850 15.433 20.114 1.00 81.56 393 GLU A N 1
ATOM 2953 C CA . GLU A 1 393 ? -18.044 15.425 20.972 1.00 81.56 393 GLU A CA 1
ATOM 2954 C C . GLU A 1 393 ? -19.333 15.477 20.148 1.00 81.56 393 GLU A C 1
ATOM 2956 O O . GLU A 1 393 ? -20.205 14.620 20.292 1.00 81.56 393 GLU A O 1
ATOM 2961 N N . ARG A 1 394 ? -19.436 16.417 19.200 1.00 84.88 394 ARG A N 1
ATOM 2962 C CA . ARG A 1 394 ? -20.609 16.545 18.321 1.00 84.88 394 ARG A CA 1
ATOM 2963 C C . ARG A 1 394 ? -20.889 15.268 17.523 1.00 84.88 394 ARG A C 1
ATOM 2965 O O . ARG A 1 394 ? -22.046 14.912 17.304 1.00 84.88 394 ARG A O 1
ATOM 2972 N N . LEU A 1 395 ? -19.844 14.589 17.046 1.00 82.25 395 LEU A N 1
ATOM 2973 C CA . LEU A 1 395 ? -19.981 13.353 16.268 1.00 82.25 395 LEU A CA 1
ATOM 2974 C C . LEU A 1 395 ? -20.319 12.136 17.144 1.00 82.25 395 LEU A C 1
ATOM 2976 O O . LEU A 1 395 ? -20.838 11.148 16.625 1.00 82.25 395 LEU A O 1
ATOM 2980 N N . THR A 1 396 ? -20.046 12.200 18.447 1.00 85.25 396 THR A N 1
ATOM 2981 C CA . THR A 1 396 ? -20.256 11.095 19.395 1.00 85.25 396 THR A CA 1
ATOM 2982 C C . THR A 1 396 ? -21.450 11.293 20.327 1.00 85.25 396 THR A C 1
ATOM 2984 O O . THR A 1 396 ? -21.822 10.343 21.008 1.00 85.25 396 THR A O 1
ATOM 2987 N N . GLU A 1 397 ? -22.105 12.461 20.317 1.00 82.44 397 GLU A N 1
ATOM 2988 C CA . GLU A 1 397 ? -23.191 12.859 21.235 1.00 82.44 397 GLU A CA 1
ATOM 2989 C C . GLU A 1 397 ? -24.306 11.805 21.395 1.00 82.44 397 GLU A C 1
ATOM 2991 O O . GLU A 1 397 ? -24.885 11.651 22.468 1.00 82.44 397 GLU A O 1
ATOM 2996 N N . LYS A 1 398 ? -24.611 11.052 20.332 1.00 82.06 398 LYS A N 1
ATOM 2997 C CA . LYS A 1 398 ? -25.680 10.034 20.319 1.00 82.06 398 LYS A CA 1
ATOM 2998 C C . LYS A 1 398 ? -25.181 8.594 20.466 1.00 82.06 398 LYS A C 1
ATOM 3000 O O . LYS A 1 398 ? -25.997 7.670 20.480 1.00 82.06 398 LYS A O 1
ATOM 3005 N N . ALA A 1 399 ? -23.868 8.390 20.533 1.00 86.62 399 ALA A N 1
ATOM 3006 C CA . ALA A 1 399 ? -23.246 7.077 20.576 1.00 86.62 399 ALA A CA 1
ATOM 3007 C C . ALA A 1 399 ? -22.833 6.711 22.005 1.00 86.62 399 ALA A C 1
ATOM 3009 O O . ALA A 1 399 ? -22.096 7.447 22.657 1.00 86.62 399 ALA A O 1
ATOM 3010 N N . ASP A 1 400 ? -23.254 5.529 22.460 1.00 89.19 400 ASP A N 1
ATOM 3011 C CA . ASP A 1 400 ? -22.750 4.937 23.701 1.00 89.19 400 ASP A CA 1
ATOM 3012 C C . ASP A 1 400 ? -21.482 4.135 23.381 1.00 89.19 400 ASP A C 1
ATOM 3014 O O . ASP A 1 400 ? -21.515 2.933 23.083 1.00 89.19 400 ASP A O 1
ATOM 3018 N N . LEU A 1 401 ? -20.350 4.841 23.379 1.00 90.62 401 LEU A N 1
ATOM 3019 C CA . LEU A 1 401 ? -19.057 4.294 22.976 1.00 90.62 401 LEU A CA 1
ATOM 3020 C C . LEU A 1 401 ? -18.541 3.236 23.959 1.00 90.62 401 LEU A C 1
ATOM 3022 O O . LEU A 1 401 ? -17.908 2.265 23.542 1.00 90.62 401 LEU A O 1
ATOM 3026 N N . VAL A 1 402 ? -18.873 3.356 25.247 1.00 90.31 402 VAL A N 1
ATOM 3027 C CA . VAL A 1 402 ? -18.511 2.360 26.266 1.00 90.31 402 VAL A CA 1
ATOM 3028 C C . VAL A 1 402 ? -19.309 1.072 26.060 1.00 90.31 402 VAL A C 1
ATOM 3030 O O . VAL A 1 402 ? -18.740 -0.026 26.083 1.00 90.31 402 VAL A O 1
ATOM 3033 N N . ALA A 1 403 ? -20.618 1.167 25.806 1.00 90.38 403 ALA A N 1
ATOM 3034 C CA . ALA A 1 403 ? -21.423 -0.003 25.467 1.00 90.38 403 ALA A CA 1
ATOM 3035 C C . ALA A 1 403 ? -20.972 -0.633 24.144 1.00 90.38 403 ALA A C 1
ATOM 3037 O O . ALA A 1 403 ? -20.926 -1.864 24.039 1.00 90.38 403 ALA A O 1
ATOM 3038 N N . GLN A 1 404 ? -20.593 0.180 23.154 1.00 92.06 404 GLN A N 1
ATOM 3039 C CA . GLN A 1 404 ? -20.024 -0.298 21.897 1.00 92.06 404 GLN A CA 1
ATOM 3040 C C . GLN A 1 404 ? -18.685 -1.020 22.106 1.00 92.06 404 GLN A C 1
ATOM 3042 O O . GLN A 1 404 ? -18.489 -2.099 21.540 1.00 92.06 404 GLN A O 1
ATOM 3047 N N . ALA A 1 405 ? -17.793 -0.497 22.950 1.00 91.62 405 ALA A N 1
ATOM 3048 C CA . ALA A 1 405 ? -16.532 -1.149 23.291 1.00 91.62 405 ALA A CA 1
ATOM 3049 C C . ALA A 1 405 ? -16.766 -2.501 23.980 1.00 91.62 405 ALA A C 1
ATOM 3051 O O . ALA A 1 405 ? -16.217 -3.521 23.558 1.00 91.62 405 ALA A O 1
ATOM 3052 N N . ARG A 1 406 ? -17.657 -2.545 24.985 1.00 92.25 406 ARG A N 1
ATOM 3053 C CA . ARG A 1 406 ? -18.056 -3.798 25.655 1.00 92.25 406 ARG A CA 1
ATOM 3054 C C . ARG A 1 406 ? -18.618 -4.812 24.662 1.00 92.25 406 ARG A C 1
ATOM 3056 O O . ARG A 1 406 ? -18.291 -5.995 24.748 1.00 92.25 406 ARG A O 1
ATOM 3063 N N . ARG A 1 407 ? -19.468 -4.369 23.733 1.00 91.81 407 ARG A N 1
ATOM 3064 C CA . ARG A 1 407 ? -20.053 -5.228 22.697 1.00 91.81 407 ARG A CA 1
ATOM 3065 C C . ARG A 1 407 ? -18.977 -5.781 21.763 1.00 91.81 407 ARG A C 1
ATOM 3067 O O . ARG A 1 407 ? -18.901 -6.994 21.614 1.00 91.81 407 ARG A O 1
ATOM 3074 N N . SER A 1 408 ? -18.094 -4.925 21.256 1.00 91.44 408 SER A N 1
ATOM 3075 C CA . SER A 1 408 ? -16.994 -5.305 20.356 1.00 91.44 408 SER A CA 1
ATOM 3076 C C . SER A 1 408 ? -16.053 -6.327 21.014 1.00 91.44 408 SER A C 1
ATOM 3078 O O . SER A 1 408 ? -15.748 -7.366 20.424 1.00 91.44 408 SER A O 1
ATOM 3080 N N . LEU A 1 409 ? -15.699 -6.130 22.294 1.00 92.06 409 LEU A N 1
ATOM 3081 C CA . LEU A 1 409 ? -14.907 -7.102 23.065 1.00 92.06 409 LEU A CA 1
ATOM 3082 C C . LEU A 1 409 ? -15.615 -8.454 23.242 1.00 92.06 409 LEU A C 1
ATOM 3084 O O . LEU A 1 409 ? -14.972 -9.505 23.244 1.00 92.06 409 LEU A O 1
ATOM 3088 N N . ARG A 1 410 ? -16.944 -8.467 23.397 1.00 88.81 410 ARG A N 1
ATOM 3089 C CA . ARG A 1 410 ? -17.719 -9.718 23.489 1.00 88.81 410 ARG A CA 1
ATOM 3090 C C . ARG A 1 410 ? -17.835 -10.416 22.138 1.00 88.81 410 ARG A C 1
ATOM 3092 O O . ARG A 1 410 ? -17.720 -11.642 22.086 1.00 88.81 410 ARG A O 1
ATOM 3099 N N . GLU A 1 411 ? -18.003 -9.651 21.068 1.00 89.31 411 GLU A N 1
ATOM 3100 C CA . GLU A 1 411 ? -18.174 -10.141 19.695 1.00 89.31 411 GLU A CA 1
ATOM 3101 C C . GLU A 1 411 ? -16.863 -10.589 19.044 1.00 89.31 411 GLU A C 1
ATOM 3103 O O . GLU A 1 411 ? -16.894 -11.374 18.104 1.00 89.31 411 GLU A O 1
ATOM 3108 N N . GLY A 1 412 ? -15.710 -10.202 19.595 1.00 88.25 412 GLY A N 1
ATOM 3109 C CA . GLY A 1 412 ? -14.421 -10.680 19.094 1.00 88.25 412 GLY A CA 1
ATOM 3110 C C . GLY A 1 412 ? -13.663 -9.667 18.257 1.00 88.25 412 GLY A C 1
ATOM 3111 O O . GLY A 1 412 ? -12.801 -10.081 17.499 1.00 88.25 412 GLY A O 1
ATOM 3112 N N . ASP A 1 413 ? -13.934 -8.376 18.434 1.00 87.62 413 ASP A N 1
ATOM 3113 C CA . ASP A 1 413 ? -13.281 -7.292 17.703 1.00 87.62 413 ASP A CA 1
ATOM 3114 C C . ASP A 1 413 ? -12.526 -6.370 18.673 1.00 87.62 413 ASP A C 1
ATOM 3116 O O . ASP A 1 413 ? -13.095 -5.464 19.290 1.00 87.62 413 ASP A O 1
ATOM 3120 N N . LEU A 1 414 ? -11.235 -6.660 18.866 1.00 86.31 414 LEU A N 1
ATOM 3121 C CA . LEU A 1 414 ? -10.365 -5.899 19.766 1.00 86.31 414 LEU A CA 1
ATOM 3122 C C . LEU A 1 414 ? -10.056 -4.496 19.231 1.00 86.31 414 LEU A C 1
ATOM 3124 O O . LEU A 1 414 ? -9.942 -3.553 20.016 1.00 86.31 414 LEU A O 1
ATOM 3128 N N . LEU A 1 415 ? -9.916 -4.356 17.911 1.00 82.31 415 LEU A N 1
ATOM 3129 C CA . LEU A 1 415 ? -9.551 -3.090 17.281 1.00 82.31 415 LEU A CA 1
ATOM 3130 C C . LEU A 1 415 ? -10.698 -2.088 17.397 1.00 82.31 415 LEU A C 1
ATOM 3132 O O . LEU A 1 415 ? -10.483 -0.987 17.895 1.00 82.31 415 LEU A O 1
ATOM 3136 N N . SER A 1 416 ? -11.925 -2.489 17.049 1.00 84.62 416 SER A N 1
ATOM 3137 C CA . SER A 1 416 ? -13.099 -1.620 17.203 1.00 84.62 416 SER A CA 1
ATOM 3138 C C . SER A 1 416 ? -13.376 -1.280 18.666 1.00 84.62 416 SER A C 1
ATOM 3140 O O . SER A 1 416 ? -13.816 -0.171 18.964 1.00 84.62 416 SER A O 1
ATOM 3142 N N . ALA A 1 417 ? -13.092 -2.197 19.598 1.00 89.88 417 ALA A N 1
ATOM 3143 C CA . ALA A 1 417 ? -13.190 -1.902 21.023 1.00 89.88 417 ALA A CA 1
ATOM 3144 C C . ALA A 1 417 ? -12.196 -0.825 21.470 1.00 89.88 417 ALA A C 1
ATOM 3146 O O . ALA A 1 417 ? -12.573 0.095 22.194 1.00 89.88 417 ALA A O 1
ATOM 3147 N N . SER A 1 418 ? -10.940 -0.936 21.036 1.00 83.81 418 SER A N 1
ATOM 3148 C CA . SER A 1 418 ? -9.907 0.054 21.336 1.00 83.81 418 SER A CA 1
ATOM 3149 C C . SER A 1 418 ? -10.223 1.405 20.702 1.00 83.81 418 SER A C 1
ATOM 3151 O O . SER A 1 418 ? -10.144 2.416 21.393 1.00 83.81 418 SER A O 1
ATOM 3153 N N . ASP A 1 419 ? -10.658 1.426 19.439 1.00 83.00 419 ASP A N 1
ATOM 3154 C CA . ASP A 1 419 ? -11.080 2.646 18.744 1.00 83.00 419 ASP A CA 1
ATOM 3155 C C . ASP A 1 419 ? -12.282 3.305 19.452 1.00 83.00 419 ASP A C 1
ATOM 3157 O O . ASP A 1 419 ? -12.326 4.526 19.576 1.00 83.00 419 ASP A O 1
ATOM 3161 N N . ALA A 1 420 ? -13.236 2.522 19.973 1.00 87.12 420 ALA A N 1
ATOM 3162 C CA . ALA A 1 420 ? -14.382 3.036 20.728 1.00 87.12 420 ALA A CA 1
ATOM 3163 C C . ALA A 1 420 ? -13.991 3.645 22.084 1.00 87.12 420 ALA A C 1
ATOM 3165 O O . ALA A 1 420 ? -14.497 4.706 22.440 1.00 87.12 420 ALA A O 1
ATOM 3166 N N . VAL A 1 421 ? -13.068 3.023 22.825 1.00 83.88 421 VAL A N 1
ATOM 3167 C CA . VAL A 1 421 ? -12.562 3.585 24.093 1.00 83.88 421 VAL A CA 1
ATOM 3168 C C . VAL A 1 421 ? -11.712 4.828 23.849 1.00 83.88 421 VAL A C 1
ATOM 3170 O O . VAL A 1 421 ? -11.879 5.818 24.555 1.00 83.88 421 VAL A O 1
ATOM 3173 N N . GLN A 1 422 ? -10.857 4.805 22.820 1.00 80.19 422 GLN A N 1
ATOM 3174 C CA . GLN A 1 422 ? -10.113 5.984 22.377 1.00 80.19 422 GLN A CA 1
ATOM 3175 C C . GLN A 1 422 ? -11.073 7.119 22.042 1.00 80.19 422 GLN A C 1
ATOM 3177 O O . GLN A 1 422 ? -10.892 8.209 22.559 1.00 80.19 422 GLN A O 1
ATOM 3182 N N . ALA A 1 423 ? -12.119 6.852 21.251 1.00 79.94 423 ALA A N 1
ATOM 3183 C CA . ALA A 1 423 ? -13.137 7.832 20.880 1.00 79.94 423 ALA A CA 1
ATOM 3184 C C . ALA A 1 423 ? -13.913 8.383 22.092 1.00 79.94 423 ALA A C 1
ATOM 3186 O O . ALA A 1 423 ? -14.261 9.563 22.101 1.00 79.94 423 ALA A O 1
ATOM 3187 N N . ALA A 1 424 ? -14.171 7.552 23.108 1.00 82.44 424 ALA A N 1
ATOM 3188 C CA . ALA A 1 424 ? -14.843 7.967 24.336 1.00 82.44 424 ALA A CA 1
ATOM 3189 C C . ALA A 1 424 ? -13.972 8.926 25.157 1.00 82.44 424 ALA A C 1
ATOM 3191 O O . ALA A 1 424 ? -14.436 10.005 25.512 1.00 82.44 424 ALA A O 1
ATOM 3192 N N . LEU A 1 425 ? -12.701 8.573 25.382 1.00 77.69 425 LEU A N 1
ATOM 3193 C CA . LEU A 1 425 ? -11.723 9.434 26.061 1.00 77.69 425 LEU A CA 1
ATOM 3194 C C . LEU A 1 425 ? -11.488 10.742 25.298 1.00 77.69 425 LEU A C 1
ATOM 3196 O O . LEU A 1 425 ? -11.450 11.813 25.883 1.00 77.69 425 LEU A O 1
ATOM 3200 N N . ALA A 1 426 ? -11.368 10.635 23.980 1.00 72.25 426 ALA A N 1
ATOM 3201 C CA . ALA A 1 426 ? -11.209 11.727 23.028 1.00 72.25 426 ALA A CA 1
ATOM 3202 C C . ALA A 1 426 ? -12.337 12.769 23.050 1.00 72.25 426 ALA A C 1
ATOM 3204 O O . ALA A 1 426 ? -12.116 13.926 22.697 1.00 72.25 426 ALA A O 1
ATOM 3205 N N . SER A 1 427 ? -13.547 12.330 23.388 1.00 71.44 427 SER A N 1
ATOM 3206 C CA . SER A 1 427 ? -14.764 13.143 23.348 1.00 71.44 427 SER A CA 1
ATOM 3207 C C . SER A 1 427 ? -15.287 13.439 24.754 1.00 71.44 427 SER A C 1
ATOM 3209 O O . SER A 1 427 ? -16.488 13.630 24.925 1.00 71.44 427 SER A O 1
ATOM 3211 N N . ASP A 1 428 ? -14.410 13.362 25.762 1.00 74.88 428 ASP A N 1
ATOM 3212 C CA . ASP A 1 428 ? -14.712 13.583 27.180 1.00 74.88 428 ASP A CA 1
ATOM 3213 C C . ASP A 1 428 ? -15.944 12.806 27.699 1.00 74.88 428 ASP A C 1
ATOM 3215 O O . ASP A 1 428 ? -16.607 13.201 28.664 1.00 74.88 428 ASP A O 1
ATOM 3219 N N . GLN A 1 429 ? -16.255 11.649 27.098 1.00 81.50 429 GLN A N 1
ATOM 3220 C CA . GLN A 1 429 ? -17.300 10.771 27.612 1.00 81.50 429 GLN A CA 1
ATOM 3221 C C . GLN A 1 429 ? -16.813 10.091 28.893 1.00 81.50 429 GLN A C 1
ATOM 3223 O O . GLN A 1 429 ? -15.727 9.512 28.952 1.00 81.50 429 GLN A O 1
ATOM 3228 N N . SER A 1 430 ? -17.653 10.107 29.929 1.00 83.12 430 SER A N 1
ATOM 3229 C CA . SER A 1 430 ? -17.344 9.421 31.183 1.00 83.12 430 SER A CA 1
ATOM 3230 C C . SER A 1 430 ? -17.283 7.907 30.970 1.00 83.12 430 SER A C 1
ATOM 3232 O O . SER A 1 430 ? -18.266 7.284 30.564 1.00 83.12 430 SER A O 1
ATOM 3234 N N . ILE A 1 431 ? -16.134 7.304 31.283 1.00 85.19 431 ILE A N 1
ATOM 3235 C CA . ILE A 1 431 ? -15.951 5.851 31.259 1.00 85.19 431 ILE A CA 1
ATOM 3236 C C . ILE A 1 431 ? -16.084 5.318 32.692 1.00 85.19 431 ILE A C 1
ATOM 3238 O O . ILE A 1 431 ? -15.249 5.646 33.539 1.00 85.19 431 ILE A O 1
ATOM 3242 N N . PRO A 1 432 ? -17.109 4.497 32.997 1.00 87.88 432 PRO A N 1
ATOM 3243 C CA . PRO A 1 432 ? -17.314 3.963 34.338 1.00 87.88 432 PRO A CA 1
ATOM 3244 C C . PRO A 1 432 ? -16.126 3.122 34.811 1.00 87.88 432 PRO A C 1
ATOM 3246 O O . PRO A 1 432 ? -15.630 2.286 34.057 1.00 87.88 432 PRO A O 1
ATOM 3249 N N . GLN A 1 433 ? -15.746 3.242 36.088 1.00 86.44 433 GLN A N 1
ATOM 3250 C CA . GLN A 1 433 ? -14.667 2.433 36.678 1.00 86.44 433 GLN A CA 1
ATOM 3251 C C . GLN A 1 433 ? -14.885 0.924 36.492 1.00 86.44 433 GLN A C 1
ATOM 3253 O O . GLN A 1 433 ? -13.952 0.191 36.188 1.00 86.44 433 GLN A O 1
ATOM 3258 N N . THR A 1 434 ? -16.140 0.476 36.541 1.00 89.25 434 THR A N 1
ATOM 3259 C CA . THR A 1 434 ? -16.510 -0.926 36.302 1.00 89.25 434 THR A CA 1
ATOM 3260 C C . THR A 1 434 ? -16.118 -1.433 34.913 1.00 89.25 434 THR A C 1
ATOM 3262 O O . THR A 1 434 ? -15.944 -2.630 34.724 1.00 89.25 434 THR A O 1
ATOM 3265 N N . PHE A 1 435 ? -15.997 -0.559 33.908 1.00 89.25 435 PHE A N 1
ATOM 3266 C CA . PHE A 1 435 ? -15.459 -0.941 32.602 1.00 89.25 435 PHE A CA 1
ATOM 3267 C C . PHE A 1 435 ? -13.956 -1.224 32.673 1.00 89.25 435 PHE A C 1
ATOM 3269 O O . PHE A 1 435 ? -13.520 -2.253 32.158 1.00 89.25 435 PHE A O 1
ATOM 3276 N N . TRP A 1 436 ? -13.193 -0.362 33.349 1.00 85.81 436 TRP A N 1
ATOM 3277 C CA . TRP A 1 436 ? -11.758 -0.551 33.572 1.00 85.81 436 TRP A CA 1
ATOM 3278 C C . TRP A 1 436 ? -11.463 -1.809 34.391 1.00 85.81 436 TRP A C 1
ATOM 3280 O O . TRP A 1 436 ? -10.552 -2.562 34.054 1.00 85.81 436 TRP A O 1
ATOM 3290 N N . ASP A 1 437 ? -12.286 -2.093 35.398 1.00 86.69 437 ASP A N 1
ATOM 3291 C CA . ASP A 1 437 ? -12.136 -3.283 36.239 1.00 86.69 437 ASP A CA 1
ATOM 3292 C C . ASP A 1 437 ? -12.393 -4.589 35.450 1.00 86.69 437 ASP A C 1
ATOM 3294 O O . ASP A 1 437 ? -11.712 -5.596 35.657 1.00 86.69 437 ASP A O 1
ATOM 3298 N N . ASP A 1 438 ? -13.336 -4.572 34.498 1.00 90.06 438 ASP A N 1
ATOM 3299 C CA . ASP A 1 438 ? -13.688 -5.728 33.657 1.00 90.06 438 ASP A CA 1
ATOM 3300 C C . ASP A 1 438 ? -12.688 -5.976 32.505 1.00 90.06 438 ASP A C 1
ATOM 3302 O O . ASP A 1 438 ? -12.566 -7.101 31.996 1.00 90.06 438 ASP A O 1
ATOM 3306 N N . LEU A 1 439 ? -11.983 -4.932 32.051 1.00 87.81 439 LEU A N 1
ATOM 3307 C CA . LEU A 1 439 ? -11.151 -4.944 30.841 1.00 87.81 439 LEU A CA 1
ATOM 3308 C C . LEU A 1 439 ? -10.085 -6.053 30.812 1.00 87.81 439 LEU A C 1
ATOM 3310 O O . LEU A 1 439 ? -10.006 -6.757 29.798 1.00 87.81 439 LEU A O 1
ATOM 3314 N N . PRO A 1 440 ? -9.309 -6.305 31.887 1.00 87.94 440 PRO A N 1
ATOM 3315 C CA . PRO A 1 440 ? -8.324 -7.384 31.901 1.00 87.94 440 PRO A CA 1
ATOM 3316 C C . PRO A 1 440 ? -8.923 -8.759 31.588 1.00 87.94 440 PRO A C 1
ATOM 3318 O O . PRO A 1 440 ? -8.318 -9.550 30.859 1.00 87.94 440 PRO A O 1
ATOM 3321 N N . ALA A 1 441 ? -10.125 -9.049 32.097 1.00 88.62 441 ALA A N 1
ATOM 3322 C CA . ALA A 1 441 ? -10.814 -10.308 31.834 1.00 88.62 441 ALA A CA 1
ATOM 3323 C C . ALA A 1 441 ? -11.320 -10.386 30.384 1.00 88.62 441 ALA A C 1
ATOM 3325 O O . ALA A 1 441 ? -11.180 -11.430 29.740 1.00 88.62 441 ALA A O 1
ATOM 3326 N N . LEU A 1 442 ? -11.852 -9.280 29.854 1.00 89.25 442 LEU A N 1
ATOM 3327 C CA . LEU A 1 442 ? -12.355 -9.190 28.480 1.00 89.25 442 LEU A CA 1
ATOM 3328 C C . LEU A 1 442 ? -11.236 -9.314 27.435 1.00 89.25 442 LEU A C 1
ATOM 3330 O O . LEU A 1 442 ? -11.406 -10.012 26.436 1.00 89.25 442 LEU A O 1
ATOM 3334 N N . VAL A 1 443 ? -10.077 -8.694 27.674 1.00 89.25 443 VAL A N 1
ATOM 3335 C CA . VAL A 1 443 ? -8.935 -8.689 26.742 1.00 89.25 443 VAL A CA 1
ATOM 3336 C C . VAL A 1 443 ? -8.143 -10.005 26.798 1.00 89.25 443 VAL A C 1
ATOM 3338 O O . VAL A 1 443 ? -7.551 -10.419 25.799 1.00 89.25 443 VAL A O 1
ATOM 3341 N N . LYS A 1 444 ? -8.178 -10.739 27.921 1.00 89.94 444 LYS A N 1
ATOM 3342 C CA . LYS A 1 444 ? -7.427 -11.998 28.113 1.00 89.94 444 LYS A CA 1
ATOM 3343 C C . LYS A 1 444 ? -7.637 -13.020 26.991 1.00 89.94 444 LYS A C 1
ATOM 3345 O O . LYS A 1 444 ? -6.693 -13.713 26.622 1.00 89.94 444 LYS A O 1
ATOM 3350 N N . ARG A 1 445 ? -8.848 -13.113 26.439 1.00 91.94 445 ARG A N 1
ATOM 3351 C CA . ARG A 1 445 ? -9.194 -14.083 25.382 1.00 91.94 445 ARG A CA 1
ATOM 3352 C C . ARG A 1 445 ? -8.556 -13.787 24.016 1.00 91.94 445 ARG A C 1
ATOM 3354 O O . ARG A 1 445 ? -8.552 -14.660 23.156 1.00 91.94 445 ARG A O 1
ATOM 3361 N N . TYR A 1 446 ? -8.033 -12.577 23.823 1.00 89.06 446 TYR A N 1
ATOM 3362 C CA . TYR A 1 446 ? -7.340 -12.150 22.603 1.00 89.06 446 TYR A CA 1
ATOM 3363 C C . TYR A 1 446 ? -5.837 -12.430 22.652 1.00 89.06 446 TYR A C 1
ATOM 3365 O O . TYR A 1 446 ? -5.141 -12.258 21.656 1.00 89.06 446 TYR A O 1
ATOM 3373 N N . ARG A 1 447 ? -5.318 -12.832 23.814 1.00 82.62 447 ARG A N 1
ATOM 3374 C CA . ARG A 1 447 ? -3.898 -13.093 24.024 1.00 82.62 447 ARG A CA 1
ATOM 3375 C C . ARG A 1 447 ? -3.460 -14.348 23.267 1.00 82.62 447 ARG A C 1
ATOM 3377 O O . ARG A 1 447 ? -4.117 -15.385 23.344 1.00 82.62 447 ARG A O 1
ATOM 3384 N N . ASP A 1 448 ? -2.321 -14.266 22.590 1.00 76.38 448 ASP A N 1
ATOM 3385 C CA . ASP A 1 448 ? -1.725 -15.407 21.898 1.00 76.38 448 ASP A CA 1
ATOM 3386 C C . ASP A 1 448 ? -1.271 -16.474 22.908 1.00 76.38 448 ASP A C 1
ATOM 3388 O O . ASP A 1 448 ? -0.631 -16.183 23.924 1.00 76.38 448 ASP A O 1
ATOM 3392 N N . THR A 1 449 ? -1.615 -17.734 22.634 1.00 73.75 449 THR A N 1
ATOM 3393 C CA . THR A 1 449 ? -1.343 -18.855 23.546 1.00 73.75 449 THR A CA 1
ATOM 3394 C C . THR A 1 449 ? 0.138 -19.204 23.631 1.00 73.75 449 THR A C 1
ATOM 3396 O O . THR A 1 449 ? 0.589 -19.733 24.644 1.00 73.75 449 THR A O 1
ATOM 3399 N N . LYS A 1 450 ? 0.899 -18.943 22.565 1.00 65.38 450 LYS A N 1
ATOM 3400 C CA . LYS A 1 450 ? 2.330 -19.242 22.477 1.00 65.38 450 LYS A CA 1
ATOM 3401 C C . LYS A 1 450 ? 3.181 -18.053 22.928 1.00 65.38 450 LYS A C 1
ATOM 3403 O O . LYS A 1 450 ? 4.259 -18.258 23.481 1.00 65.38 450 LYS A O 1
ATOM 3408 N N . TYR A 1 451 ? 2.694 -16.833 22.723 1.00 60.53 451 TYR A N 1
ATOM 3409 C CA . TYR A 1 451 ? 3.370 -15.583 23.060 1.00 60.53 451 TYR A CA 1
ATOM 3410 C C . TYR A 1 451 ? 2.443 -14.682 23.890 1.00 60.53 451 TYR A C 1
ATOM 3412 O O . TYR A 1 451 ? 1.840 -13.759 23.348 1.00 60.53 451 TYR A O 1
ATOM 3420 N N . PRO A 1 452 ? 2.363 -14.880 25.220 1.00 65.31 452 PRO A N 1
ATOM 3421 C CA . PRO A 1 452 ? 1.414 -14.183 26.099 1.00 65.31 452 PRO A CA 1
ATOM 3422 C C . PRO A 1 452 ? 1.531 -12.650 26.145 1.00 65.31 452 PRO A C 1
ATOM 3424 O O . PRO A 1 452 ? 0.712 -11.987 26.772 1.00 65.31 452 PRO A O 1
ATOM 3427 N N . SER A 1 453 ? 2.567 -12.071 25.543 1.00 58.44 453 SER A N 1
ATOM 3428 C CA . SER A 1 453 ? 2.745 -10.625 25.385 1.00 58.44 453 SER A CA 1
ATOM 3429 C C . SER A 1 453 ? 2.135 -10.063 24.100 1.00 58.44 453 SER A C 1
ATOM 3431 O O . SER A 1 453 ? 2.248 -8.864 23.861 1.00 58.44 453 SER A O 1
ATOM 3433 N N . LEU A 1 454 ? 1.572 -10.908 23.240 1.00 59.31 454 LEU A N 1
ATOM 3434 C CA . LEU A 1 454 ? 0.976 -10.507 21.975 1.00 59.31 454 LEU A CA 1
ATOM 3435 C C . LEU A 1 454 ? -0.528 -10.777 21.994 1.00 59.31 454 LEU A C 1
ATOM 3437 O O . LEU A 1 454 ? -1.000 -11.694 22.673 1.00 59.31 454 LEU A O 1
ATOM 3441 N N . TYR A 1 455 ? -1.267 -9.978 21.235 1.00 69.38 455 TYR A N 1
ATOM 3442 C CA . TYR A 1 455 ? -2.716 -10.080 21.105 1.00 69.38 455 TYR A CA 1
ATOM 3443 C C . TYR A 1 455 ? -3.104 -10.176 19.637 1.00 69.38 455 TYR A C 1
ATOM 3445 O O . TYR A 1 455 ? -2.406 -9.645 18.779 1.00 69.38 455 TYR A O 1
ATOM 3453 N N . ALA A 1 456 ? -4.197 -10.875 19.362 1.00 74.50 456 ALA A N 1
ATOM 3454 C CA . ALA A 1 456 ? -4.815 -11.009 18.051 1.00 74.50 456 ALA A CA 1
ATOM 3455 C C . ALA A 1 456 ? -6.050 -10.107 17.938 1.00 74.50 456 ALA A C 1
ATOM 3457 O O . ALA A 1 456 ? -6.664 -9.772 18.951 1.00 74.50 456 ALA A O 1
ATOM 3458 N N . ASP A 1 457 ? -6.448 -9.759 16.712 1.00 80.06 457 ASP A N 1
ATOM 3459 C CA . ASP A 1 457 ? -7.623 -8.904 16.472 1.00 80.06 457 ASP A CA 1
ATOM 3460 C C . ASP A 1 457 ? -8.921 -9.574 16.962 1.00 80.06 457 ASP A C 1
ATOM 3462 O O . ASP A 1 457 ? -9.853 -8.901 17.402 1.00 80.06 457 ASP A O 1
ATOM 3466 N N . SER A 1 458 ? -8.943 -10.914 16.941 1.00 86.12 458 SER A N 1
ATOM 3467 C CA . SER A 1 458 ? -10.040 -11.772 17.396 1.00 86.12 458 SER A CA 1
ATOM 3468 C C . SER A 1 458 ? -9.553 -12.938 18.274 1.00 86.12 458 SER A C 1
ATOM 3470 O O . SER A 1 458 ? -8.391 -13.347 18.176 1.00 86.12 458 SER A O 1
ATOM 3472 N N . PRO A 1 459 ? -10.409 -13.505 19.148 1.00 87.69 459 PRO A N 1
ATOM 3473 C CA . PRO A 1 459 ? -10.023 -14.597 20.043 1.00 87.69 459 PRO A CA 1
ATOM 3474 C C . PRO A 1 459 ? -9.578 -15.845 19.276 1.00 87.69 459 PRO A C 1
ATOM 3476 O O . PRO A 1 459 ? -10.273 -16.312 18.376 1.00 87.69 459 PRO A O 1
ATOM 3479 N N . GLY A 1 460 ? -8.419 -16.401 19.643 1.00 79.81 460 GLY A N 1
ATOM 3480 C CA . GLY A 1 460 ? -7.819 -17.541 18.933 1.00 79.81 460 GLY A CA 1
ATOM 3481 C C . GLY A 1 460 ? -7.232 -17.201 17.555 1.00 79.81 460 GLY A C 1
ATOM 3482 O O . GLY A 1 460 ? -6.771 -18.102 16.853 1.00 79.81 460 GLY A O 1
ATOM 3483 N N . GLY A 1 461 ? -7.240 -15.922 17.165 1.00 72.62 461 GLY A N 1
ATOM 3484 C CA . GLY A 1 461 ? -6.584 -15.428 15.962 1.00 72.62 461 GLY A CA 1
ATOM 3485 C C . GLY A 1 461 ? -5.059 -15.431 16.077 1.00 72.62 461 GLY A C 1
ATOM 3486 O O . GLY A 1 461 ? -4.477 -15.777 17.105 1.00 72.62 461 GLY A O 1
ATOM 3487 N N . THR A 1 462 ? -4.384 -15.033 14.999 1.00 66.50 462 THR A N 1
ATOM 3488 C CA . THR A 1 462 ? -2.933 -14.808 15.052 1.00 66.50 462 THR A CA 1
ATOM 3489 C C . THR A 1 462 ? -2.647 -13.446 15.652 1.00 66.50 462 THR A C 1
ATOM 3491 O O . THR A 1 462 ? -3.290 -12.475 15.263 1.00 66.50 462 THR A O 1
ATOM 3494 N N . ALA A 1 463 ? -1.672 -13.381 16.557 1.00 60.00 463 ALA A N 1
ATOM 3495 C CA . ALA A 1 463 ? -1.189 -12.114 17.080 1.00 60.00 463 ALA A CA 1
ATOM 3496 C C . ALA A 1 463 ? -0.880 -11.103 15.965 1.00 60.00 463 ALA A C 1
ATOM 3498 O O . ALA A 1 463 ? -0.240 -11.476 14.976 1.00 60.00 463 ALA A O 1
ATOM 3499 N N . SER A 1 464 ? -1.298 -9.850 16.172 1.00 54.94 464 SER A N 1
ATOM 3500 C CA . SER A 1 464 ? -0.948 -8.713 15.325 1.00 54.94 464 SER A CA 1
ATOM 3501 C C . SER A 1 464 ? -0.359 -7.550 16.132 1.00 54.94 464 SER A C 1
ATOM 3503 O O . SER A 1 464 ? -0.610 -7.414 17.334 1.00 54.94 464 SER A O 1
ATOM 3505 N N . ALA A 1 465 ? 0.456 -6.706 15.503 1.00 53.44 465 ALA A N 1
ATOM 3506 C CA . ALA A 1 465 ? 0.991 -5.483 16.094 1.00 53.44 465 ALA A CA 1
ATOM 3507 C C . ALA A 1 465 ? -0.130 -4.488 16.420 1.00 53.44 465 ALA A C 1
ATOM 3509 O O . ALA A 1 465 ? -0.108 -3.886 17.496 1.00 53.44 465 ALA A O 1
ATOM 3510 N N . ASP A 1 466 ? -1.131 -4.365 15.545 1.00 57.94 466 ASP A N 1
ATOM 3511 C CA . ASP A 1 466 ? -2.290 -3.501 15.773 1.00 57.94 466 ASP A CA 1
ATOM 3512 C C . ASP A 1 466 ? -3.144 -3.983 16.945 1.00 57.94 466 ASP A C 1
ATOM 3514 O O . ASP A 1 466 ? -3.431 -3.189 17.840 1.00 57.94 466 ASP A O 1
ATOM 3518 N N . ALA A 1 467 ? -3.457 -5.279 17.027 1.00 65.88 467 ALA A N 1
ATOM 3519 C CA . ALA A 1 467 ? -4.146 -5.849 18.183 1.00 65.88 467 ALA A CA 1
ATOM 3520 C C . ALA A 1 467 ? -3.325 -5.723 19.459 1.00 65.88 467 ALA A C 1
ATOM 3522 O O . ALA A 1 467 ? -3.860 -5.418 20.520 1.00 65.88 467 ALA A O 1
ATOM 3523 N N . THR A 1 468 ? -2.014 -5.940 19.382 1.00 58.34 468 THR A N 1
ATOM 3524 C CA . THR A 1 468 ? -1.141 -5.817 20.552 1.00 58.34 468 THR A CA 1
ATOM 3525 C C . THR A 1 468 ? -1.104 -4.377 21.059 1.00 58.34 468 THR A C 1
ATOM 3527 O O . THR A 1 468 ? -1.205 -4.154 22.264 1.00 58.34 468 THR A O 1
ATOM 3530 N N . ARG A 1 469 ? -1.040 -3.392 20.157 1.00 61.38 469 ARG A N 1
ATOM 3531 C CA . ARG A 1 469 ? -1.154 -1.968 20.492 1.00 61.38 469 ARG A CA 1
ATOM 3532 C C . ARG A 1 469 ? -2.529 -1.641 21.071 1.00 61.38 469 ARG A C 1
ATOM 3534 O O . ARG A 1 469 ? -2.591 -0.980 22.100 1.00 61.38 469 ARG A O 1
ATOM 3541 N N . ALA A 1 470 ? -3.601 -2.123 20.449 1.00 69.31 470 ALA A N 1
ATOM 3542 C CA . ALA A 1 470 ? -4.973 -1.922 20.902 1.00 69.31 470 ALA A CA 1
ATOM 3543 C C . ALA A 1 470 ? -5.202 -2.492 22.310 1.00 69.31 470 ALA A C 1
ATOM 3545 O O . ALA A 1 470 ? -5.747 -1.808 23.173 1.00 69.31 470 ALA A O 1
ATOM 3546 N N . ALA A 1 471 ? -4.726 -3.713 22.572 1.00 72.50 471 ALA A N 1
ATOM 3547 C CA . ALA A 1 471 ? -4.777 -4.336 23.889 1.00 72.50 471 ALA A CA 1
ATOM 3548 C C . ALA A 1 471 ? -3.939 -3.581 24.918 1.00 72.50 471 ALA A C 1
ATOM 3550 O O . ALA A 1 471 ? -4.402 -3.390 26.034 1.00 72.50 471 ALA A O 1
ATOM 3551 N N . TYR A 1 472 ? -2.722 -3.147 24.575 1.00 67.81 472 TYR A N 1
ATOM 3552 C CA . TYR A 1 472 ? -1.922 -2.358 25.510 1.00 67.81 472 TYR A CA 1
ATOM 3553 C C . TYR A 1 472 ? -2.528 -0.997 25.791 1.00 67.81 472 TYR A C 1
ATOM 3555 O O . TYR A 1 472 ? -2.492 -0.584 26.937 1.00 67.81 472 TYR A O 1
ATOM 3563 N N . TYR A 1 473 ? -3.137 -0.348 24.802 1.00 67.06 473 TYR A N 1
ATOM 3564 C CA . TYR A 1 473 ? -3.878 0.884 25.032 1.00 67.06 473 TYR A CA 1
ATOM 3565 C C . TYR A 1 473 ? -5.048 0.666 25.997 1.00 67.06 473 TYR A C 1
ATOM 3567 O O . TYR A 1 473 ? -5.225 1.428 26.932 1.00 67.06 473 TYR A O 1
ATOM 3575 N N . LEU A 1 474 ? -5.825 -0.403 25.800 1.00 75.50 474 LEU A N 1
ATOM 3576 C CA . LEU A 1 474 ? -6.954 -0.736 26.671 1.00 75.50 474 LEU A CA 1
ATOM 3577 C C . LEU A 1 474 ? -6.540 -1.148 28.095 1.00 75.50 474 LEU A C 1
ATOM 3579 O O . LEU A 1 474 ? -7.383 -1.158 28.984 1.00 75.50 474 LEU A O 1
ATOM 3583 N N . LEU A 1 475 ? -5.287 -1.562 28.296 1.00 74.44 475 LEU A N 1
ATOM 3584 C CA . LEU A 1 475 ? -4.761 -2.050 29.576 1.00 74.44 475 LEU A CA 1
ATOM 3585 C C . LEU A 1 475 ? -3.793 -1.065 30.253 1.00 74.44 475 LEU A C 1
ATOM 3587 O O . LEU A 1 475 ? -3.286 -1.393 31.329 1.00 74.44 475 LEU A O 1
ATOM 3591 N N . ALA A 1 476 ? -3.480 0.057 29.600 1.00 64.81 476 ALA A N 1
ATOM 3592 C CA . ALA A 1 476 ? -2.658 1.142 30.132 1.00 64.81 476 ALA A CA 1
ATOM 3593 C C . ALA A 1 476 ? -3.521 2.064 30.991 1.00 64.81 476 ALA A C 1
ATOM 3595 O O . ALA A 1 476 ? -2.996 2.502 32.040 1.00 64.81 476 ALA A O 1
#

pLDDT: mean 79.79, std 14.75, range [23.73, 98.25]

Foldseek 3Di:
DDDCDLVRAWFDFALQCLLLLQLLQPLDQPDPPDDPQADAQLVVLLVNLLVNPLDFLQVSLLSLLSNQPPHDQCSSVVSCVSNVRNVVNLVVLQVCLVPNDPPDDLLRSLQSVLSSLSSCLSNVNNVVRPPVSLVVSQVSLLVDQQLQSNLSSQVSSVSVPHHHQNNNVQVCLVVQLPDALVSDDQQSLLSSLVSVLHHDPRNLVSLLVQCVPLRSSSNSSSLVSNCSPPVPRSNPHDRRPWDQDNNSGTIRNSCNCVQLVSLLLVLLLCLLLVNLVSPDPVSLVSLLVLQPDPPRDLLSLLSSLLNCLSSVHDNHDSSVVNLVVLVVQDQAQEDDPVCPSSNLSSLQSQLSSQHADDHHHYDADPPQAQAHDPSLLSVLLSCLSNVVQVVLLVSCVRYPLLVQLVVCLVVFALLSNLSSVSSCVSNVHDDDVVSLVCLVVSQQQQADPVHRQFGHRGGPHDGHSSSSSSSSSSND

Secondary structure (DSSP, 8-state):
-----TTTTT--B-HHHHHHHHHHHHS--SSTTSPPPPPP-HHHHHHHHHH-TTS-HHHHHHHHHHHTTTS-TTHHHHHHHHTT-HHHHHHHHHHHHHS--TTS-HHHHHHHHHHHHHHHHHTT-GGGS-HHHHHHHHHHHHH--SHHHHHHHHHHHHHTT-----TTTTTTHHHHHHS-TTSS-HHHHHHHHHHHT---HHHHHHHTGGGG-S-HHHHHHHHHHHTTT-SS-GGGSPPP-S-B-TTS-BBPPTTGGGSHHHHHHHHHHHHHTT-GGG--HHHHHHHHHHHH-TT--HHHHHHHHHHHHHTT----HHHHHHHHHHHH----SEE-TTTHHHHHHHHHHHHHTTPPPPP-EE-PPTT--SS--HHHHHHHHHHHHTT-HHHHHHHHTT--HHHHHHHHHHHT-HHHHHHHHHHHHHTT----HHHHHHHHHHHHTTB-SS-TT-EESSTTS-EEHHHHHHHHHHH-

Radius of gyration: 23.37 Å; chains: 1; bounding box: 56×55×65 Å